Protein 6NE9 (pdb70)

Nearest PDB structures (foldseek):
  7b5v-assembly1_A  TM=9.422E-01  e=2.214E-48  Dysgonomonas mossii DSM 22836
  7b6b-assembly1_A  TM=9.408E-01  e=5.543E-48  Dysgonomonas mossii DSM 22836
  7b6b-assembly1_B  TM=9.389E-01  e=1.155E-47  Dysgonomonas mossii DSM 22836
  7b5v-assembly1_B  TM=9.451E-01  e=6.026E-47  Dysgonomonas mossii DSM 22836
  6mot-assembly1_A  TM=9.069E-01  e=7.912E-43  Bacteroides intestinalis DSM 17393

Radius of gyration: 26.68 Å; Cα contacts (8 Å, |Δi|>4): 1597; chains: 2; bounding box: 68×60×79 Å

Secondary structure (DSSP, 8-state):
--S--EE-TTBPTT---SEE-TT--EEEEEE-TT-S-EEEEETTEEEE-EE-TTSEEEEEPPP--SEEEEEEEEETTEEE--TTB-EEEETTEEEEEEEE--TTGGGGS--SS----EE--EEETTTTEEE---EE--GGGGT-TT--B-EEEEE--TT--TTTTTTTT-HHHHHHHHHHTTSS---B---S--B-TT---TTSPB-HHHH---S---TTTS-B--SGGGEEEEEE--TTT------TTT-SEEEEES----TTTGGGGTTS-HHHHHHH-SEEEEEEETTPPTTHHHHHHHHH---S----EEEEETT--SSHHHHHHHHHHHGGGS--/-----EE-TTBPTT---SEE-TT--EEEEEE-TT-S-EEEEETTEEEE-EE-TTSEEEEE-PPPPSEEEEEEEEETTEEE--TTB--EEETTEEE-EEEE--TTGGGGS--SS---EEE--EEETTTTEEE---EEE-TTTTT-TT--B-EEEEE--TT--TTTTTTTT-HHHHHHHHHHTTSS---B---S--B-TT--PPB-HHHH---S---TTTS-B--SGGGEEEEEE--TTT------TTT-SEEEEES--TTTT--SPP-TTTTTTTTTS-HHHHHHH-SEEEEEEETTPPTTHHHHHHHHH---S----EEEEETT--SSHHHHHHHHHHHGGGS--

Structure (mmCIF, N/CA/C/O backbone):
data_6NE9
#
_entry.id   6NE9
#
_cell.length_a   116.703
_cell.length_b   126.553
_cell.length_c   110.260
_cell.angle_alpha   90.000
_cell.angle_beta   90.000
_cell.angle_gamma   90.000
#
_symmetry.space_group_name_H-M   'C 2 2 21'
#
loop_
_entity.id
_entity.type
_entity.pdbx_description
1 polymer 'Isoamylase protein'
2 non-polymer DI(HYDROXYETHYL)ETHER
3 non-polymer 1,2-ETHANEDIOL
4 non-polymer 'SULFATE ION'
5 non-polymer 'CHLORIDE ION'
6 water water
#
loop_
_atom_site.group_PDB
_atom_site.id
_atom_site.type_symbol
_atom_site.label_atom_id
_atom_site.label_alt_id
_atom_site.label_comp_id
_atom_site.label_asym_id
_atom_site.label_entity_id
_atom_site.label_seq_id
_atom_site.pdbx_PDB_ins_code
_atom_site.Cartn_x
_atom_site.Cartn_y
_atom_site.Cartn_z
_atom_site.occupancy
_atom_site.B_iso_or_equiv
_atom_site.auth_seq_id
_atom_site.auth_comp_id
_atom_site.auth_asym_id
_atom_site.auth_atom_id
_atom_site.pdbx_PDB_model_num
ATOM 1 N N . THR A 1 25 ? 74.346 115.840 31.235 1.00 35.99 25 THR A N 1
ATOM 2 C CA . THR A 1 25 ? 75.256 114.826 31.752 1.00 24.86 25 THR A CA 1
ATOM 3 C C . THR A 1 25 ? 76.708 115.284 31.652 1.00 23.38 25 THR A C 1
ATOM 4 O O . THR A 1 25 ? 77.133 115.825 30.630 1.00 23.59 25 THR A O 1
ATOM 14 N N . VAL A 1 26 ? 77.466 115.055 32.718 1.00 21.70 26 VAL A N 1
ATOM 15 C CA . VAL A 1 26 ? 78.877 115.408 32.750 1.00 20.67 26 VAL A CA 1
ATOM 16 C C . VAL A 1 26 ? 79.641 114.591 31.716 1.00 24.15 26 VAL A C 1
ATOM 17 O O . VAL A 1 26 ? 79.499 113.372 31.654 1.00 19.54 26 VAL A O 1
ATOM 30 N N . GLU A 1 27 ? 80.450 115.266 30.903 1.00 23.06 27 GLU A N 1
ATOM 31 C CA . GLU A 1 27 ? 81.154 114.598 29.812 1.00 18.19 27 GLU A CA 1
ATOM 32 C C . GLU A 1 27 ? 82.581 114.209 30.183 1.00 22.69 27 GLU A C 1
ATOM 33 O O . GLU A 1 27 ? 83.546 114.774 29.668 1.00 21.06 27 GLU A O 1
ATOM 45 N N . ASP A 1 28 ? 82.703 113.242 31.088 1.00 15.47 28 ASP A N 1
ATOM 46 C CA . ASP A 1 28 ? 83.976 112.578 31.334 1.00 21.39 28 ASP A CA 1
ATOM 47 C C . ASP A 1 28 ? 83.765 111.069 31.221 1.00 18.79 28 ASP A C 1
ATOM 48 O O . ASP A 1 28 ? 84.375 110.287 31.948 1.00 20.88 28 ASP A O 1
ATOM 57 N N . PHE A 1 29 ? 82.892 110.674 30.295 1.00 18.03 29 PHE A N 1
ATOM 58 C CA . PHE A 1 29 ? 82.645 109.262 30.022 1.00 16.88 29 PHE A CA 1
ATOM 59 C C . PHE A 1 29 ? 83.902 108.549 29.560 1.00 20.97 29 PHE A C 1
ATOM 60 O O . PHE A 1 29 ? 84.671 109.085 28.764 1.00 17.31 29 PHE A O 1
ATOM 77 N N . LYS A 1 30 ? 84.086 107.327 30.051 1.00 19.63 30 LYS A N 1
ATOM 78 C CA . LYS A 1 30 ? 85.199 106.479 29.645 1.00 15.66 30 LYS A CA 1
ATOM 79 C C . LYS A 1 30 ? 84.721 105.046 29.440 1.00 17.96 30 LYS A C 1
ATOM 80 O O . LYS A 1 30 ? 83.787 104.611 30.109 1.00 15.17 30 LYS A O 1
ATOM 99 N N . PRO A 1 31 ? 85.361 104.305 28.514 1.00 17.32 31 PRO A N 1
ATOM 100 C CA . PRO A 1 31 ? 84.993 102.897 28.322 1.00 17.18 31 PRO A CA 1
ATOM 101 C C . PRO A 1 31 ? 85.064 102.087 29.612 1.00 18.42 31 PRO A C 1
ATOM 102 O O . PRO A 1 31 ? 86.020 102.221 30.377 1.00 18.91 31 PRO A O 1
ATOM 113 N N . SER A 1 32 ? 84.047 101.266 29.850 1.00 13.56 32 SER A N 1
ATOM 114 C CA . SER A 1 32 ? 84.002 100.414 31.026 1.00 14.80 32 SER A CA 1
ATOM 115 C C . SER A 1 32 ? 85.028 99.296 30.913 1.00 13.48 32 SER A C 1
ATOM 116 O O . SER A 1 32 ? 85.486 98.973 29.816 1.00 14.28 32 SER A O 1
ATOM 124 N N . GLU A 1 33 ? 85.377 98.683 32.037 1.00 18.23 33 GLU A N 1
ATOM 125 C CA . GLU A 1 33 ? 86.330 97.584 32.003 1.00 17.20 33 GLU A CA 1
ATOM 126 C C . GLU A 1 33 ? 85.689 96.315 31.439 1.00 18.25 33 GLU A C 1
ATOM 127 O O . GLU A 1 33 ? 86.385 95.339 31.170 1.00 19.84 33 GLU A O 1
ATOM 139 N N . VAL A 1 34 ? 84.372 96.338 31.237 1.00 16.00 34 VAL A N 1
ATOM 140 C CA . VAL A 1 34 ? 83.660 95.187 30.681 1.00 15.13 34 VAL A CA 1
ATOM 141 C C . VAL A 1 34 ? 83.619 95.198 29.154 1.00 12.94 34 VAL A C 1
ATOM 142 O O . VAL A 1 34 ? 83.106 94.265 28.536 1.00 13.33 34 VAL A O 1
ATOM 155 N N . ASN A 1 35 ? 84.145 96.245 28.533 1.00 9.85 35 ASN A N 1
ATOM 156 C CA . ASN A 1 35 ? 84.031 96.362 27.087 1.00 12.01 35 ASN A CA 1
ATOM 157 C C . ASN A 1 35 ? 84.814 95.277 26.356 1.00 12.59 35 ASN A C 1
ATOM 158 O O . ASN A 1 35 ? 85.897 94.877 26.789 1.00 13.52 35 ASN A O 1
ATOM 169 N N . GLN A 1 36 ? 84.253 94.786 25.256 1.00 12.14 36 GLN A N 1
ATOM 170 C CA . GLN A 1 36 ? 84.996 93.883 24.386 1.00 13.10 36 GLN A CA 1
ATOM 171 C C . GLN A 1 36 ? 86.209 94.633 23.855 1.00 18.61 36 GLN A C 1
ATOM 172 O O . GLN A 1 36 ? 86.149 95.852 23.690 1.00 14.76 36 GLN A O 1
ATOM 186 N N . PRO A 1 37 ? 87.314 93.914 23.591 1.00 15.22 37 PRO A N 1
ATOM 187 C CA . PRO A 1 37 ? 88.518 94.560 23.057 1.00 18.13 37 PRO A CA 1
ATOM 188 C C . PRO A 1 37 ? 88.222 95.456 21.865 1.00 16.66 37 PRO A C 1
ATOM 189 O O . PRO A 1 37 ? 87.675 94.993 20.867 1.00 21.21 37 PRO A O 1
ATOM 200 N N . GLY A 1 38 ? 88.563 96.735 21.985 1.00 19.58 38 GLY A N 1
ATOM 201 C CA . GLY A 1 38 ? 88.407 97.668 20.888 1.00 21.18 38 GLY A CA 1
ATOM 202 C C . GLY A 1 38 ? 87.056 98.349 20.800 1.00 22.01 38 GLY A C 1
ATOM 203 O O . GLY A 1 38 ? 86.865 99.222 19.959 1.00 25.03 38 GLY A O 1
ATOM 207 N N . LYS A 1 39 ? 86.113 97.962 21.655 1.00 19.29 39 LYS A N 1
ATOM 208 C CA . LYS A 1 39 ? 84.794 98.590 21.659 1.00 13.42 39 LYS A CA 1
ATOM 209 C C . LYS A 1 39 ? 84.781 99.818 22.572 1.00 16.39 39 LYS A C 1
ATOM 210 O O . LYS A 1 39 ? 85.158 99.743 23.742 1.00 19.44 39 LYS A O 1
ATOM 229 N N . LEU A 1 40 ? 84.341 100.949 22.029 1.00 16.36 40 LEU A N 1
ATOM 230 C CA . LEU A 1 40 ? 84.383 102.216 22.755 1.00 18.34 40 LEU A CA 1
ATOM 231 C C . LEU A 1 40 ? 83.230 102.367 23.742 1.00 17.09 40 LEU A C 1
ATOM 232 O O . LEU A 1 40 ? 83.373 103.044 24.761 1.00 17.32 40 LEU A O 1
ATOM 248 N N . TYR A 1 41 ? 82.094 101.743 23.430 1.00 14.30 41 TYR A N 1
ATOM 249 C CA . TYR A 1 41 ? 80.905 101.799 24.278 1.00 10.51 41 TYR A CA 1
ATOM 250 C C . TYR A 1 41 ? 80.557 100.388 24.752 1.00 14.11 41 TYR A C 1
ATOM 251 O O . TYR A 1 41 ? 80.775 99.423 24.017 1.00 15.72 41 TYR A O 1
ATOM 269 N N . PRO A 1 42 ? 79.987 100.259 25.961 1.00 12.63 42 PRO A N 1
ATOM 270 C CA . PRO A 1 42 ? 79.484 101.323 26.839 1.00 10.63 42 PRO A CA 1
ATOM 271 C C . PRO A 1 42 ? 80.553 102.118 27.573 1.00 13.59 42 PRO A C 1
ATOM 272 O O . PRO A 1 42 ? 81.721 101.728 27.636 1.00 12.96 42 PRO A O 1
ATOM 283 N N . GLN A 1 43 ? 80.121 103.240 28.130 1.00 11.92 43 GLN A N 1
ATOM 284 C CA . GLN A 1 43 ? 80.993 104.109 28.889 1.00 12.35 43 GLN A CA 1
ATOM 285 C C . GLN A 1 43 ? 80.297 104.521 30.173 1.00 12.68 43 GLN A C 1
ATOM 286 O O . GLN A 1 43 ? 79.067 104.475 30.267 1.00 13.92 43 GLN A O 1
ATOM 300 N N . VAL A 1 44 ? 81.096 104.909 31.160 1.00 13.55 44 VAL A N 1
ATOM 301 C CA . VAL A 1 44 ? 80.588 105.371 32.444 1.00 13.79 44 VAL A CA 1
ATOM 302 C C . VAL A 1 44 ? 81.245 106.706 32.756 1.00 14.13 44 VAL A C 1
ATOM 303 O O . VAL A 1 44 ? 82.419 106.890 32.449 1.00 15.23 44 VAL A O 1
ATOM 316 N N . ASN A 1 45 ? 80.488 107.627 33.351 1.00 15.49 45 ASN A N 1
ATOM 317 C CA . ASN A 1 45 ? 81.021 108.935 33.729 1.00 17.59 45 ASN A CA 1
ATOM 318 C C . ASN A 1 45 ? 81.086 109.090 35.247 1.00 20.65 45 ASN A C 1
ATOM 319 O O . ASN A 1 45 ? 80.738 108.167 35.986 1.00 17.67 45 ASN A O 1
ATOM 330 N N . SER A 1 46 ? 81.526 110.256 35.710 1.00 21.03 46 SER A N 1
ATOM 331 C CA . SER A 1 46 ? 81.730 110.469 37.139 1.00 19.19 46 SER A CA 1
ATOM 332 C C . SER A 1 46 ? 80.410 110.608 37.898 1.00 20.48 46 SER A C 1
ATOM 333 O O . SER A 1 46 ? 80.400 110.598 39.126 1.00 31.12 46 SER A O 1
ATOM 341 N N . GLU A 1 47 ? 79.300 110.734 37.175 1.00 17.90 47 GLU A N 1
ATOM 342 C CA . GLU A 1 47 ? 77.978 110.702 37.797 1.00 21.47 47 GLU A CA 1
ATOM 343 C C . GLU A 1 47 ? 77.479 109.266 37.968 1.00 17.25 47 GLU A C 1
ATOM 344 O O . GLU A 1 47 ? 76.358 109.058 38.420 1.00 18.70 47 GLU A O 1
ATOM 356 N N . ARG A 1 48 ? 78.315 108.297 37.595 1.00 20.05 48 ARG A N 1
ATOM 357 C CA . ARG A 1 48 ? 77.942 106.878 37.555 1.00 18.33 48 ARG A CA 1
ATOM 358 C C . ARG A 1 48 ? 76.761 106.622 36.609 1.00 16.06 48 ARG A C 1
ATOM 359 O O . ARG A 1 48 ? 75.978 105.690 36.805 1.00 14.15 48 ARG A O 1
ATOM 380 N N . LYS A 1 49 ? 76.638 107.448 35.576 1.00 14.07 49 LYS A N 1
ATOM 381 C CA . LYS A 1 49 ? 75.686 107.178 34.507 1.00 14.49 49 LYS A CA 1
ATOM 382 C C . LYS A 1 49 ? 76.348 106.284 33.474 1.00 13.61 49 LYS A C 1
ATOM 383 O O . LYS A 1 49 ? 77.559 106.347 33.278 1.00 15.77 49 LYS A O 1
ATOM 402 N N . VAL A 1 50 ? 75.546 105.455 32.820 1.00 12.82 50 VAL A N 1
ATOM 403 C CA . VAL A 1 50 ? 76.043 104.550 31.794 1.00 15.23 50 VAL A CA 1
ATOM 404 C C . VAL A 1 50 ? 75.547 104.996 30.419 1.00 13.34 50 VAL A C 1
ATOM 405 O O . VAL A 1 50 ? 74.341 105.125 30.206 1.00 12.62 50 VAL A O 1
ATOM 418 N N . ARG A 1 51 ? 76.486 105.223 29.501 1.00 14.93 51 ARG A N 1
ATOM 419 C CA . ARG A 1 51 ? 76.169 105.587 28.123 1.00 14.03 51 ARG A CA 1
ATOM 420 C C . ARG A 1 51 ? 76.396 104.396 27.198 1.00 13.40 51 ARG A C 1
ATOM 421 O O . ARG A 1 51 ? 77.479 103.810 27.190 1.00 13.42 51 ARG A O 1
ATOM 442 N N . VAL A 1 52 ? 75.367 104.035 26.439 1.00 10.32 52 VAL A N 1
ATOM 443 C CA . VAL A 1 52 ? 75.472 102.965 25.452 1.00 13.23 52 VAL A CA 1
ATOM 444 C C . VAL A 1 52 ? 75.307 103.523 24.049 1.00 14.71 52 VAL A C 1
ATOM 445 O O . VAL A 1 52 ? 74.694 104.570 23.855 1.00 14.03 52 VAL A O 1
ATOM 458 N N . GLN A 1 53 ? 75.855 102.811 23.073 1.00 11.75 53 GLN A N 1
ATOM 459 C CA . GLN A 1 53 ? 75.738 103.224 21.682 1.00 13.32 53 GLN A CA 1
ATOM 460 C C . GLN A 1 53 ? 75.657 102.004 20.781 1.00 13.96 53 GLN A C 1
ATOM 461 O O . GLN A 1 53 ? 76.398 101.032 20.967 1.00 12.41 53 GLN A O 1
ATOM 475 N N . ILE A 1 54 ? 74.754 102.055 19.807 1.00 11.16 54 ILE A N 1
ATOM 476 C CA . ILE A 1 54 ? 74.623 100.962 18.851 1.00 14.64 54 ILE A CA 1
ATOM 477 C C . ILE A 1 54 ? 74.117 101.474 17.506 1.00 17.42 54 ILE A C 1
ATOM 478 O O . ILE A 1 54 ? 73.281 102.379 17.449 1.00 14.09 54 ILE A O 1
ATOM 494 N N . SER A 1 55 ? 74.653 100.905 16.429 1.00 16.70 55 SER A N 1
ATOM 495 C CA . SER A 1 55 ? 74.177 101.201 15.080 1.00 17.13 55 SER A CA 1
ATOM 496 C C . SER A 1 55 ? 72.967 100.332 14.744 1.00 23.39 55 SER A C 1
ATOM 497 O O . SER A 1 55 ? 73.044 99.105 14.801 1.00 18.68 55 SER A O 1
ATOM 505 N N . ALA A 1 56 ? 71.850 100.978 14.417 1.00 20.26 56 ALA A N 1
ATOM 506 C CA . ALA A 1 56 ? 70.634 100.282 13.993 1.00 16.18 56 ALA A CA 1
ATOM 507 C C . ALA A 1 56 ? 69.798 101.210 13.109 1.00 17.92 56 ALA A C 1
ATOM 508 O O . ALA A 1 56 ? 68.767 101.721 13.542 1.00 17.11 56 ALA A O 1
ATOM 515 N N . PRO A 1 57 ? 70.254 101.440 11.870 1.00 18.69 57 PRO A N 1
ATOM 516 C CA . PRO A 1 57 ? 69.681 102.499 11.029 1.00 24.79 57 PRO A CA 1
ATOM 517 C C . PRO A 1 57 ? 68.221 102.301 10.615 1.00 22.51 57 PRO A C 1
ATOM 518 O O . PRO A 1 57 ? 67.607 103.272 10.177 1.00 23.02 57 PRO A O 1
ATOM 529 N N . GLU A 1 58 ? 67.680 101.091 10.730 1.00 20.66 58 GLU A N 1
ATOM 530 C CA . GLU A 1 58 ? 66.293 100.850 10.344 1.00 15.59 58 GLU A CA 1
ATOM 531 C C . GLU A 1 58 ? 65.363 100.735 11.555 1.00 20.12 58 GLU A C 1
ATOM 532 O O . GLU A 1 58 ? 64.166 100.512 11.396 1.00 20.26 58 GLU A O 1
ATOM 544 N N . ALA A 1 59 ? 65.905 100.916 12.759 1.00 17.72 59 ALA A N 1
ATOM 545 C CA . ALA A 1 59 ? 65.132 100.718 13.983 1.00 17.05 59 ALA A CA 1
ATOM 546 C C . ALA A 1 59 ? 64.169 101.871 14.278 1.00 18.54 59 ALA A C 1
ATOM 547 O O . ALA A 1 59 ? 64.437 103.022 13.935 1.00 19.57 59 ALA A O 1
ATOM 554 N N . LYS A 1 60 ? 63.057 101.544 14.932 1.00 20.19 60 LYS A N 1
ATOM 555 C CA . LYS A 1 60 ? 62.085 102.537 15.368 1.00 26.66 60 LYS A CA 1
ATOM 556 C C . LYS A 1 60 ? 62.363 102.972 16.802 1.00 26.37 60 LYS A C 1
ATOM 557 O O . LYS A 1 60 ? 62.278 104.157 17.129 1.00 21.48 60 LYS A O 1
ATOM 576 N N . VAL A 1 61 ? 62.688 102.003 17.652 1.00 19.88 61 VAL A N 1
ATOM 577 C CA . VAL A 1 61 ? 62.941 102.270 19.060 1.00 20.94 61 VAL A CA 1
ATOM 578 C C . VAL A 1 61 ? 64.091 101.410 19.567 1.00 20.68 61 VAL A C 1
ATOM 579 O O . VAL A 1 61 ? 64.098 100.199 19.354 1.00 18.04 61 VAL A O 1
ATOM 592 N N . VAL A 1 62 ? 65.052 102.043 20.237 1.00 16.65 62 VAL A N 1
ATOM 593 C CA . VAL A 1 62 ? 66.146 101.323 20.882 1.00 15.73 62 VAL A CA 1
ATOM 594 C C . VAL A 1 62 ? 66.274 101.806 22.322 1.00 20.18 62 VAL A C 1
ATOM 595 O O . VAL A 1 62 ? 66.287 103.013 22.583 1.00 19.14 62 VAL A O 1
ATOM 608 N N . GLN A 1 63 ? 66.352 100.859 23.253 1.00 15.78 63 GLN A N 1
ATOM 609 C CA . GLN A 1 63 ? 66.359 101.178 24.679 1.00 15.37 63 GLN A CA 1
ATOM 610 C C . GLN A 1 63 ? 67.492 100.512 25.451 1.00 16.69 63 GLN A C 1
ATOM 611 O O . GLN A 1 63 ? 67.915 99.400 25.129 1.00 14.46 63 GLN A O 1
ATOM 625 N N . LEU A 1 64 ? 67.971 101.216 26.472 1.00 15.40 64 LEU A N 1
ATOM 626 C CA . LEU A 1 64 ? 68.842 100.641 27.485 1.00 15.59 64 LEU A CA 1
ATOM 627 C C . LEU A 1 64 ? 67.963 100.160 28.634 1.00 15.30 64 LEU A C 1
ATOM 628 O O . LEU A 1 64 ? 67.167 100.929 29.178 1.00 17.14 64 LEU A O 1
ATOM 644 N N . ASP A 1 65 ? 68.088 98.883 28.978 1.00 11.77 65 ASP A N 1
ATOM 645 C CA . ASP A 1 65 ? 67.303 98.288 30.058 1.00 14.69 65 ASP A CA 1
ATOM 646 C C . ASP A 1 65 ? 68.228 97.977 31.224 1.00 14.94 65 ASP A C 1
ATOM 647 O O . ASP A 1 65 ? 68.908 96.946 31.229 1.00 14.95 65 ASP A O 1
ATOM 656 N N . LEU A 1 66 ? 68.245 98.880 32.201 1.00 13.33 66 LEU A N 1
ATOM 657 C CA . LEU A 1 66 ? 69.211 98.851 33.296 1.00 13.63 66 LEU A CA 1
ATOM 658 C C . LEU A 1 66 ? 68.547 99.266 34.606 1.00 26.53 66 LEU A C 1
ATOM 659 O O . LEU A 1 66 ? 67.881 100.299 34.666 1.00 21.00 66 LEU A O 1
ATOM 675 N N . GLY A 1 67 ? 68.722 98.455 35.647 1.00 22.94 67 GLY A N 1
ATOM 676 C CA . GLY A 1 67 ? 68.170 98.764 36.955 1.00 28.38 67 GLY A CA 1
ATOM 677 C C . GLY A 1 67 ? 66.654 98.823 36.955 1.00 28.44 67 GLY A C 1
ATOM 678 O O . GLY A 1 67 ? 66.053 99.632 37.662 1.00 35.74 67 GLY A O 1
ATOM 682 N N . GLY A 1 68 ? 66.031 97.964 36.157 1.00 26.53 68 GLY A N 1
ATOM 683 C CA . GLY A 1 68 ? 64.583 97.912 36.076 1.00 33.29 68 GLY A CA 1
ATOM 684 C C . GLY A 1 68 ? 63.967 99.137 35.425 1.00 37.24 68 GLY A C 1
ATOM 685 O O . GLY A 1 68 ? 62.755 99.341 35.508 1.00 38.65 68 GLY A O 1
ATOM 689 N N . VAL A 1 69 ? 64.801 99.946 34.777 1.00 30.92 69 VAL A N 1
ATOM 690 C CA . VAL A 1 69 ? 64.351 101.147 34.078 1.00 24.15 69 VAL A CA 1
ATOM 691 C C . VAL A 1 69 ? 64.725 101.072 32.600 1.00 25.97 69 VAL A C 1
ATOM 692 O O . VAL A 1 69 ? 65.843 100.682 32.256 1.00 23.60 69 VAL A O 1
ATOM 705 N N . LYS A 1 70 ? 63.785 101.444 31.736 1.00 24.89 70 LYS A N 1
ATOM 706 C CA . LYS A 1 70 ? 64.037 101.524 30.301 1.00 21.48 70 LYS A CA 1
ATOM 707 C C . LYS A 1 70 ? 64.329 102.962 29.891 1.00 24.80 70 LYS A C 1
ATOM 708 O O . LYS A 1 70 ? 63.527 103.863 30.149 1.00 23.37 70 LYS A O 1
ATOM 727 N N . TYR A 1 71 ? 65.479 103.165 29.252 1.00 17.34 71 TYR A N 1
ATOM 728 C CA . TYR A 1 71 ? 65.871 104.472 28.738 1.00 16.10 71 TYR A CA 1
ATOM 729 C C . TYR A 1 71 ? 65.852 104.472 27.218 1.00 16.60 71 TYR A C 1
ATOM 730 O O . TYR A 1 71 ? 66.553 103.682 26.592 1.00 19.80 71 TYR A O 1
ATOM 748 N N . ASP A 1 72 ? 65.067 105.364 26.624 1.00 20.28 72 ASP A N 1
ATOM 749 C CA . ASP A 1 72 ? 65.052 105.496 25.173 1.00 17.17 72 ASP A CA 1
ATOM 750 C C . ASP A 1 72 ? 66.346 106.141 24.692 1.00 20.24 72 ASP A C 1
ATOM 751 O O . ASP A 1 72 ? 66.744 107.195 25.189 1.00 23.03 72 ASP A O 1
ATOM 760 N N . LEU A 1 73 ? 67.006 105.497 23.736 1.00 16.98 73 LEU A N 1
ATOM 761 C CA . LEU A 1 73 ? 68.163 106.085 23.077 1.00 14.80 73 LEU A CA 1
ATOM 762 C C . LEU A 1 73 ? 67.682 107.019 21.978 1.00 16.43 73 LEU A C 1
ATOM 763 O O . LEU A 1 73 ? 66.535 106.924 21.541 1.00 16.84 73 LEU A O 1
ATOM 779 N N . THR A 1 74 ? 68.559 107.914 21.536 1.00 17.11 74 THR A N 1
ATOM 780 C CA . THR A 1 74 ? 68.241 108.832 20.449 1.00 15.00 74 THR A CA 1
ATOM 781 C C . THR A 1 74 ? 69.075 108.512 19.216 1.00 18.48 74 THR A C 1
ATOM 782 O O . THR A 1 74 ? 70.276 108.268 19.316 1.00 17.37 74 THR A O 1
ATOM 793 N N . LYS A 1 75 ? 68.427 108.528 18.055 1.00 16.67 75 LYS A N 1
ATOM 794 C CA . LYS A 1 75 ? 69.067 108.161 16.794 1.00 20.10 75 LYS A CA 1
ATOM 795 C C . LYS A 1 75 ? 69.611 109.386 16.081 1.00 25.16 75 LYS A C 1
ATOM 796 O O . LYS A 1 75 ? 68.906 110.388 15.949 1.00 26.31 75 LYS A O 1
ATOM 815 N N . ASP A 1 76 ? 70.857 109.315 15.620 1.00 21.18 76 ASP A N 1
ATOM 816 C CA . ASP A 1 76 ? 71.431 110.417 14.859 1.00 21.45 76 ASP A CA 1
ATOM 817 C C . ASP A 1 76 ? 71.157 110.226 13.369 1.00 25.42 76 ASP A C 1
ATOM 818 O O . ASP A 1 76 ? 70.518 109.254 12.960 1.00 23.51 76 ASP A O 1
ATOM 827 N N . GLU A 1 77 ? 71.641 111.168 12.569 1.00 25.41 77 GLU A N 1
ATOM 828 C CA . GLU A 1 77 ? 71.445 111.143 11.126 1.00 29.28 77 GLU A CA 1
ATOM 829 C C . GLU A 1 77 ? 71.953 109.853 10.478 1.00 32.86 77 GLU A C 1
ATOM 830 O O . GLU A 1 77 ? 71.395 109.398 9.478 1.00 36.01 77 GLU A O 1
ATOM 842 N N . LYS A 1 78 ? 73.003 109.271 11.049 1.00 22.44 78 LYS A N 1
ATOM 843 C CA . LYS A 1 78 ? 73.646 108.090 10.474 1.00 21.82 78 LYS A CA 1
ATOM 844 C C . LYS A 1 78 ? 72.979 106.775 10.881 1.00 26.57 78 LYS A C 1
ATOM 845 O O . LYS A 1 78 ? 73.385 105.706 10.429 1.00 31.07 78 LYS A O 1
ATOM 864 N N . GLY A 1 79 ? 71.972 106.849 11.742 1.00 21.00 79 GLY A N 1
ATOM 865 C CA . GLY A 1 79 ? 71.293 105.657 12.216 1.00 20.80 79 GLY A CA 1
ATOM 866 C C . GLY A 1 79 ? 71.986 105.032 13.413 1.00 25.17 79 GLY A C 1
ATOM 867 O O . GLY A 1 79 ? 71.789 103.849 13.702 1.00 18.01 79 GLY A O 1
ATOM 871 N N . VAL A 1 80 ? 72.802 105.828 14.100 1.00 18.84 80 VAL A N 1
ATOM 872 C CA . VAL A 1 80 ? 73.466 105.393 15.325 1.00 19.83 80 VAL A CA 1
ATOM 873 C C . VAL A 1 80 ? 72.679 105.899 16.527 1.00 20.58 80 VAL A C 1
ATOM 874 O O . VAL A 1 80 ? 72.274 107.063 16.575 1.00 16.66 80 VAL A O 1
ATOM 887 N N . TRP A 1 81 ? 72.455 105.005 17.483 1.00 14.47 81 TRP A N 1
ATOM 888 C CA . TRP A 1 81 ? 71.666 105.302 18.670 1.00 16.42 81 TRP A CA 1
ATOM 889 C C . TRP A 1 81 ? 72.578 105.486 19.871 1.00 16.04 81 TRP A C 1
ATOM 890 O O . TRP A 1 81 ? 73.448 104.653 20.114 1.00 15.77 81 TRP A O 1
ATOM 911 N N . THR A 1 82 ? 72.373 106.567 20.619 1.00 14.07 82 THR A N 1
ATOM 912 C CA . THR A 1 82 ? 73.144 106.831 21.830 1.00 12.57 82 THR A CA 1
ATOM 913 C C . THR A 1 82 ? 72.212 107.296 22.939 1.00 18.05 82 THR A C 1
ATOM 914 O O . THR A 1 82 ? 71.252 108.020 22.684 1.00 17.84 82 THR A O 1
ATOM 925 N N . GLY A 1 83 ? 72.486 106.876 24.170 1.00 16.85 83 GLY A N 1
ATOM 926 C CA . GLY A 1 83 ? 71.711 107.340 25.310 1.00 16.94 83 GLY A CA 1
ATOM 927 C C . GLY A 1 83 ? 72.391 107.026 26.626 1.00 17.83 83 GLY A C 1
ATOM 928 O O . GLY A 1 83 ? 73.330 106.225 26.664 1.00 16.41 83 GLY A O 1
ATOM 932 N N . GLU A 1 84 ? 71.914 107.657 27.700 1.00 15.99 84 GLU A N 1
ATOM 933 C CA . GLU A 1 84 ? 72.498 107.487 29.029 1.00 14.93 84 GLU A CA 1
ATOM 934 C C . GLU A 1 84 ? 71.446 107.135 30.071 1.00 14.81 84 GLU A C 1
ATOM 935 O O . GLU A 1 84 ? 70.298 107.574 29.988 1.00 14.54 84 GLU A O 1
ATOM 947 N N . SER A 1 85 ? 71.860 106.358 31.067 1.00 13.96 85 SER A N 1
ATOM 948 C CA . SER A 1 85 ? 71.013 106.031 32.204 1.00 16.18 85 SER A CA 1
ATOM 949 C C . SER A 1 85 ? 71.071 107.125 33.261 1.00 15.81 85 SER A C 1
ATOM 950 O O . SER A 1 85 ? 71.889 108.043 33.178 1.00 15.20 85 SER A O 1
ATOM 958 N N . ALA A 1 86 ? 70.205 107.010 34.262 1.00 15.28 86 ALA A N 1
ATOM 959 C CA . ALA A 1 86 ? 70.345 107.788 35.486 1.00 16.88 86 ALA A CA 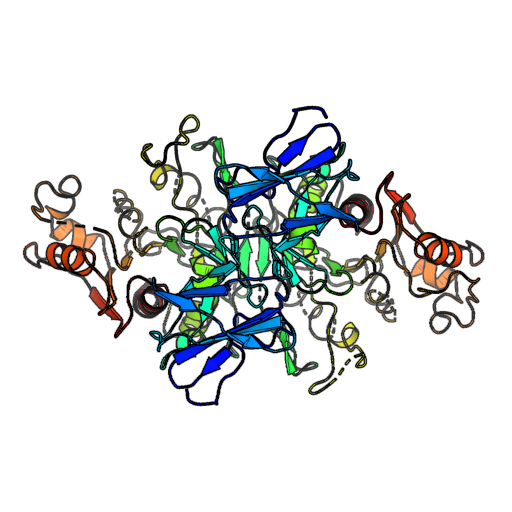1
ATOM 960 C C . ALA A 1 86 ? 71.537 107.245 36.271 1.00 19.86 86 ALA A C 1
ATOM 961 O O . ALA A 1 86 ? 72.057 106.170 35.946 1.00 17.79 86 ALA A O 1
ATOM 968 N N . PRO A 1 87 ? 71.991 107.984 37.300 1.00 18.78 87 PRO A N 1
ATOM 969 C CA . PRO A 1 87 ? 73.112 107.480 38.102 1.00 16.22 87 PRO A CA 1
ATOM 970 C C . PRO A 1 87 ? 72.841 106.101 38.693 1.00 15.11 87 PRO A C 1
ATOM 971 O O . PRO A 1 87 ? 71.736 105.833 39.170 1.00 18.08 87 PRO A O 1
ATOM 982 N N . GLN A 1 88 ? 73.846 105.237 38.622 1.00 14.89 88 GLN A N 1
ATOM 983 C CA . GLN A 1 88 ? 73.762 103.883 39.163 1.00 15.32 88 GLN A CA 1
ATOM 984 C C . GLN A 1 88 ? 74.536 103.786 40.469 1.00 13.94 88 GLN A C 1
ATOM 985 O O . GLN A 1 88 ? 75.440 104.576 40.723 1.00 17.49 88 GLN A O 1
ATOM 999 N N . GLN A 1 89 ? 74.198 102.804 41.292 1.00 16.11 89 GLN A N 1
ATOM 1000 C CA . GLN A 1 89 ? 75.027 102.514 42.451 1.00 17.76 89 GLN A CA 1
ATOM 1001 C C . GLN A 1 89 ? 76.367 101.956 41.987 1.00 14.65 89 GLN A C 1
ATOM 1002 O O . GLN A 1 89 ? 76.499 101.474 40.862 1.00 14.73 89 GLN A O 1
ATOM 1016 N N . GLU A 1 90 ? 77.367 102.039 42.853 1.00 15.43 90 GLU A N 1
ATOM 1017 C CA . GLU A 1 90 ? 78.695 101.543 42.529 1.00 14.72 90 GLU A CA 1
ATOM 1018 C C . GLU A 1 90 ? 78.652 100.042 42.272 1.00 13.93 90 GLU A C 1
ATOM 1019 O O . GLU A 1 90 ? 77.801 99.345 42.820 1.00 18.79 90 GLU A O 1
ATOM 1031 N N . GLY A 1 91 ? 79.553 99.557 41.423 1.00 14.22 91 GLY A N 1
ATOM 1032 C CA . GLY A 1 91 ? 79.719 98.127 41.223 1.00 16.10 91 GLY A CA 1
ATOM 1033 C C . GLY A 1 91 ? 79.167 97.573 39.922 1.00 17.21 91 GLY A C 1
ATOM 1034 O O . GLY A 1 91 ? 79.188 98.232 38.881 1.00 15.69 91 GLY A O 1
ATOM 1038 N N . PHE A 1 92 ? 78.654 96.348 40.007 1.00 12.12 92 PHE A N 1
ATOM 1039 C CA . PHE A 1 92 ? 78.272 95.555 38.845 1.00 12.81 92 PHE A CA 1
ATOM 1040 C C . PHE A 1 92 ? 76.757 95.454 38.696 1.00 11.83 92 PHE A C 1
ATOM 1041 O O . PHE A 1 92 ? 76.052 95.198 39.670 1.00 12.64 92 PHE A O 1
ATOM 1058 N N . HIS A 1 93 ? 76.262 95.640 37.473 1.00 11.47 93 HIS A N 1
ATOM 1059 C CA . HIS A 1 93 ? 74.832 95.527 37.194 1.00 9.48 93 HIS A CA 1
ATOM 1060 C C . HIS A 1 93 ? 74.586 94.817 35.877 1.00 13.09 93 HIS A C 1
ATOM 1061 O O . HIS A 1 93 ? 75.215 95.141 34.870 1.00 10.73 93 HIS A O 1
ATOM 1076 N N . TYR A 1 94 ? 73.684 93.841 35.887 1.00 12.30 94 TYR A N 1
ATOM 1077 C CA . TYR A 1 94 ? 73.250 93.216 34.645 1.00 10.47 94 TYR A CA 1
ATOM 1078 C C . TYR A 1 94 ? 72.464 94.231 33.838 1.00 10.82 94 TYR A C 1
ATOM 1079 O O . TYR A 1 94 ? 71.785 95.082 34.411 1.00 13.46 94 TYR A O 1
ATOM 1097 N N . TYR A 1 95 ? 72.541 94.142 32.515 1.00 13.82 95 TYR A N 1
ATOM 1098 C CA . TYR A 1 95 ? 71.640 94.909 31.672 1.00 12.51 95 TYR A CA 1
ATOM 1099 C C . TYR A 1 95 ? 71.493 94.271 30.303 1.00 14.06 95 TYR A C 1
ATOM 1100 O O . TYR A 1 95 ? 72.167 93.294 29.984 1.00 13.92 95 TYR A O 1
ATOM 1118 N N . GLN A 1 96 ? 70.581 94.822 29.510 1.00 11.99 96 GLN A N 1
ATOM 1119 C CA . GLN A 1 96 ? 70.363 94.367 28.146 1.00 11.21 96 GLN A CA 1
ATOM 1120 C C . GLN A 1 96 ? 69.921 95.549 27.303 1.00 15.01 96 GLN A C 1
ATOM 1121 O O . GLN A 1 96 ? 69.604 96.616 27.838 1.00 12.60 96 GLN A O 1
ATOM 1135 N N . LEU A 1 97 ? 69.925 95.362 25.988 1.00 13.94 97 LEU A N 1
ATOM 1136 C CA . LEU A 1 97 ? 69.359 96.338 25.070 1.00 12.49 97 LEU A CA 1
ATOM 1137 C C . LEU A 1 97 ? 68.030 95.829 24.540 1.00 16.29 97 LEU A C 1
ATOM 1138 O O . LEU A 1 97 ? 67.793 94.618 24.484 1.00 15.71 97 LEU A O 1
ATOM 1154 N N . ASN A 1 98 ? 67.173 96.770 24.157 1.00 12.59 98 ASN A N 1
ATOM 1155 C CA . ASN A 1 98 ? 65.917 96.469 23.487 1.00 15.07 98 ASN A CA 1
ATOM 1156 C C . ASN A 1 98 ? 65.936 97.139 22.120 1.00 17.79 98 ASN A C 1
ATOM 1157 O O . ASN A 1 98 ? 66.066 98.357 22.032 1.00 17.15 98 ASN A O 1
ATOM 1168 N N . VAL A 1 99 ? 65.837 96.338 21.063 1.00 15.28 99 VAL A N 1
ATOM 1169 C CA . VAL A 1 99 ? 65.797 96.847 19.694 1.00 15.73 99 VAL A CA 1
ATOM 1170 C C . VAL A 1 99 ? 64.485 96.415 19.050 1.00 17.62 99 VAL A C 1
ATOM 1171 O O . VAL A 1 99 ? 64.348 95.271 18.615 1.00 19.53 99 VAL A O 1
ATOM 1184 N N . ASP A 1 100 ? 63.519 97.333 19.019 1.00 22.97 100 ASP A N 1
ATOM 1185 C CA . ASP A 1 100 ? 62.199 97.079 18.449 1.00 20.86 100 ASP A CA 1
ATOM 1186 C C . ASP A 1 100 ? 61.566 95.794 18.978 1.00 20.38 100 ASP A C 1
ATOM 1187 O O . ASP A 1 100 ? 60.963 95.027 18.226 1.00 24.94 100 ASP A O 1
ATOM 1196 N N . GLY A 1 101 ? 61.711 95.574 20.281 1.00 18.01 101 GLY A N 1
ATOM 1197 C CA . GLY A 1 101 ? 61.096 94.445 20.954 1.00 19.21 101 GLY A CA 1
ATOM 1198 C C . GLY A 1 101 ? 62.038 93.280 21.209 1.00 17.25 101 GLY A C 1
ATOM 1199 O O . GLY A 1 101 ? 61.706 92.367 21.965 1.00 21.60 101 GLY A O 1
ATOM 1203 N N . ALA A 1 102 ? 63.207 93.305 20.578 1.00 17.99 102 ALA A N 1
ATOM 1204 C CA . ALA A 1 102 ? 64.208 92.259 20.774 1.00 19.43 102 ALA A CA 1
ATOM 1205 C C . ALA A 1 102 ? 65.081 92.545 21.984 1.00 20.18 102 ALA A C 1
ATOM 1206 O O . ALA A 1 102 ? 65.822 93.529 21.999 1.00 21.66 102 ALA A O 1
ATOM 1213 N N . ALA A 1 103 ? 64.999 91.676 22.986 1.00 16.13 103 ALA A N 1
ATOM 1214 C CA . ALA A 1 103 ? 65.866 91.768 24.152 1.00 17.53 103 ALA A CA 1
ATOM 1215 C C . ALA A 1 103 ? 67.178 91.064 23.831 1.00 15.87 103 ALA A C 1
ATOM 1216 O O . ALA A 1 103 ? 67.211 89.844 23.699 1.00 14.73 103 ALA A O 1
ATOM 1223 N N . VAL A 1 104 ? 68.252 91.836 23.699 1.00 15.22 104 VAL A N 1
ATOM 1224 C CA . VAL A 1 104 ? 69.534 91.293 23.263 1.00 12.43 104 VAL A CA 1
ATOM 1225 C C . VAL A 1 104 ? 70.692 91.845 24.089 1.00 10.96 104 VAL A C 1
ATOM 1226 O O . VAL A 1 104 ? 70.590 92.941 24.645 1.00 12.61 104 VAL A O 1
ATOM 1239 N N . PRO A 1 105 ? 71.800 91.087 24.166 1.00 14.31 105 PRO A N 1
ATOM 1240 C CA . PRO A 1 105 ? 73.011 91.600 24.814 1.00 13.62 105 PRO A CA 1
ATOM 1241 C C . PRO A 1 105 ? 73.577 92.800 24.070 1.00 12.79 105 PRO A C 1
ATOM 1242 O O . PRO A 1 105 ? 73.365 92.928 22.866 1.00 12.93 105 PRO A O 1
ATOM 1253 N N . ASP A 1 106 ? 74.285 93.667 24.783 1.00 11.76 106 ASP A N 1
ATOM 1254 C CA . ASP A 1 106 ? 75.009 94.762 24.150 1.00 11.87 106 ASP A CA 1
ATOM 1255 C C . ASP A 1 106 ? 76.251 94.187 23.454 1.00 11.76 106 ASP A C 1
ATOM 1256 O O . ASP A 1 106 ? 77.091 93.557 24.106 1.00 13.17 106 ASP A O 1
ATOM 1265 N N . PRO A 1 107 ? 76.377 94.388 22.129 1.00 12.06 107 PRO A N 1
ATOM 1266 C CA . PRO A 1 107 ? 77.591 93.931 21.431 1.00 14.71 107 PRO A CA 1
ATOM 1267 C C . PRO A 1 107 ? 78.877 94.563 21.964 1.00 12.16 107 PRO A C 1
ATOM 1268 O O . PRO A 1 107 ? 79.977 94.131 21.612 1.00 15.41 107 PRO A O 1
ATOM 1279 N N . GLY A 1 108 ? 78.737 95.580 22.805 1.00 10.98 108 GLY A N 1
ATOM 1280 C CA . GLY A 1 108 ? 79.877 96.287 23.348 1.00 12.31 108 GLY A CA 1
ATOM 1281 C C . GLY A 1 108 ? 80.573 95.648 24.538 1.00 13.40 108 GLY A C 1
ATOM 1282 O O . GLY A 1 108 ? 81.717 96.003 24.807 1.00 14.64 108 GLY A O 1
ATOM 1286 N N . THR A 1 109 ? 79.908 94.735 25.255 1.00 10.42 109 THR A N 1
ATOM 1287 C CA . THR A 1 109 ? 80.484 94.159 26.481 1.00 10.75 109 THR A CA 1
ATOM 1288 C C . THR A 1 109 ? 80.795 92.669 26.371 1.00 10.72 109 THR A C 1
ATOM 1289 O O . THR A 1 109 ? 80.264 91.974 25.504 1.00 10.69 109 THR A O 1
ATOM 1300 N N . ILE A 1 110 ? 81.648 92.188 27.275 1.00 11.14 110 ILE A N 1
ATOM 1301 C CA . ILE A 1 110 ? 81.793 90.757 27.499 1.00 13.42 110 ILE A CA 1
ATOM 1302 C C . ILE A 1 110 ? 80.528 90.310 28.225 1.00 11.78 110 ILE A C 1
ATOM 1303 O O . ILE A 1 110 ? 79.721 91.150 28.630 1.00 12.41 110 ILE A O 1
ATOM 1319 N N . TYR A 1 111 ? 80.340 89.005 28.390 1.00 11.85 111 TYR A N 1
ATOM 1320 C CA . TYR A 1 111 ? 79.072 88.503 28.913 1.00 10.59 111 TYR A CA 1
ATOM 1321 C C . TYR A 1 111 ? 79.227 87.693 30.201 1.00 12.42 111 TYR A C 1
ATOM 1322 O O . TYR A 1 111 ? 80.292 87.142 30.497 1.00 13.80 111 TYR A O 1
ATOM 1340 N N . PHE A 1 112 ? 78.145 87.664 30.967 1.00 8.93 112 PHE A N 1
ATOM 1341 C CA . PHE A 1 112 ? 78.122 87.102 32.312 1.00 10.25 112 PHE A CA 1
ATOM 1342 C C . PHE A 1 112 ? 76.878 86.256 32.467 1.00 15.10 112 PHE A C 1
ATOM 1343 O O . PHE A 1 112 ? 75.848 86.565 31.870 1.00 12.59 112 PHE A O 1
ATOM 1360 N N . TYR A 1 113 ? 76.956 85.196 33.266 1.00 11.67 113 TYR A N 1
ATOM 1361 C CA . TYR A 1 113 ? 75.771 84.385 33.511 1.00 11.59 113 TYR A CA 1
ATOM 1362 C C . TYR A 1 113 ? 75.031 84.823 34.772 1.00 14.27 113 TYR A C 1
ATOM 1363 O O . TYR A 1 113 ? 75.554 84.739 35.880 1.00 13.67 113 TYR A O 1
ATOM 1381 N N . GLY A 1 114 ? 73.798 85.277 34.585 1.00 12.66 114 GLY A N 1
ATOM 1382 C CA . GLY A 1 114 ? 72.957 85.720 35.682 1.00 12.61 114 GLY A CA 1
ATOM 1383 C C . GLY A 1 114 ? 71.580 86.051 35.148 1.00 17.54 114 GLY A C 1
ATOM 1384 O O . GLY A 1 114 ? 71.416 86.257 33.944 1.00 15.79 114 GLY A O 1
ATOM 1388 N N . ALA A 1 115 ? 70.593 86.098 36.037 1.00 17.80 115 ALA A N 1
ATOM 1389 C CA . ALA A 1 115 ? 69.199 86.270 35.631 1.00 21.71 115 ALA A CA 1
ATOM 1390 C C . ALA A 1 115 ? 68.801 85.207 34.602 1.00 19.90 115 ALA A C 1
ATOM 1391 O O . ALA A 1 115 ? 67.963 85.445 33.730 1.00 19.95 115 ALA A O 1
ATOM 1398 N N . GLY A 1 116 ? 69.415 84.031 34.707 1.00 16.07 116 GLY A N 1
ATOM 1399 C CA . GLY A 1 116 ? 69.067 82.900 33.863 1.00 18.28 116 GLY A CA 1
ATOM 1400 C C . GLY A 1 116 ? 69.512 83.029 32.413 1.00 15.14 116 GLY A C 1
ATOM 1401 O O . GLY A 1 116 ? 68.961 82.369 31.533 1.00 16.81 116 GLY A O 1
ATOM 1405 N N . ARG A 1 117 ? 70.515 83.864 32.162 1.00 14.68 117 ARG A N 1
ATOM 1406 C CA . ARG A 1 117 ? 70.997 84.093 30.799 1.00 13.33 117 ARG A CA 1
ATOM 1407 C C . ARG A 1 117 ? 72.478 84.447 30.775 1.00 13.79 117 ARG A C 1
ATOM 1408 O O . ARG A 1 117 ? 73.010 84.944 31.761 1.00 13.50 117 ARG A O 1
ATOM 1429 N N . TRP A 1 118 ? 73.135 84.198 29.643 1.00 14.09 118 TRP A N 1
ATOM 1430 C CA . TRP A 1 118 ? 74.396 84.862 29.342 1.00 10.24 118 TRP A CA 1
ATOM 1431 C C . TRP A 1 118 ? 74.042 86.205 28.723 1.00 13.28 118 TRP A C 1
ATOM 1432 O O . TRP A 1 118 ? 73.333 86.256 27.723 1.00 13.89 118 TRP A O 1
ATOM 1453 N N . GLY A 1 119 ? 74.524 87.286 29.322 1.00 13.87 119 GLY A N 1
ATOM 1454 C CA . GLY A 1 119 ? 74.167 88.616 28.867 1.00 13.95 119 GLY A CA 1
ATOM 1455 C C . GLY A 1 119 ? 75.121 89.680 29.359 1.00 12.46 119 GLY A C 1
ATOM 1456 O O . GLY A 1 119 ? 76.117 89.396 30.028 1.00 11.98 119 GLY A O 1
ATOM 1460 N N . SER A 1 120 ? 74.814 90.921 29.014 1.00 11.09 120 SER A N 1
ATOM 1461 C CA . SER A 1 120 ? 75.680 92.043 29.338 1.00 12.02 120 SER A CA 1
ATOM 1462 C C . SER A 1 120 ? 75.667 92.396 30.819 1.00 11.69 120 SER A C 1
ATOM 1463 O O . SER A 1 120 ? 74.709 92.109 31.549 1.00 11.32 120 SER A O 1
ATOM 1471 N N . GLY A 1 121 ? 76.751 93.037 31.240 1.00 14.01 121 GLY A N 1
ATOM 1472 C CA . GLY A 1 121 ? 76.863 93.612 32.564 1.00 8.72 121 GLY A CA 1
ATOM 1473 C C . GLY A 1 121 ? 77.676 94.879 32.432 1.00 10.79 121 GLY A C 1
ATOM 1474 O O . GLY A 1 121 ? 78.441 95.026 31.483 1.00 11.54 121 GLY A O 1
ATOM 1478 N N . ILE A 1 122 ? 77.514 95.796 33.374 1.00 12.14 122 ILE A N 1
ATOM 1479 C CA . ILE A 1 122 ? 78.297 97.024 33.368 1.00 9.79 122 ILE A CA 1
ATOM 1480 C C . ILE A 1 122 ? 78.985 97.151 34.717 1.00 9.83 122 ILE A C 1
ATOM 1481 O O . ILE A 1 122 ? 78.425 96.768 35.746 1.00 12.46 122 ILE A O 1
ATOM 1497 N N . GLU A 1 123 ? 80.218 97.645 34.695 1.00 11.60 123 GLU A N 1
ATOM 1498 C CA . GLU A 1 123 ? 80.969 97.914 35.913 1.00 10.79 123 GLU A CA 1
ATOM 1499 C C . GLU A 1 123 ? 81.061 99.422 36.117 1.00 11.43 123 GLU A C 1
ATOM 1500 O O . GLU A 1 123 ? 81.652 100.138 35.305 1.00 16.34 123 GLU A O 1
ATOM 1512 N N . VAL A 1 124 ? 80.427 99.891 37.184 1.00 14.24 124 VAL A N 1
ATOM 1513 C CA . VAL A 1 124 ? 80.494 101.285 37.608 1.00 14.58 124 VAL A CA 1
ATOM 1514 C C . VAL A 1 124 ? 81.516 101.372 38.734 1.00 19.30 124 VAL A C 1
ATOM 1515 O O . VAL A 1 124 ? 81.302 100.788 39.794 1.00 19.63 124 VAL A O 1
ATOM 1528 N N . PRO A 1 125 ? 82.634 102.083 38.511 1.00 20.47 125 PRO A N 1
ATOM 1529 C CA . PRO A 1 125 ? 83.721 102.038 39.500 1.00 26.87 125 PRO A CA 1
ATOM 1530 C C . PRO A 1 125 ? 83.281 102.404 40.918 1.00 19.63 125 PRO A C 1
ATOM 1531 O O . PRO A 1 125 ? 82.491 103.322 41.111 1.00 30.46 125 PRO A O 1
ATOM 1542 N N . ALA A 1 126 ? 83.779 101.653 41.893 1.00 26.22 126 ALA A N 1
ATOM 1543 C CA . ALA A 1 126 ? 83.414 101.846 43.289 1.00 21.30 126 ALA A CA 1
ATOM 1544 C C . ALA A 1 126 ? 84.546 102.555 44.015 1.00 17.94 126 ALA A C 1
ATOM 1545 O O . ALA A 1 126 ? 85.697 102.473 43.598 1.00 19.49 126 ALA A O 1
ATOM 1552 N N . HIS A 1 127 ? 84.228 103.243 45.104 1.00 24.38 127 HIS A N 1
ATOM 1553 C CA . HIS A 1 127 ? 85.249 104.010 45.804 1.00 27.91 127 HIS A CA 1
ATOM 1554 C C . HIS A 1 127 ? 86.286 103.069 46.418 1.00 24.97 127 HIS A C 1
ATOM 1555 O O . HIS A 1 127 ? 87.451 103.438 46.560 1.00 24.38 127 HIS A O 1
ATOM 1569 N N . ASP A 1 128 ? 85.869 101.848 46.752 1.00 15.42 128 ASP A N 1
ATOM 1570 C CA . ASP A 1 128 ? 86.768 100.872 47.373 1.00 20.18 128 ASP A CA 1
ATOM 1571 C C . ASP A 1 128 ? 87.203 99.780 46.397 1.00 21.15 128 ASP A C 1
ATOM 1572 O O . ASP A 1 128 ? 87.683 98.726 46.808 1.00 19.55 128 ASP A O 1
ATOM 1581 N N . ALA A 1 129 ? 87.074 100.059 45.104 1.00 19.19 129 ALA A N 1
ATOM 1582 C CA . ALA A 1 129 ? 87.309 99.060 44.061 1.00 20.12 129 ALA A CA 1
ATOM 1583 C C . ALA A 1 129 ? 88.716 98.466 44.087 1.00 19.64 129 ALA A C 1
ATOM 1584 O O . ALA A 1 129 ? 88.968 97.429 43.474 1.00 19.46 129 ALA A O 1
ATOM 1591 N N . ASP A 1 130 ? 89.632 99.103 44.807 1.00 22.74 130 ASP A N 1
ATOM 1592 C CA . ASP A 1 130 ? 90.998 98.607 44.872 1.00 20.47 130 ASP A CA 1
ATOM 1593 C C . ASP A 1 130 ? 91.110 97.197 45.462 1.00 20.63 130 ASP A C 1
ATOM 1594 O O . ASP A 1 130 ? 92.062 96.477 45.152 1.00 19.72 130 ASP A O 1
ATOM 1603 N N . PHE A 1 131 ? 90.156 96.781 46.294 1.00 18.06 131 PHE A N 1
ATOM 1604 C CA . PHE A 1 131 ? 90.320 95.495 46.974 1.00 20.74 131 PHE A CA 1
ATOM 1605 C C . PHE A 1 131 ? 90.107 94.320 46.014 1.00 15.70 131 PHE A C 1
ATOM 1606 O O . PHE A 1 131 ? 90.538 93.205 46.306 1.00 15.98 131 PHE A O 1
ATOM 1623 N N . TYR A 1 132 ? 89.497 94.571 44.857 1.00 14.80 132 TYR A N 1
ATOM 1624 C CA . TYR A 1 132 ? 89.379 93.530 43.832 1.00 21.14 132 TYR A CA 1
ATOM 1625 C C . TYR A 1 132 ? 90.068 93.931 42.530 1.00 20.78 132 TYR A C 1
ATOM 1626 O O . TYR A 1 132 ? 89.779 93.382 41.469 1.00 16.26 132 TYR A O 1
ATOM 1644 N N . ALA A 1 133 ? 90.999 94.873 42.621 1.00 19.61 133 ALA A N 1
ATOM 1645 C CA . ALA A 1 133 ? 91.760 95.301 41.455 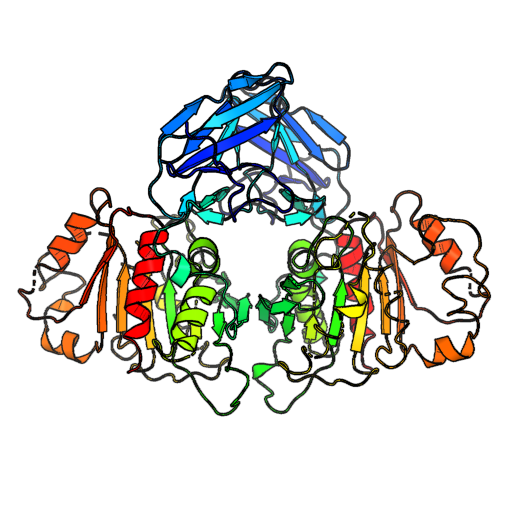1.00 19.00 133 ALA A CA 1
ATOM 1646 C C . ALA A 1 133 ? 92.742 94.224 41.007 1.00 19.00 133 ALA A C 1
ATOM 1647 O O . ALA A 1 133 ? 93.154 93.374 41.799 1.00 19.85 133 ALA A O 1
ATOM 1654 N N . LEU A 1 134 ? 93.105 94.258 39.728 1.00 18.42 134 LEU A N 1
ATOM 1655 C CA . LEU A 1 134 ? 94.185 93.428 39.221 1.00 15.55 134 LEU A CA 1
ATOM 1656 C C . LEU A 1 134 ? 95.510 94.112 39.552 1.00 23.84 134 LEU A C 1
ATOM 1657 O O . LEU A 1 134 ? 95.929 95.044 38.864 1.00 22.94 134 LEU A O 1
ATOM 1673 N N . LYS A 1 135 ? 96.151 93.648 40.621 1.00 26.14 135 LYS A N 1
ATOM 1674 C CA . LYS A 1 135 ? 97.347 94.286 41.164 1.00 25.07 135 LYS A CA 1
ATOM 1675 C C . LYS A 1 135 ? 98.621 93.526 40.850 1.00 21.35 135 LYS A C 1
ATOM 1676 O O . LYS A 1 135 ? 98.585 92.344 40.513 1.00 21.57 135 LYS A O 1
ATOM 1695 N N . ASP A 1 136 ? 99.754 94.202 41.019 1.00 21.78 136 ASP A N 1
ATOM 1696 C CA . ASP A 1 136 ? 101.046 93.544 40.906 1.00 22.80 136 ASP A CA 1
ATOM 1697 C C . ASP A 1 136 ? 101.339 92.742 42.173 1.00 31.71 136 ASP A C 1
ATOM 1698 O O . ASP A 1 136 ? 102.110 93.168 43.038 1.00 29.09 136 ASP A O 1
ATOM 1707 N N . VAL A 1 137 ? 100.697 91.584 42.270 1.00 21.87 137 VAL A N 1
ATOM 1708 C CA . VAL A 1 137 ? 100.921 90.638 43.351 1.00 22.20 137 VAL A CA 1
ATOM 1709 C C . VAL A 1 137 ? 100.928 89.246 42.738 1.00 19.69 137 VAL A C 1
ATOM 1710 O O . VAL A 1 137 ? 100.499 89.075 41.599 1.00 25.45 137 VAL A O 1
ATOM 1723 N N . PRO A 1 138 ? 101.422 88.246 43.479 1.00 21.44 138 PRO A N 1
ATOM 1724 C CA . PRO A 1 138 ? 101.322 86.872 42.976 1.00 24.55 138 PRO A CA 1
ATOM 1725 C C . PRO A 1 138 ? 99.863 86.472 42.744 1.00 20.78 138 PRO A C 1
ATOM 1726 O O . PRO A 1 138 ? 99.015 86.743 43.598 1.00 23.20 138 PRO A O 1
ATOM 1737 N N . HIS A 1 139 ? 99.583 85.853 41.602 1.00 20.81 139 HIS A N 1
ATOM 1738 C CA . HIS A 1 139 ? 98.220 85.478 41.233 1.00 23.62 139 HIS A CA 1
ATOM 1739 C C . HIS A 1 139 ? 98.027 83.973 41.191 1.00 21.41 139 HIS A C 1
ATOM 1740 O O . HIS A 1 139 ? 98.771 83.258 40.527 1.00 25.07 139 HIS A O 1
ATOM 1755 N N . GLY A 1 140 ? 97.009 83.502 41.901 1.00 17.98 140 GLY A N 1
ATOM 1756 C CA . GLY A 1 140 ? 96.680 82.090 41.919 1.00 19.62 140 GLY A CA 1
ATOM 1757 C C . GLY A 1 140 ? 95.937 81.668 40.665 1.00 21.50 140 GLY A C 1
ATOM 1758 O O . GLY A 1 140 ? 95.331 82.496 39.987 1.00 29.82 140 GLY A O 1
ATOM 1762 N N . LEU A 1 141 ? 95.976 80.375 40.361 1.00 16.23 141 LEU A N 1
ATOM 1763 C CA . LEU A 1 141 ? 95.299 79.847 39.188 1.00 13.10 141 LEU A CA 1
ATOM 1764 C C . LEU A 1 141 ? 93.817 79.671 39.461 1.00 15.66 141 LEU A C 1
ATOM 1765 O O . LEU A 1 141 ? 93.409 79.414 40.595 1.00 14.43 141 LEU A O 1
ATOM 1781 N N . LEU A 1 142 ? 93.020 79.794 38.406 1.00 16.75 142 LEU A N 1
ATOM 1782 C CA . LEU A 1 142 ? 91.599 79.507 38.467 1.00 11.88 142 LEU A CA 1
ATOM 1783 C C . LEU A 1 142 ? 91.336 78.393 37.470 1.00 12.90 142 LEU A C 1
ATOM 1784 O O . LEU A 1 142 ? 91.508 78.587 36.269 1.00 14.78 142 LEU A O 1
ATOM 1800 N N . SER A 1 143 ? 90.947 77.222 37.977 1.00 12.13 143 SER A N 1
ATOM 1801 C CA . SER A 1 143 ? 90.933 76.005 37.171 1.00 8.44 143 SER A CA 1
ATOM 1802 C C . SER A 1 143 ? 89.553 75.401 36.984 1.00 12.84 143 SER A C 1
ATOM 1803 O O . SER A 1 143 ? 88.795 75.242 37.939 1.00 11.96 143 SER A O 1
ATOM 1811 N N . GLU A 1 144 ? 89.261 75.045 35.738 1.00 13.45 144 GLU A N 1
ATOM 1812 C CA . GLU A 1 144 ? 88.029 74.364 35.370 1.00 10.68 144 GLU A CA 1
ATOM 1813 C C . GLU A 1 144 ? 88.161 72.860 35.571 1.00 13.45 144 GLU A C 1
ATOM 1814 O O . GLU A 1 144 ? 89.137 72.243 35.139 1.00 13.45 144 GLU A O 1
ATOM 1843 N N . ASN A 1 146 ? 85.892 69.304 35.201 1.00 14.01 146 ASN A N 1
ATOM 1844 C CA . ASN A 1 146 ? 84.712 68.593 34.739 1.00 14.21 146 ASN A CA 1
ATOM 1845 C C . ASN A 1 146 ? 84.642 67.227 35.387 1.00 15.53 146 ASN A C 1
ATOM 1846 O O . ASN A 1 146 ? 85.641 66.511 35.442 1.00 16.47 146 ASN A O 1
ATOM 1857 N N . TYR A 1 147 ? 83.461 66.869 35.875 1.00 13.00 147 TYR A N 1
ATOM 1858 C CA . TYR A 1 147 ? 83.277 65.603 36.564 1.00 14.99 147 TYR A CA 1
ATOM 1859 C C . TYR A 1 147 ? 81.867 65.090 36.328 1.00 15.49 147 TYR A C 1
ATOM 1860 O O . TYR A 1 147 ? 80.938 65.872 36.131 1.00 14.90 147 TYR A O 1
ATOM 1878 N N . TYR A 1 148 ? 81.723 63.770 36.306 1.00 15.80 148 TYR A N 1
ATOM 1879 C CA . TYR A 1 148 ? 80.416 63.154 36.134 1.00 16.86 148 TYR A CA 1
ATOM 1880 C C . TYR A 1 148 ? 79.799 62.856 37.494 1.00 17.84 148 TYR A C 1
ATOM 1881 O O . TYR A 1 148 ? 80.472 62.349 38.384 1.00 18.90 148 TYR A O 1
ATOM 1899 N N . SER A 1 149 ? 78.516 63.170 37.638 1.00 16.67 149 SER A N 1
ATOM 1900 C CA . SER A 1 149 ? 77.802 62.944 38.886 1.00 18.16 149 SER A CA 1
ATOM 1901 C C . SER A 1 149 ? 76.870 61.743 38.775 1.00 17.11 149 SER A C 1
ATOM 1902 O O . SER A 1 149 ? 75.900 61.770 38.022 1.00 18.16 149 SER A O 1
ATOM 1910 N N . ASN A 1 150 ? 77.170 60.692 39.528 1.00 17.54 150 ASN A N 1
ATOM 1911 C CA . ASN A 1 150 ? 76.305 59.522 39.572 1.00 19.20 150 ASN A CA 1
ATOM 1912 C C . ASN A 1 150 ? 74.972 59.848 40.249 1.00 26.32 150 ASN A C 1
ATOM 1913 O O . ASN A 1 150 ? 73.945 59.238 39.953 1.00 27.73 150 ASN A O 1
ATOM 1924 N N . LEU A 1 151 ? 74.987 60.829 41.146 1.00 22.79 151 LEU A N 1
ATOM 1925 C CA . LEU A 1 151 ? 73.782 61.211 41.872 1.00 18.86 151 LEU A CA 1
ATOM 1926 C C . LEU A 1 151 ? 72.779 61.962 40.987 1.00 23.58 151 LEU A C 1
ATOM 1927 O O . LEU A 1 151 ? 71.572 61.758 41.109 1.00 20.86 151 LEU A O 1
ATOM 1943 N N . THR A 1 152 ? 73.273 62.819 40.094 1.00 17.34 152 THR A N 1
ATOM 1944 C CA . THR A 1 152 ? 72.403 63.558 39.182 1.00 18.41 152 THR A CA 1
ATOM 1945 C C . THR A 1 152 ? 72.367 62.915 37.796 1.00 18.09 152 THR A C 1
ATOM 1946 O O . THR A 1 152 ? 71.573 63.313 36.945 1.00 20.27 152 THR A O 1
ATOM 1957 N N . LYS A 1 153 ? 73.228 61.922 37.583 1.00 19.15 153 LYS A N 1
ATOM 1958 C CA . LYS A 1 153 ? 73.404 61.290 36.274 1.00 22.20 153 LYS A CA 1
ATOM 1959 C C . LYS A 1 153 ? 73.582 62.337 35.186 1.00 19.64 153 LYS A C 1
ATOM 1960 O O . LYS A 1 153 ? 72.890 62.317 34.171 1.00 21.75 153 LYS A O 1
ATOM 1979 N N . ALA A 1 154 ? 74.512 63.257 35.414 1.00 15.57 154 ALA A N 1
ATOM 1980 C CA . ALA A 1 154 ? 74.785 64.318 34.461 1.00 18.59 154 ALA A CA 1
ATOM 1981 C C . ALA A 1 154 ? 76.199 64.836 34.650 1.00 17.88 154 ALA A C 1
ATOM 1982 O O . ALA A 1 154 ? 76.803 64.656 35.709 1.00 14.69 154 ALA A O 1
ATOM 1989 N N . TRP A 1 155 ? 76.727 65.467 33.609 1.00 16.64 155 TRP A N 1
ATOM 1990 C CA . TRP A 1 155 ? 78.040 66.084 33.687 1.00 14.98 155 TRP A CA 1
ATOM 1991 C C . TRP A 1 155 ? 77.946 67.410 34.428 1.00 14.34 155 TRP A C 1
ATOM 1992 O O . TRP A 1 155 ? 77.011 68.189 34.223 1.00 16.00 155 TRP A O 1
ATOM 2013 N N . ARG A 1 156 ? 78.925 67.648 35.294 1.00 12.98 156 ARG A N 1
ATOM 2014 C CA . ARG A 1 156 ? 78.994 68.862 36.087 1.00 12.00 156 ARG A CA 1
ATOM 2015 C C . ARG A 1 156 ? 80.380 69.478 35.956 1.00 14.64 156 ARG A C 1
ATOM 2016 O O . ARG A 1 156 ? 81.270 68.914 35.324 1.00 13.96 156 ARG A O 1
ATOM 2037 N N . ARG A 1 157 ? 80.557 70.629 36.583 1.00 14.49 157 ARG A N 1
ATOM 2038 C CA . ARG A 1 157 ? 81.736 71.449 36.389 1.00 13.14 157 ARG A CA 1
ATOM 2039 C C . ARG A 1 157 ? 81.855 72.371 37.582 1.00 13.87 157 ARG A C 1
ATOM 2040 O O . ARG A 1 157 ? 80.871 72.973 38.002 1.00 14.55 157 ARG A O 1
ATOM 2061 N N . CYS A 1 158 ? 83.053 72.455 38.142 1.00 14.13 158 CYS A N 1
ATOM 2062 C CA . CYS A 1 158 ? 83.331 73.419 39.192 1.00 12.23 158 CYS A CA 1
ATOM 2063 C C . CYS A 1 158 ? 84.594 74.166 38.819 1.00 14.58 158 CYS A C 1
ATOM 2064 O O . CYS A 1 158 ? 85.349 73.728 37.949 1.00 13.87 158 CYS A O 1
ATOM 2072 N N . PHE A 1 159 ? 84.791 75.312 39.455 1.00 11.42 159 PHE A N 1
ATOM 2073 C CA . PHE A 1 159 ? 86.008 76.080 39.291 1.00 14.63 159 PHE A CA 1
ATOM 2074 C C . PHE A 1 159 ? 86.728 76.111 40.617 1.00 12.22 159 PHE A C 1
ATOM 2075 O O . PHE A 1 159 ? 86.095 76.198 41.671 1.00 13.35 159 PHE A O 1
ATOM 2092 N N . VAL A 1 160 ? 88.050 76.004 40.557 1.00 11.01 160 VAL A N 1
ATOM 2093 C CA . VAL A 1 160 ? 88.869 75.941 41.755 1.00 9.36 160 VAL A CA 1
ATOM 2094 C C . VAL A 1 160 ? 89.998 76.953 41.703 1.00 11.20 160 VAL A C 1
ATOM 2095 O O . VAL A 1 160 ? 90.835 76.935 40.797 1.00 13.08 160 VAL A O 1
ATOM 2108 N N . TYR A 1 161 ? 90.002 77.836 42.691 1.00 10.09 161 TYR A N 1
ATOM 2109 C CA . TYR A 1 161 ? 91.097 78.765 42.903 1.00 12.25 161 TYR A CA 1
ATOM 2110 C C . TYR A 1 161 ? 92.156 78.101 43.761 1.00 14.20 161 TYR A C 1
ATOM 2111 O O . TYR A 1 161 ? 91.844 77.599 44.836 1.00 13.65 161 TYR A O 1
ATOM 2129 N N . THR A 1 162 ? 93.393 78.082 43.280 1.00 12.13 162 THR A N 1
ATOM 2130 C CA . THR A 1 162 ? 94.530 77.697 44.115 1.00 15.86 162 THR A CA 1
ATOM 2131 C C . THR A 1 162 ? 95.369 78.951 44.349 1.00 19.33 162 THR A C 1
ATOM 2132 O O . THR A 1 162 ? 95.524 79.760 43.439 1.00 19.50 162 THR A O 1
ATOM 2143 N N . PRO A 1 163 ? 95.895 79.134 45.572 1.00 19.10 163 PRO A N 1
ATOM 2144 C CA . PRO A 1 163 ? 96.661 80.356 45.839 1.00 15.22 163 PRO A CA 1
ATOM 2145 C C . PRO A 1 163 ? 97.984 80.370 45.079 1.00 14.86 163 PRO A C 1
ATOM 2146 O O . PRO A 1 163 ? 98.440 79.321 44.624 1.00 16.98 163 PRO A O 1
ATOM 2157 N N . ALA A 1 164 ? 98.578 81.550 44.937 1.00 19.22 164 ALA A N 1
ATOM 2158 C CA . ALA A 1 164 ? 99.743 81.731 44.076 1.00 24.56 164 ALA A CA 1
ATOM 2159 C C . ALA A 1 164 ? 100.887 80.776 44.423 1.00 24.91 164 ALA A C 1
ATOM 2160 O O . ALA A 1 164 ? 101.539 80.229 43.533 1.00 26.73 164 ALA A O 1
ATOM 2167 N N . GLY A 1 165 ? 101.120 80.570 45.713 1.00 22.18 165 GLY A N 1
ATOM 2168 C CA . GLY A 1 165 ? 102.230 79.743 46.156 1.00 32.93 165 GLY A CA 1
ATOM 2169 C C . GLY A 1 165 ? 101.920 78.260 46.238 1.00 33.38 165 GLY A C 1
ATOM 2170 O O . GLY A 1 165 ? 102.698 77.499 46.812 1.00 29.04 165 GLY A O 1
ATOM 2174 N N . TYR A 1 166 ? 100.797 77.839 45.663 1.00 24.20 166 TYR A N 1
ATOM 2175 C CA . TYR A 1 166 ? 100.375 76.442 45.754 1.00 23.67 166 TYR A CA 1
ATOM 2176 C C . TYR A 1 166 ? 101.413 75.478 45.174 1.00 37.32 166 TYR A C 1
ATOM 2177 O O . TYR A 1 166 ? 101.513 74.335 45.615 1.00 32.04 166 TYR A O 1
ATOM 2195 N N . GLY A 1 167 ? 102.185 75.943 44.195 1.00 34.94 167 GLY A N 1
ATOM 2196 C CA . GLY A 1 167 ? 103.187 75.110 43.550 1.00 43.76 167 GLY A CA 1
ATOM 2197 C C . GLY A 1 167 ? 104.591 75.274 44.112 1.00 41.62 167 GLY A C 1
ATOM 2198 O O . GLY A 1 167 ? 105.552 74.770 43.535 1.00 65.28 167 GLY A O 1
ATOM 2202 N N . ASP A 1 168 ? 104.710 75.974 45.237 1.00 40.93 168 ASP A N 1
ATOM 2203 C CA . ASP A 1 168 ? 106.013 76.228 45.846 1.00 43.47 168 ASP A CA 1
ATOM 2204 C C . ASP A 1 168 ? 106.409 75.079 46.767 1.00 52.87 168 ASP A C 1
ATOM 2205 O O . ASP A 1 168 ? 107.258 74.259 46.416 1.00 59.16 168 ASP A O 1
ATOM 2214 N N . ASN A 1 169 ? 105.795 75.026 47.945 1.00 49.77 169 ASN A N 1
ATOM 2215 C CA . ASN A 1 169 ? 106.031 73.932 48.876 1.00 41.26 169 ASN A CA 1
ATOM 2216 C C . ASN A 1 169 ? 105.083 72.783 48.557 1.00 44.83 169 ASN A C 1
ATOM 2217 O O . ASN A 1 169 ? 103.913 72.802 48.940 1.00 38.43 169 ASN A O 1
ATOM 2228 N N . LYS A 1 170 ? 105.596 71.786 47.846 1.00 38.34 170 LYS A N 1
ATOM 2229 C CA . LYS A 1 170 ? 104.765 70.698 47.348 1.00 44.91 170 LYS A CA 1
ATOM 2230 C C . LYS A 1 170 ? 104.411 69.681 48.436 1.00 45.48 170 LYS A C 1
ATOM 2231 O O . LYS A 1 170 ? 103.747 68.680 48.164 1.00 44.61 170 LYS A O 1
ATOM 2250 N N . ASP A 1 171 ? 104.852 69.950 49.663 1.00 43.96 171 ASP A N 1
ATOM 2251 C CA . ASP A 1 171 ? 104.407 69.195 50.833 1.00 49.20 171 ASP A CA 1
ATOM 2252 C C . ASP A 1 171 ? 103.325 69.959 51.596 1.00 38.62 171 ASP A C 1
ATOM 2253 O O . ASP A 1 171 ? 102.632 69.390 52.437 1.00 35.49 171 ASP A O 1
ATOM 2262 N N . LYS A 1 172 ? 103.191 71.251 51.306 1.00 33.95 172 LYS A N 1
ATOM 2263 C CA . LYS A 1 172 ? 102.246 72.101 52.023 1.00 34.93 172 LYS A CA 1
ATOM 2264 C C . LYS A 1 172 ? 100.809 71.771 51.642 1.00 26.82 172 LYS A C 1
ATOM 2265 O O . LYS A 1 172 ? 100.532 71.414 50.497 1.00 28.39 172 LYS A O 1
ATOM 2284 N N . ARG A 1 173 ? 99.906 71.892 52.613 1.00 33.54 173 ARG A N 1
ATOM 2285 C CA . ARG A 1 173 ? 98.481 71.663 52.392 1.00 27.15 173 ARG A CA 1
ATOM 2286 C C . ARG A 1 173 ? 97.682 72.885 52.825 1.00 25.97 173 ARG A C 1
ATOM 2287 O O . ARG A 1 173 ? 98.133 73.661 53.675 1.00 22.72 173 ARG A O 1
ATOM 2308 N N . TYR A 1 174 ? 96.495 73.046 52.242 1.00 20.55 174 TYR A N 1
ATOM 2309 C CA . TYR A 1 174 ? 95.724 74.276 52.397 1.00 15.98 174 TYR A CA 1
ATOM 2310 C C . TYR A 1 174 ? 94.283 74.025 52.829 1.00 14.23 174 TYR A C 1
ATOM 2311 O O . TYR A 1 174 ? 93.680 73.014 52.449 1.00 14.84 174 TYR A O 1
ATOM 2329 N N . PRO A 1 175 ? 93.718 74.954 53.618 1.00 13.41 175 PRO A N 1
ATOM 2330 C CA . PRO A 1 175 ? 92.286 74.874 53.909 1.00 14.36 175 PRO A CA 1
ATOM 2331 C C . PRO A 1 175 ? 91.476 75.225 52.671 1.00 18.59 175 PRO A C 1
ATOM 2332 O O . PRO A 1 175 ? 92.049 75.670 51.667 1.00 14.99 175 PRO A O 1
ATOM 2343 N N . VAL A 1 176 ? 90.166 75.025 52.742 1.00 16.15 176 VAL A N 1
ATOM 2344 C CA . VAL A 1 176 ? 89.303 75.191 51.580 1.00 14.07 176 VAL A CA 1
ATOM 2345 C C . VAL A 1 176 ? 87.997 75.883 51.948 1.00 12.34 176 VAL A C 1
ATOM 2346 O O . VAL A 1 176 ? 87.357 75.552 52.947 1.00 13.88 176 VAL A O 1
ATOM 2359 N N . LEU A 1 177 ? 87.630 76.864 51.132 1.00 12.76 177 LEU A N 1
ATOM 2360 C CA . LEU A 1 177 ? 86.336 77.527 51.225 1.00 13.68 177 LEU A CA 1
ATOM 2361 C C . LEU A 1 177 ? 85.459 77.092 50.053 1.00 9.73 177 LEU A C 1
ATOM 2362 O O . LEU A 1 177 ? 85.860 77.202 48.894 1.00 11.24 177 LEU A O 1
ATOM 2378 N N . TYR A 1 178 ? 84.271 76.589 50.361 1.00 10.25 178 TYR A N 1
ATOM 2379 C CA . TYR A 1 178 ? 83.275 76.268 49.342 1.00 12.45 178 TYR A CA 1
ATOM 2380 C C . TYR A 1 178 ? 82.293 77.420 49.237 1.00 11.29 178 TYR A C 1
ATOM 2381 O O . TYR A 1 178 ? 81.671 77.810 50.220 1.00 10.97 178 TYR A O 1
ATOM 2399 N N . LEU A 1 179 ? 82.176 77.970 48.033 1.00 11.61 179 LEU A N 1
ATOM 2400 C CA . LEU A 1 179 ? 81.543 79.265 47.840 1.00 11.76 179 LEU A CA 1
ATOM 2401 C C . LEU A 1 179 ? 80.472 79.208 46.756 1.00 10.73 179 LEU A C 1
ATOM 2402 O O . LEU A 1 179 ? 80.770 78.907 45.595 1.00 11.98 179 LEU A O 1
ATOM 2418 N N . GLN A 1 180 ? 79.231 79.502 47.141 1.00 11.40 180 GLN A N 1
ATOM 2419 C CA . GLN A 1 180 ? 78.081 79.245 46.275 1.00 10.42 180 GLN A CA 1
ATOM 2420 C C . GLN A 1 180 ? 77.326 80.487 45.815 1.00 8.69 180 GLN A C 1
ATOM 2421 O O . GLN A 1 180 ? 77.153 81.461 46.549 1.00 8.79 180 GLN A O 1
ATOM 2435 N N . HIS A 1 181 ? 76.874 80.410 44.570 1.00 11.62 181 HIS A N 1
ATOM 2436 C CA . HIS A 1 181 ? 76.155 81.482 43.898 1.00 14.60 181 HIS A CA 1
ATOM 2437 C C . HIS A 1 181 ? 74.683 81.479 44.274 1.00 12.32 181 HIS A C 1
ATOM 2438 O O . HIS A 1 181 ? 74.236 80.635 45.044 1.00 13.66 181 HIS A O 1
ATOM 2452 N N . GLY A 1 182 ? 73.931 82.407 43.689 1.00 17.48 182 GLY A N 1
ATOM 2453 C CA . GLY A 1 182 ? 72.508 82.532 43.955 1.00 16.91 182 GLY A CA 1
ATOM 2454 C C . GLY A 1 182 ? 71.646 81.944 42.854 1.00 17.87 182 GLY A C 1
ATOM 2455 O O . GLY A 1 182 ? 72.145 81.317 41.929 1.00 13.82 182 GLY A O 1
ATOM 2459 N N A SER A 1 183 ? 70.336 82.130 42.959 0.45 17.72 183 SER A N 1
ATOM 2460 N N B SER A 1 183 ? 70.339 82.166 42.960 0.55 17.72 183 SER A N 1
ATOM 2461 C CA A SER A 1 183 ? 69.430 81.550 41.981 0.45 17.56 183 SER A CA 1
ATOM 2462 C CA B SER A 1 183 ? 69.389 81.656 41.981 0.55 17.55 183 SER A CA 1
ATOM 2463 C C A SER A 1 183 ? 69.631 82.198 40.612 0.45 15.20 183 SER A C 1
ATOM 2464 C C B SER A 1 183 ? 69.666 82.218 40.592 0.55 15.17 183 SER A C 1
ATOM 2465 O O A SER A 1 183 ? 69.936 83.386 40.510 0.45 15.11 183 SER A O 1
ATOM 2466 O O B SER A 1 183 ? 70.060 83.376 40.453 0.55 15.04 183 SER A O 1
ATOM 2481 N N . PHE A 1 184 ? 69.472 81.383 39.575 1.00 17.28 184 PHE A N 1
ATOM 2482 C CA . PHE A 1 184 ? 69.617 81.792 38.177 1.00 15.48 184 PHE A CA 1
ATOM 2483 C C . PHE A 1 184 ? 71.028 82.277 37.824 1.00 16.71 184 PHE A C 1
ATOM 2484 O O . PHE A 1 184 ? 71.226 82.987 36.841 1.00 13.96 184 PHE A O 1
ATOM 2501 N N . GLU A 1 185 ? 72.000 81.843 38.618 1.00 12.16 185 GLU A N 1
ATOM 2502 C CA . GLU A 1 185 ? 73.413 82.031 38.305 1.00 13.00 185 GLU A CA 1
ATOM 2503 C C . GLU A 1 185 ? 74.059 80.655 38.219 1.00 13.21 185 GLU A C 1
ATOM 2504 O O . GLU A 1 185 ? 73.356 79.645 38.261 1.00 12.30 185 GLU A O 1
ATOM 2516 N N . ASP A 1 186 ? 75.379 80.601 38.080 1.00 11.24 186 ASP A N 1
ATOM 2517 C CA . ASP A 1 186 ? 76.048 79.309 37.952 1.00 12.48 186 ASP A CA 1
ATOM 2518 C C . ASP A 1 186 ? 77.453 79.351 38.538 1.00 13.92 186 ASP A C 1
ATOM 2519 O O . ASP A 1 186 ? 77.838 80.326 39.191 1.00 8.64 186 ASP A O 1
ATOM 2528 N N . GLU A 1 187 ? 78.211 78.287 38.293 1.00 10.96 187 GLU A N 1
ATOM 2529 C CA . GLU A 1 187 ? 79.521 78.113 38.911 1.00 9.93 187 GLU A CA 1
ATOM 2530 C C . GLU A 1 187 ? 80.572 79.120 38.427 1.00 13.13 187 GLU A C 1
ATOM 2531 O O . GLU A 1 187 ? 81.672 79.172 38.971 1.00 12.23 187 GLU A O 1
ATOM 2543 N N . THR A 1 188 ? 80.250 79.912 37.410 1.00 10.26 188 THR A N 1
ATOM 2544 C CA . THR A 1 188 ? 81.206 80.905 36.913 1.00 10.08 188 THR A CA 1
ATOM 2545 C C . THR A 1 188 ? 81.035 82.255 37.604 1.00 11.93 188 THR A C 1
ATOM 2546 O O . THR A 1 188 ? 81.898 83.128 37.487 1.00 12.67 188 THR A O 1
ATOM 2557 N N . GLY A 1 189 ? 79.919 82.428 38.309 1.00 10.22 189 GLY A N 1
ATOM 2558 C CA . GLY A 1 189 ? 79.566 83.723 38.873 1.00 10.40 189 GLY A CA 1
ATOM 2559 C C . GLY A 1 189 ? 80.598 84.298 39.829 1.00 11.14 189 GLY A C 1
ATOM 2560 O O . GLY A 1 189 ? 81.058 85.431 39.661 1.00 11.22 189 GLY A O 1
ATOM 2564 N N . TRP A 1 190 ? 80.972 83.522 40.839 1.00 10.68 190 TRP A N 1
ATOM 2565 C CA . TRP A 1 190 ? 81.898 84.019 41.850 1.00 10.43 190 TRP A CA 1
ATOM 2566 C C . TRP A 1 190 ? 83.265 84.358 41.266 1.00 11.46 190 TRP A C 1
ATOM 2567 O O . TRP A 1 190 ? 83.934 85.276 41.737 1.00 8.72 190 TRP A O 1
ATOM 2588 N N . GLY A 1 191 ? 83.660 83.628 40.228 1.00 10.16 191 GLY A N 1
ATOM 2589 C CA . GLY A 1 191 ? 84.967 83.794 39.624 1.00 12.63 191 GLY A CA 1
ATOM 2590 C C . GLY A 1 191 ? 85.026 84.964 38.660 1.00 14.90 191 GLY A C 1
ATOM 2591 O O . GLY A 1 191 ? 86.082 85.544 38.478 1.00 15.94 191 GLY A O 1
ATOM 2595 N N . ARG A 1 192 ? 83.897 85.311 38.048 1.00 11.90 192 ARG A N 1
ATOM 2596 C CA . ARG A 1 192 ? 83.865 86.374 37.041 1.00 9.99 192 ARG A CA 1
ATOM 2597 C C . ARG A 1 192 ? 83.289 87.671 37.623 1.00 12.65 192 ARG A C 1
ATOM 2598 O O . ARG A 1 192 ? 84.056 88.565 37.993 1.00 18.55 192 ARG A O 1
ATOM 2619 N N . GLN A 1 193 ? 81.963 87.763 37.734 1.00 13.35 193 GLN A N 1
ATOM 2620 C CA . GLN A 1 193 ? 81.303 88.891 38.413 1.00 16.82 193 GLN A CA 1
ATOM 2621 C C . GLN A 1 193 ? 81.884 89.140 39.792 1.00 16.24 193 GLN A C 1
ATOM 2622 O O . GLN A 1 19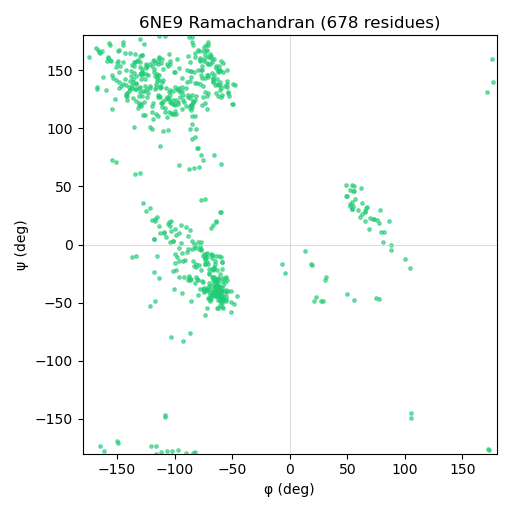3 ? 82.044 90.283 40.216 1.00 12.07 193 GLN A O 1
ATOM 2636 N N . GLY A 1 194 ? 82.174 88.050 40.496 1.00 11.42 194 GLY A N 1
ATOM 2637 C CA . GLY A 1 194 ? 82.558 88.113 41.893 1.00 11.72 194 GLY A CA 1
ATOM 2638 C C . GLY A 1 194 ? 84.034 88.393 42.120 1.00 11.24 194 GLY A C 1
ATOM 2639 O O . GLY A 1 194 ? 84.424 88.712 43.238 1.00 14.21 194 GLY A O 1
ATOM 2643 N N . LYS A 1 195 ? 84.841 88.266 41.067 1.00 10.39 195 LYS A N 1
ATOM 2644 C CA . LYS A 1 195 ? 86.273 88.558 41.124 1.00 13.97 195 LYS A CA 1
ATOM 2645 C C . LYS A 1 195 ? 86.982 87.829 42.277 1.00 15.02 195 LYS A C 1
ATOM 2646 O O . LYS A 1 195 ? 87.926 88.355 42.872 1.00 12.36 195 LYS A O 1
ATOM 2665 N N . THR A 1 196 ? 86.530 86.613 42.573 1.00 11.54 196 THR A N 1
ATOM 2666 C CA . THR A 1 196 ? 87.049 85.851 43.711 1.00 10.76 196 THR A CA 1
ATOM 2667 C C . THR A 1 196 ? 88.570 85.677 43.674 1.00 11.51 196 THR A C 1
ATOM 2668 O O . THR A 1 196 ? 89.228 85.837 44.698 1.00 12.89 196 THR A O 1
ATOM 2679 N N . ASN A 1 197 ? 89.131 85.348 42.512 1.00 12.27 197 ASN A N 1
ATOM 2680 C CA . ASN A 1 197 ? 90.567 85.093 42.435 1.00 13.09 197 ASN A CA 1
ATOM 2681 C C . ASN A 1 197 ? 91.367 86.357 42.750 1.00 14.87 197 ASN A C 1
ATOM 2682 O O . ASN A 1 197 ? 92.422 86.282 43.378 1.00 14.07 197 ASN A O 1
ATOM 2693 N N . LEU A 1 198 ? 90.856 87.517 42.342 1.00 16.03 198 LEU A N 1
ATOM 2694 C CA . LEU A 1 198 ? 91.555 88.775 42.583 1.00 12.68 198 LEU A CA 1
ATOM 2695 C C . LEU A 1 198 ? 91.420 89.204 44.039 1.00 17.52 198 LEU A C 1
ATOM 2696 O O . LEU A 1 198 ? 92.370 89.720 44.632 1.00 16.18 198 LEU A O 1
ATOM 2712 N N . ILE A 1 199 ? 90.244 88.981 44.615 1.00 13.04 199 ILE A N 1
ATOM 2713 C CA . ILE A 1 199 ? 90.018 89.326 46.011 1.00 11.52 199 ILE A CA 1
ATOM 2714 C C . ILE A 1 199 ? 90.958 88.499 46.887 1.00 17.64 199 ILE A C 1
ATOM 2715 O O . ILE A 1 199 ? 91.641 89.041 47.756 1.00 15.28 199 ILE A O 1
ATOM 2731 N N . LEU A 1 200 ? 91.026 87.195 46.642 1.00 15.82 200 LEU A N 1
ATOM 2732 C CA . LEU A 1 200 ? 91.899 86.336 47.438 1.00 16.33 200 LEU A CA 1
ATOM 2733 C C . LEU A 1 200 ? 93.374 86.601 47.149 1.00 15.90 200 LEU A C 1
ATOM 2734 O O . LEU A 1 200 ? 94.183 86.609 48.075 1.00 17.88 200 LEU A O 1
ATOM 2750 N N . ASP A 1 201 ? 93.725 86.804 45.879 1.00 14.96 201 ASP A N 1
ATOM 2751 C CA . ASP A 1 201 ? 95.098 87.182 45.525 1.00 20.38 201 ASP A CA 1
ATOM 2752 C C . ASP A 1 201 ? 95.543 88.374 46.381 1.00 20.49 201 ASP A C 1
ATOM 2753 O O . ASP A 1 201 ? 96.617 88.356 46.995 1.00 17.33 201 ASP A O 1
ATOM 2762 N N . ASN A 1 202 ? 94.700 89.399 46.429 1.00 17.01 202 ASN A N 1
ATOM 2763 C CA . ASN A 1 202 ? 95.011 90.624 47.157 1.00 20.55 202 ASN A CA 1
ATOM 2764 C C . ASN A 1 202 ? 95.034 90.421 48.673 1.00 17.53 202 ASN A C 1
ATOM 2765 O O . ASN A 1 202 ? 95.971 90.861 49.348 1.00 17.48 202 ASN A O 1
ATOM 2776 N N . LEU A 1 203 ? 94.024 89.738 49.205 1.00 16.68 203 LEU A N 1
ATOM 2777 C CA . LEU A 1 203 ? 93.962 89.476 50.642 1.00 16.01 203 LEU A CA 1
ATOM 2778 C C . LEU A 1 203 ? 95.145 88.645 51.119 1.00 18.79 203 LEU A C 1
ATOM 2779 O O . LEU A 1 203 ? 95.693 88.886 52.197 1.00 20.75 203 LEU A O 1
ATOM 2795 N N . ILE A 1 204 ? 95.536 87.662 50.319 1.00 16.90 204 ILE A N 1
ATOM 2796 C CA . ILE A 1 204 ? 96.632 86.778 50.691 1.00 19.44 204 ILE A CA 1
ATOM 2797 C C . ILE A 1 204 ? 97.964 87.524 50.634 1.00 24.60 204 ILE A C 1
ATOM 2798 O O . ILE A 1 204 ? 98.777 87.424 51.556 1.00 23.51 204 ILE A O 1
ATOM 2814 N N . ALA A 1 205 ? 98.183 88.270 49.554 1.00 22.65 205 ALA A N 1
ATOM 2815 C CA . ALA A 1 205 ? 99.414 89.040 49.386 1.00 22.99 205 ALA A CA 1
ATOM 2816 C C . ALA A 1 205 ? 99.582 90.083 50.492 1.00 25.18 205 ALA A C 1
ATOM 2817 O O . ALA A 1 205 ? 100.698 90.344 50.941 1.00 25.49 205 ALA A O 1
ATOM 2824 N N . ALA A 1 206 ? 98.473 90.677 50.922 1.00 19.57 206 ALA A N 1
ATOM 2825 C CA . ALA A 1 206 ? 98.489 91.673 51.992 1.00 21.57 206 ALA A CA 1
ATOM 2826 C C . ALA A 1 206 ? 98.604 91.038 53.379 1.00 26.22 206 ALA A C 1
ATOM 2827 O O . ALA A 1 206 ? 98.650 91.744 54.389 1.00 24.16 206 ALA A O 1
ATOM 2834 N N . GLY A 1 207 ? 98.640 89.711 53.426 1.00 24.69 207 GLY A N 1
ATOM 2835 C CA . GLY A 1 207 ? 98.745 88.992 54.683 1.00 23.62 207 GLY A CA 1
ATOM 2836 C C . GLY A 1 207 ? 97.496 89.075 55.544 1.00 28.44 207 GLY A C 1
ATOM 2837 O O . GLY A 1 207 ? 97.569 88.889 56.759 1.00 26.64 207 GLY A O 1
ATOM 2841 N N . LYS A 1 208 ? 96.349 89.342 54.921 1.00 19.82 208 LYS A N 1
ATOM 2842 C CA . LYS A 1 208 ? 95.094 89.497 55.655 1.00 20.35 208 LYS A CA 1
ATOM 2843 C C . LYS A 1 208 ? 94.333 88.182 55.768 1.00 22.11 208 LYS A C 1
ATOM 2844 O O . LYS A 1 208 ? 93.576 87.976 56.716 1.00 23.69 208 LYS A O 1
ATOM 2863 N N . ALA A 1 209 ? 94.542 87.298 54.798 1.00 20.20 209 ALA A N 1
ATOM 2864 C CA . ALA A 1 209 ? 93.865 86.010 54.764 1.00 19.05 209 ALA A CA 1
ATOM 2865 C C . ALA A 1 209 ? 94.856 84.869 54.597 1.00 19.71 209 ALA A C 1
ATOM 2866 O O . ALA A 1 209 ? 95.887 85.003 53.926 1.00 20.78 209 ALA A O 1
ATOM 2873 N N . VAL A 1 210 ? 94.529 83.746 55.221 1.00 17.79 210 VAL A N 1
ATOM 2874 C CA . VAL A 1 210 ? 95.308 82.527 55.094 1.00 17.02 210 VAL A CA 1
ATOM 2875 C C . VAL A 1 210 ? 95.234 82.033 53.654 1.00 19.61 210 VAL A C 1
ATOM 2876 O O . VAL A 1 210 ? 94.160 82.065 53.053 1.00 21.96 210 VAL A O 1
ATOM 2889 N N . PRO A 1 211 ? 96.372 81.591 53.087 1.00 19.33 211 PRO A N 1
ATOM 2890 C CA . PRO A 1 211 ? 96.318 80.944 51.773 1.00 20.30 211 PRO A CA 1
ATOM 2891 C C . PRO A 1 211 ? 95.335 79.780 51.776 1.00 19.51 211 PRO A C 1
ATOM 2892 O O . PRO A 1 211 ? 95.423 78.923 52.654 1.00 18.79 211 PRO A O 1
ATOM 2920 N N . LEU A 1 213 ? 92.340 77.256 49.178 1.00 14.69 213 LEU A N 1
ATOM 2921 C CA . LEU A 1 213 ? 91.593 76.978 47.955 1.00 13.43 213 LEU A CA 1
ATOM 2922 C C . LEU A 1 213 ? 90.193 77.544 48.077 1.00 12.30 213 LEU A C 1
ATOM 2923 O O . LEU A 1 213 ? 89.665 77.665 49.182 1.00 15.35 213 LEU A O 1
ATOM 2939 N N . VAL A 1 214 ? 89.598 77.893 46.940 1.00 11.48 214 VAL A N 1
ATOM 2940 C CA . VAL A 1 214 ? 88.185 78.238 46.889 1.00 12.49 214 VAL A CA 1
ATOM 2941 C C . VAL A 1 214 ? 87.558 77.391 45.790 1.00 13.13 214 VAL A C 1
ATOM 2942 O O . VAL A 1 214 ? 88.063 77.356 44.667 1.00 13.16 214 VAL A O 1
ATOM 2955 N N . VAL A 1 215 ? 86.473 76.697 46.126 1.00 9.98 215 VAL A N 1
ATOM 2956 C CA . VAL A 1 215 ? 85.789 75.817 45.191 1.00 8.92 215 VAL A CA 1
ATOM 2957 C C . VAL A 1 215 ? 84.386 76.339 44.925 1.00 10.82 215 VAL A C 1
ATOM 2958 O O . VAL A 1 215 ? 83.599 76.567 45.847 1.00 11.49 215 VAL A O 1
ATOM 2988 N N . ASP A 1 217 ? 81.023 75.538 42.833 1.00 13.36 217 ASP A N 1
ATOM 2989 C CA . ASP A 1 217 ? 80.221 74.571 42.092 1.00 13.68 217 ASP A CA 1
ATOM 2990 C C . ASP A 1 217 ? 78.859 75.181 41.761 1.00 13.11 217 ASP A C 1
ATOM 2991 O O . ASP A 1 217 ? 78.607 76.352 42.038 1.00 13.72 217 ASP A O 1
ATOM 3000 N N . ASN A 1 218 ? 77.992 74.381 41.157 1.00 11.25 218 ASN A N 1
ATOM 3001 C CA . ASN A 1 218 ? 76.670 74.836 40.759 1.00 14.60 218 ASN A CA 1
ATOM 3002 C C . ASN A 1 218 ? 75.635 74.314 41.752 1.00 12.86 218 ASN A C 1
ATOM 3003 O O . ASN A 1 218 ? 75.521 73.107 41.971 1.00 13.89 218 ASN A O 1
ATOM 3014 N N . GLY A 1 219 ? 74.901 75.230 42.371 1.00 14.45 219 GLY A N 1
ATOM 3015 C CA . GLY A 1 219 ? 73.960 74.874 43.416 1.00 16.13 219 GLY A CA 1
ATOM 3016 C C . GLY A 1 219 ? 72.715 74.158 42.926 1.00 15.65 219 GLY A C 1
ATOM 3017 O O . GLY A 1 219 ? 71.910 73.702 43.741 1.00 12.56 219 GLY A O 1
ATOM 3021 N N . TYR A 1 220 ? 72.543 74.065 41.609 1.00 15.35 220 TYR A N 1
ATOM 3022 C CA . TYR A 1 220 ? 71.435 73.294 41.047 1.00 13.78 220 TYR A CA 1
ATOM 3023 C C . TYR A 1 220 ? 71.838 71.827 40.886 1.00 16.32 220 TYR A C 1
ATOM 3024 O O . TYR A 1 220 ? 72.780 71.500 40.165 1.00 14.50 220 TYR A O 1
ATOM 3042 N N . ALA A 1 221 ? 71.110 70.955 41.577 1.00 17.37 221 ALA A N 1
ATOM 3043 C CA . ALA A 1 221 ? 71.349 69.520 41.539 1.00 13.62 221 ALA A CA 1
ATOM 3044 C C . ALA A 1 221 ? 70.046 68.810 41.863 1.00 16.98 221 ALA A C 1
ATOM 3045 O O . ALA A 1 221 ? 69.515 68.964 42.961 1.00 16.74 221 ALA A O 1
ATOM 3052 N N . THR A 1 222 ? 69.531 68.046 40.905 1.00 17.53 222 THR A N 1
ATOM 3053 C CA . THR A 1 222 ? 68.285 67.314 41.098 1.00 21.13 222 THR A CA 1
ATOM 3054 C C . THR A 1 222 ? 68.458 65.852 40.732 1.00 23.60 222 THR A C 1
ATOM 3055 O O . THR A 1 222 ? 69.419 65.480 40.054 1.00 22.46 222 THR A O 1
ATOM 3066 N N . LYS A 1 223 ? 67.522 65.026 41.185 1.00 22.45 223 LYS A N 1
ATOM 3067 C CA . LYS A 1 223 ? 67.524 63.613 40.841 1.00 23.32 223 LYS A CA 1
ATOM 3068 C C . LYS A 1 223 ? 67.392 63.457 39.329 1.00 25.94 223 LYS A C 1
ATOM 3069 O O . LYS A 1 223 ? 66.850 64.338 38.658 1.00 26.53 223 LYS A O 1
ATOM 3088 N N . PRO A 1 224 ? 67.899 62.338 38.787 1.00 24.89 224 PRO A N 1
ATOM 3089 C CA . PRO A 1 224 ? 67.942 62.091 37.341 1.00 31.90 224 PRO A CA 1
ATOM 3090 C C . PRO A 1 224 ? 66.644 62.404 36.597 1.00 38.07 224 PRO A C 1
ATOM 3091 O O . PRO A 1 224 ? 66.681 63.023 35.534 1.00 44.37 224 PRO A O 1
ATOM 3102 N N . GLY A 1 225 ? 65.511 61.996 37.155 1.00 35.27 225 GLY A N 1
ATOM 3103 C CA . GLY A 1 225 ? 64.239 62.143 36.472 1.00 49.89 225 GLY A CA 1
ATOM 3104 C C . GLY A 1 225 ? 63.715 63.564 36.340 1.00 67.57 225 GLY A C 1
ATOM 3105 O O . GLY A 1 225 ? 62.966 63.861 35.409 1.00 74.02 225 GLY A O 1
ATOM 3109 N N . GLU A 1 226 ? 64.119 64.447 37.249 1.00 62.04 226 GLU A N 1
ATOM 3110 C CA . GLU A 1 226 ? 63.417 65.717 37.438 1.00 50.31 226 GLU A CA 1
ATOM 3111 C C . GLU A 1 226 ? 64.085 66.932 36.798 1.00 53.53 226 GLU A C 1
ATOM 3112 O O . GLU A 1 226 ? 65.283 67.167 36.961 1.00 53.71 226 GLU A O 1
ATOM 3124 N N . LYS A 1 227 ? 63.271 67.703 36.078 1.00 56.97 227 LYS A N 1
ATOM 3125 C CA . LYS A 1 227 ? 63.705 68.918 35.395 1.00 58.29 227 LYS A CA 1
ATOM 3126 C C . LYS A 1 227 ? 63.020 70.146 36.000 1.00 61.72 227 LYS A C 1
ATOM 3127 O O . LYS A 1 227 ? 63.379 71.282 35.689 1.00 62.42 227 LYS A O 1
ATOM 3146 N N . SER A 1 228 ? 62.031 69.912 36.860 1.00 54.03 228 SER A N 1
ATOM 3147 C CA . SER A 1 228 ? 61.235 70.995 37.436 1.00 48.50 228 SER A CA 1
ATOM 3148 C C . SER A 1 228 ? 62.057 71.889 38.361 1.00 48.88 228 SER A C 1
ATOM 3149 O O . SER A 1 228 ? 62.926 71.403 39.084 1.00 44.80 228 SER A O 1
ATOM 3157 N N . PRO A 1 229 ? 61.775 73.204 38.350 1.00 49.96 229 PRO A N 1
ATOM 3158 C CA . PRO A 1 229 ? 62.506 74.131 39.221 1.00 39.23 229 PRO A CA 1
ATOM 3159 C C . PRO A 1 229 ? 62.094 74.007 40.682 1.00 42.39 229 PRO A C 1
ATOM 3160 O O . PRO A 1 229 ? 62.757 74.570 41.555 1.00 48.36 229 PRO A O 1
ATOM 3171 N N . PHE A 1 230 ? 61.009 73.280 40.934 1.00 37.36 230 PHE A N 1
ATOM 3172 C CA . PHE A 1 230 ? 60.530 73.045 42.293 1.00 41.23 230 PHE A CA 1
ATOM 3173 C C . PHE A 1 230 ? 60.806 71.607 42.718 1.00 34.54 230 PHE A C 1
ATOM 3174 O O . PHE A 1 230 ? 60.383 71.172 43.787 1.00 42.76 230 PHE A O 1
ATOM 3191 N N . ALA A 1 231 ? 61.528 70.875 41.875 1.00 32.63 231 ALA A N 1
ATOM 3192 C CA . ALA A 1 231 ? 61.974 69.535 42.220 1.00 31.08 231 ALA A CA 1
ATOM 3193 C C . ALA A 1 231 ? 62.934 69.600 43.406 1.00 27.32 231 ALA A C 1
ATOM 3194 O O . ALA A 1 231 ? 63.611 70.606 43.609 1.00 26.45 231 ALA A O 1
ATOM 3201 N N . ALA A 1 232 ? 62.982 68.529 44.189 1.00 27.39 232 ALA A N 1
ATOM 3202 C CA . ALA A 1 232 ? 63.819 68.491 45.380 1.00 25.03 232 ALA A CA 1
ATOM 3203 C C . ALA A 1 232 ? 65.290 68.638 45.012 1.00 21.68 232 ALA A C 1
ATOM 3204 O O . ALA A 1 232 ? 65.760 68.041 44.046 1.00 22.13 232 ALA A O 1
ATOM 3211 N N . SER A 1 233 ? 66.010 69.438 45.787 1.00 18.79 233 SER A N 1
ATOM 3212 C CA . SER A 1 233 ? 67.440 69.604 45.580 1.00 21.22 233 SER A CA 1
ATOM 3213 C C . SER A 1 233 ? 68.218 68.479 46.237 1.00 22.35 233 SER A C 1
ATOM 3214 O O . SER A 1 233 ? 67.884 68.051 47.343 1.00 17.36 233 SER A O 1
ATOM 3222 N N . ILE A 1 234 ? 69.245 67.991 45.550 1.00 17.65 234 ILE A N 1
ATOM 3223 C CA . ILE A 1 234 ? 70.175 67.050 46.158 1.00 17.90 234 ILE A CA 1
ATOM 3224 C C . ILE A 1 234 ? 71.588 67.629 46.104 1.00 15.27 234 ILE A C 1
ATOM 3225 O O . ILE A 1 234 ? 72.574 66.897 46.023 1.00 15.25 234 ILE A O 1
ATOM 3241 N N . PHE A 1 235 ? 71.678 68.955 46.166 1.00 18.13 235 PHE A N 1
ATOM 3242 C CA . PHE A 1 235 ? 72.975 69.618 46.126 1.00 14.00 235 PHE A CA 1
ATOM 3243 C C . PHE A 1 235 ? 73.829 69.249 47.339 1.00 12.99 235 PHE A C 1
ATOM 3244 O O . PHE A 1 235 ? 75.038 69.068 47.206 1.00 13.22 235 PHE A O 1
ATOM 3261 N N . GLU A 1 236 ? 73.212 69.138 48.516 1.00 12.37 236 GLU A N 1
ATOM 3262 C CA . GLU A 1 236 ? 73.956 68.729 49.702 1.00 11.50 236 GLU A CA 1
ATOM 3263 C C . GLU A 1 236 ? 74.615 67.381 49.454 1.00 15.62 236 GLU A C 1
ATOM 3264 O O . GLU A 1 236 ? 75.793 67.201 49.731 1.00 14.56 236 GLU A O 1
ATOM 3276 N N . GLU A 1 237 ? 73.848 66.437 48.926 1.00 13.23 237 GLU A N 1
ATOM 3277 C CA . GLU A 1 237 ? 74.375 65.104 48.660 1.00 17.65 237 GLU A CA 1
ATOM 3278 C C . GLU A 1 237 ? 75.532 65.159 47.663 1.00 16.02 237 GLU A C 1
ATOM 3279 O O . GLU A 1 237 ? 76.542 64.485 47.840 1.00 14.43 237 GLU A O 1
ATOM 3291 N N . VAL A 1 238 ? 75.393 65.988 46.634 1.00 13.45 238 VAL A N 1
ATOM 3292 C CA . VAL A 1 238 ? 76.422 66.104 45.608 1.00 18.02 238 VAL A CA 1
ATOM 3293 C C . VAL A 1 238 ? 77.690 66.722 46.188 1.00 11.80 238 VAL A C 1
ATOM 3294 O O . VAL A 1 238 ? 78.798 66.262 45.908 1.00 16.66 238 VAL A O 1
ATOM 3307 N N . LEU A 1 239 ? 77.534 67.753 47.010 1.00 11.14 239 LEU A N 1
ATOM 3308 C CA . LEU A 1 239 ? 78.695 68.428 47.583 1.00 13.07 239 LEU A CA 1
ATOM 3309 C C . LEU A 1 239 ? 79.456 67.512 48.538 1.00 14.05 239 LEU A C 1
ATOM 3310 O O . LEU A 1 239 ? 80.682 67.463 48.524 1.00 15.14 239 LEU A O 1
ATOM 3343 N N . ASN A 1 241 ? 79.290 64.107 48.863 1.00 15.97 241 ASN A N 1
ATOM 3344 C CA . ASN A 1 241 ? 79.698 62.796 48.350 1.00 16.12 241 ASN A CA 1
ATOM 3345 C C . ASN A 1 241 ? 80.528 62.829 47.075 1.00 22.00 241 ASN A C 1
ATOM 3346 O O . ASN A 1 241 ? 81.266 61.884 46.804 1.00 17.56 241 ASN A O 1
ATOM 3357 N N . GLU A 1 242 ? 80.404 63.892 46.287 1.00 19.68 242 GLU A N 1
ATOM 3358 C CA . GLU A 1 242 ? 81.108 63.950 45.011 1.00 13.10 242 GLU A CA 1
ATOM 3359 C C . GLU A 1 242 ? 82.118 65.088 44.950 1.00 20.12 242 GLU A C 1
ATOM 3360 O O . GLU A 1 242 ? 83.262 64.864 44.566 1.00 22.46 242 GLU A O 1
ATOM 3372 N N . VAL A 1 243 ? 81.722 66.299 45.333 1.00 16.28 243 VAL A N 1
ATOM 3373 C CA . VAL A 1 243 ? 82.618 67.443 45.184 1.00 16.69 243 VAL A CA 1
ATOM 3374 C C . VAL A 1 243 ? 83.746 67.420 46.214 1.00 13.54 243 VAL A C 1
ATOM 3375 O O . VAL A 1 243 ? 84.916 67.363 45.848 1.00 15.01 243 VAL A O 1
ATOM 3388 N N . ILE A 1 244 ? 83.406 67.460 47.497 1.00 13.88 244 ILE A N 1
ATOM 3389 C CA . ILE A 1 244 ? 84.431 67.572 48.529 1.00 15.82 244 ILE A CA 1
ATOM 3390 C C . ILE A 1 244 ? 85.408 66.381 48.519 1.00 16.16 244 ILE A C 1
ATOM 3391 O O . ILE A 1 244 ? 86.618 66.584 48.629 1.00 14.86 244 ILE A O 1
ATOM 3407 N N . PRO A 1 245 ? 84.901 65.142 48.390 1.00 18.80 245 PRO A N 1
ATOM 3408 C CA . PRO A 1 245 ? 85.852 64.025 48.344 1.00 16.83 245 PRO A CA 1
ATOM 3409 C C . PRO A 1 245 ? 86.804 64.135 47.164 1.00 19.45 245 PRO A C 1
ATOM 3410 O O . PRO A 1 245 ? 87.976 63.766 47.275 1.00 16.26 245 PRO A O 1
ATOM 3438 N N . ILE A 1 247 ? 87.791 66.974 45.659 1.00 15.76 247 ILE A N 1
ATOM 3439 C CA . ILE A 1 247 ? 88.742 68.046 45.939 1.00 15.02 247 ILE A CA 1
ATOM 3440 C C . ILE A 1 247 ? 89.830 67.576 46.900 1.00 17.66 247 ILE A C 1
ATOM 3441 O O . ILE A 1 247 ? 91.012 67.834 46.683 1.00 17.07 247 ILE A O 1
ATOM 3457 N N . ASP A 1 248 ? 89.429 66.884 47.961 1.00 15.93 248 ASP A N 1
ATOM 3458 C CA . ASP A 1 248 ? 90.387 66.435 48.963 1.00 15.15 248 ASP A CA 1
ATOM 3459 C C . ASP A 1 248 ? 91.287 65.329 48.420 1.00 19.37 248 ASP A C 1
ATOM 3460 O O . ASP A 1 248 ? 92.404 65.139 48.909 1.00 23.11 248 ASP A O 1
ATOM 3469 N N . ALA A 1 249 ? 90.804 64.607 47.412 1.00 16.77 249 ALA A N 1
ATOM 3470 C CA . ALA A 1 249 ? 91.588 63.546 46.784 1.00 19.49 249 ALA A CA 1
ATOM 3471 C C . ALA A 1 249 ? 92.565 64.097 45.741 1.00 27.52 249 ALA A C 1
ATOM 3472 O O . ALA A 1 249 ? 93.664 63.561 45.571 1.00 24.26 249 ALA A O 1
ATOM 3479 N N . LYS A 1 250 ? 92.175 65.172 45.059 1.00 19.91 250 LYS A N 1
ATOM 3480 C CA . LYS A 1 250 ? 92.935 65.664 43.913 1.00 17.33 250 LYS A CA 1
ATOM 3481 C C . LYS A 1 250 ? 93.858 66.831 44.238 1.00 21.39 250 LYS A C 1
ATOM 3482 O O . LYS A 1 250 ? 94.814 67.083 43.506 1.00 23.16 250 LYS A O 1
ATOM 3501 N N . PHE A 1 251 ? 93.574 67.547 45.322 1.00 18.86 251 PHE A N 1
ATOM 3502 C CA . PHE A 1 251 ? 94.386 68.690 45.717 1.00 16.64 251 PHE A CA 1
ATOM 3503 C C . PHE A 1 251 ? 94.999 68.475 47.085 1.00 22.55 251 PHE A C 1
ATOM 3504 O O . PHE A 1 251 ? 94.507 67.681 47.886 1.00 20.83 251 PHE A O 1
ATOM 3521 N N . ARG A 1 252 ? 96.074 69.205 47.345 1.00 17.38 252 ARG A N 1
ATOM 3522 C CA . ARG A 1 252 ? 96.755 69.142 48.628 1.00 21.34 252 ARG A CA 1
ATOM 3523 C C . ARG A 1 252 ? 96.007 69.979 49.654 1.00 17.91 252 ARG A C 1
ATOM 3524 O O . ARG A 1 252 ? 96.359 71.128 49.903 1.00 18.54 252 ARG A O 1
ATOM 3545 N N . THR A 1 253 ? 94.969 69.392 50.241 1.00 18.44 253 THR A N 1
ATOM 3546 C CA . THR A 1 253 ? 94.125 70.099 51.196 1.00 18.32 253 THR A CA 1
ATOM 3547 C C . THR A 1 253 ? 94.285 69.592 52.626 1.00 17.85 253 THR A C 1
ATOM 3548 O O . THR A 1 253 ? 94.610 68.427 52.856 1.00 20.36 253 THR A O 1
ATOM 3559 N N . LEU A 1 254 ? 94.066 70.495 53.574 1.00 19.90 254 LEU A N 1
ATOM 3560 C CA . LEU A 1 254 ? 93.756 70.130 54.948 1.00 19.95 254 LEU A CA 1
ATOM 3561 C C . LEU A 1 254 ? 92.260 69.825 54.996 1.00 25.96 254 LEU A C 1
ATOM 3562 O O . LEU A 1 254 ? 91.451 70.665 54.597 1.00 22.16 254 LEU A O 1
ATOM 3578 N N . SER A 1 255 ? 91.893 68.631 55.460 1.00 23.34 255 SER A N 1
ATOM 3579 C CA . SER A 1 255 ? 90.521 68.145 55.313 1.00 22.67 255 SER A CA 1
ATOM 3580 C C . SER A 1 255 ? 89.784 67.998 56.645 1.00 19.42 255 SER A C 1
ATOM 3581 O O . SER A 1 255 ? 88.743 67.340 56.716 1.00 23.78 255 SER A O 1
ATOM 3589 N N . GLY A 1 256 ? 90.318 68.622 57.689 1.00 21.72 256 GLY A N 1
ATOM 3590 C CA . GLY A 1 256 ? 89.637 68.685 58.972 1.00 24.68 256 GLY A CA 1
ATOM 3591 C C . GLY A 1 256 ? 88.545 69.737 58.927 1.00 25.78 256 GLY A C 1
ATOM 3592 O O . GLY A 1 256 ? 88.570 70.621 58.071 1.00 22.66 256 GLY A O 1
ATOM 3596 N N . ARG A 1 257 ? 87.587 69.648 59.842 1.00 21.55 257 ARG A N 1
ATOM 3597 C CA . ARG A 1 257 ? 86.467 70.584 59.862 1.00 21.49 257 ARG A CA 1
ATOM 3598 C C . ARG A 1 257 ? 86.910 72.016 60.144 1.00 21.89 257 ARG A C 1
ATOM 3599 O O . ARG A 1 257 ? 86.287 72.966 59.668 1.00 17.58 257 ARG A O 1
ATOM 3620 N N . GLU A 1 258 ? 87.986 72.182 60.908 1.00 18.36 258 GLU A N 1
ATOM 3621 C CA . GLU A 1 258 ? 88.508 73.519 61.177 1.00 21.92 258 GLU A CA 1
ATOM 3622 C C . GLU A 1 258 ? 89.276 74.043 59.960 1.00 14.45 258 GLU A C 1
ATOM 3623 O O . GLU A 1 258 ? 89.732 75.186 59.950 1.00 19.32 258 GLU A O 1
ATOM 3635 N N . ASP A 1 259 ? 89.399 73.201 58.937 1.00 14.27 259 ASP A N 1
ATOM 3636 C CA . ASP A 1 259 ? 90.068 73.576 57.694 1.00 15.55 259 ASP A CA 1
ATOM 3637 C C . ASP A 1 259 ? 89.080 73.735 56.539 1.00 16.99 259 ASP A C 1
ATOM 3638 O O . ASP A 1 259 ? 89.502 73.853 55.390 1.00 15.48 259 ASP A O 1
ATOM 3647 N N . ARG A 1 260 ? 87.781 73.719 56.840 1.00 15.62 260 ARG A N 1
ATOM 3648 C CA . ARG A 1 260 ? 86.760 73.778 55.799 1.00 12.61 260 ARG A CA 1
ATOM 3649 C C . ARG A 1 260 ? 85.662 74.788 56.127 1.00 14.28 260 ARG A C 1
ATOM 3650 O O . ARG A 1 260 ? 85.022 74.719 57.176 1.00 13.19 260 ARG A O 1
ATOM 3671 N N . ALA A 1 261 ? 85.467 75.732 55.209 1.00 13.38 261 ALA A N 1
ATOM 3672 C CA . ALA A 1 261 ? 84.468 76.783 55.348 1.00 13.87 261 ALA A CA 1
ATOM 3673 C C . ALA A 1 261 ? 83.466 76.689 54.210 1.00 12.36 261 ALA A C 1
ATOM 3674 O O . ALA A 1 261 ? 83.783 76.182 53.135 1.00 12.50 261 ALA A O 1
ATOM 3681 N N . ILE A 1 262 ? 82.251 77.166 54.454 1.00 14.04 262 ILE A N 1
ATOM 3682 C CA . ILE A 1 262 ? 81.224 77.168 53.424 1.00 10.70 262 ILE A CA 1
ATOM 3683 C C . ILE A 1 262 ? 80.446 78.481 53.473 1.00 14.09 262 ILE A C 1
ATOM 3684 O O . ILE A 1 262 ? 80.181 79.020 54.545 1.00 11.30 262 ILE A O 1
ATOM 3700 N N . ALA A 1 263 ? 80.107 79.009 52.303 1.00 10.05 263 ALA A N 1
ATOM 3701 C CA . ALA A 1 263 ? 79.392 80.275 52.234 1.00 10.42 263 ALA A CA 1
ATOM 3702 C C . ALA A 1 263 ? 78.655 80.401 50.914 1.00 10.54 263 ALA A C 1
ATOM 3703 O O . ALA A 1 263 ? 78.957 79.700 49.947 1.00 10.09 263 ALA A O 1
ATOM 3710 N N . GLY A 1 264 ? 77.682 81.300 50.881 1.00 13.07 264 GLY A N 1
ATOM 3711 C CA . GLY A 1 264 ? 76.900 81.510 49.682 1.00 10.62 264 GLY A CA 1
ATOM 3712 C C . GLY A 1 264 ? 76.101 82.796 49.727 1.00 11.00 264 GLY A C 1
ATOM 3713 O O . GLY A 1 264 ? 75.932 83.402 50.793 1.00 11.88 264 GLY A O 1
ATOM 3717 N N . LEU A 1 265 ? 75.614 83.213 48.559 1.00 12.59 265 LEU A N 1
ATOM 3718 C CA . LEU A 1 265 ? 74.799 84.419 48.446 1.00 10.70 265 LEU A CA 1
ATOM 3719 C C . LEU A 1 265 ? 73.367 84.066 48.038 1.00 13.09 265 LEU A C 1
ATOM 3720 O O . LEU A 1 265 ? 73.144 83.120 47.275 1.00 13.58 265 LEU A O 1
ATOM 3736 N N . SER A 1 266 ? 72.401 84.831 48.541 1.00 13.75 266 SER A N 1
ATOM 3737 C CA . SER A 1 266 ? 70.998 84.657 48.161 1.00 13.85 266 SER A CA 1
ATOM 3738 C C . SER A 1 266 ? 70.549 83.213 48.420 1.00 17.02 266 SER A C 1
ATOM 3739 O O . SER A 1 266 ? 70.720 82.723 49.536 1.00 15.60 266 SER A O 1
ATOM 3757 N N . GLY A 1 268 ? 72.012 80.602 47.631 1.00 18.95 268 GLY A N 1
ATOM 3758 C CA . GLY A 1 268 ? 73.187 79.861 48.052 1.00 15.44 268 GLY A CA 1
ATOM 3759 C C . GLY A 1 268 ? 73.473 80.011 49.535 1.00 13.77 268 GLY A C 1
ATOM 3760 O O . GLY A 1 268 ? 74.064 79.124 50.151 1.00 14.29 268 GLY A O 1
ATOM 3764 N N . ALA A 1 269 ? 73.073 81.141 50.110 1.00 11.38 269 ALA A N 1
ATOM 3765 C CA . ALA A 1 269 ? 73.236 81.352 51.539 1.00 11.50 269 ALA A CA 1
ATOM 3766 C C . ALA A 1 269 ? 72.352 80.369 52.302 1.00 13.08 269 ALA A C 1
ATOM 3767 O O . ALA A 1 269 ? 72.754 79.817 53.326 1.00 14.44 269 ALA A O 1
ATOM 3774 N N . ASN A 1 270 ? 71.143 80.161 51.797 1.00 15.06 270 ASN A N 1
ATOM 3775 C CA . ASN A 1 270 ? 70.206 79.231 52.423 1.00 14.02 270 ASN A CA 1
ATOM 3776 C C . ASN A 1 270 ? 70.677 77.798 52.264 1.00 15.61 270 ASN A C 1
ATOM 3777 O O . ASN A 1 270 ? 70.622 77.002 53.207 1.00 15.52 270 ASN A O 1
ATOM 3788 N N . GLN A 1 271 ? 71.148 77.476 51.065 1.00 11.66 271 GLN A N 1
ATOM 3789 C CA . GLN A 1 271 ? 71.643 76.139 50.777 1.00 13.06 271 GLN A CA 1
ATOM 3790 C C . GLN A 1 271 ? 72.814 75.791 51.676 1.00 15.11 271 GLN A C 1
ATOM 3791 O O . GLN A 1 271 ? 72.873 74.697 52.238 1.00 14.24 271 GLN A O 1
ATOM 3805 N N . THR A 1 272 ? 73.753 76.722 51.807 1.00 15.13 272 THR A N 1
ATOM 3806 C CA . THR A 1 272 ? 74.981 76.422 52.524 1.00 15.89 272 THR A CA 1
ATOM 3807 C C . THR A 1 272 ? 74.739 76.448 54.034 1.00 14.65 272 THR A C 1
ATOM 3808 O O . THR A 1 272 ? 75.445 75.776 54.787 1.00 15.87 272 THR A O 1
ATOM 3836 N N . HIS A 1 274 ? 71.955 75.271 55.398 1.00 15.89 274 HIS A N 1
ATOM 3837 C CA . HIS A 1 274 ? 71.373 73.941 55.527 1.00 14.14 274 HIS A CA 1
ATOM 3838 C C . HIS A 1 274 ? 72.486 72.890 55.573 1.00 19.28 274 HIS A C 1
ATOM 3839 O O . HIS A 1 274 ? 72.519 72.038 56.461 1.00 17.59 274 HIS A O 1
ATOM 3853 N N . ILE A 1 275 ? 73.417 72.984 54.630 1.00 16.81 275 ILE A N 1
ATOM 3854 C CA . ILE A 1 275 ? 74.526 72.039 54.537 1.00 15.13 275 ILE A CA 1
ATOM 3855 C C . ILE A 1 275 ? 75.437 72.112 55.756 1.00 16.91 275 ILE A C 1
ATOM 3856 O O . ILE A 1 275 ? 75.863 71.082 56.283 1.00 16.29 275 ILE A O 1
ATOM 3872 N N . ALA A 1 276 ? 75.746 73.324 56.200 1.00 15.49 276 ALA A N 1
ATOM 3873 C CA . ALA A 1 276 ? 76.626 73.503 57.347 1.00 17.92 276 ALA A CA 1
ATOM 3874 C C . ALA A 1 276 ? 75.993 72.920 58.609 1.00 19.21 276 ALA A C 1
ATOM 3875 O O . ALA A 1 276 ? 76.643 72.182 59.344 1.00 19.43 276 ALA A O 1
ATOM 3890 N N . ASN A 1 278 ? 73.608 70.685 58.853 1.00 16.92 278 ASN A N 1
ATOM 3891 C CA . ASN A 1 278 ? 73.415 69.239 58.701 1.00 18.50 278 ASN A CA 1
ATOM 3892 C C . ASN A 1 278 ? 74.705 68.438 58.779 1.00 18.59 278 ASN A C 1
ATOM 3893 O O . ASN A 1 278 ? 74.672 67.221 58.965 1.00 16.17 278 ASN A O 1
ATOM 3904 N N . ASN A 1 279 ? 75.837 69.116 58.613 1.00 19.17 279 ASN A N 1
ATOM 3905 C CA . ASN A 1 279 ? 77.134 68.449 58.611 1.00 13.00 279 ASN A CA 1
ATOM 3906 C C . ASN A 1 279 ? 78.136 69.121 59.540 1.00 13.83 279 ASN A C 1
ATOM 3907 O O . ASN A 1 279 ? 79.186 69.593 59.096 1.00 17.34 279 ASN A O 1
ATOM 3918 N N . PRO A 1 280 ? 77.822 69.148 60.842 1.00 20.23 280 PRO A N 1
ATOM 3919 C CA . PRO A 1 280 ? 78.644 69.853 61.833 1.00 18.22 280 PRO A CA 1
ATOM 3920 C C . PRO A 1 280 ? 80.051 69.279 61.967 1.00 16.53 280 PRO A C 1
ATOM 3921 O O . PRO A 1 280 ? 80.961 69.977 62.411 1.00 23.22 280 PRO A O 1
ATOM 3932 N N . GLY A 1 281 ? 80.231 68.027 61.571 1.00 15.47 281 GLY A N 1
ATOM 3933 C CA . GLY A 1 281 ? 81.529 67.394 61.657 1.00 19.62 281 GLY A CA 1
ATOM 3934 C C . GLY A 1 281 ? 82.465 67.775 60.524 1.00 20.59 281 GLY A C 1
ATOM 3935 O O . GLY A 1 281 ? 83.591 67.281 60.467 1.00 19.89 281 GLY A O 1
ATOM 3939 N N . HIS A 1 282 ? 82.019 68.661 59.633 1.00 20.25 282 HIS A N 1
ATOM 3940 C CA . HIS A 1 282 ? 82.760 68.927 58.399 1.00 16.94 282 HIS A CA 1
ATOM 3941 C C . HIS A 1 282 ? 82.940 70.404 58.065 1.00 15.33 282 HIS A C 1
ATOM 3942 O O . HIS A 1 282 ? 83.710 70.736 57.164 1.00 17.01 282 HIS A O 1
ATOM 3956 N N . PHE A 1 283 ? 82.252 71.282 58.787 1.00 13.35 283 PHE A N 1
ATOM 3957 C CA . PHE A 1 283 ? 82.428 72.729 58.616 1.00 14.57 283 PHE A CA 1
ATOM 3958 C C . PHE A 1 283 ? 82.486 73.452 59.963 1.00 18.03 283 PHE A C 1
ATOM 3959 O O . PHE A 1 283 ? 81.670 73.189 60.855 1.00 18.96 283 PHE A O 1
ATOM 3976 N N . ALA A 1 284 ? 83.446 74.368 60.095 1.00 14.40 284 ALA A N 1
ATOM 3977 C CA . ALA A 1 284 ? 83.576 75.203 61.289 1.00 14.82 284 ALA A CA 1
ATOM 3978 C C . ALA A 1 284 ? 83.398 76.686 60.970 1.00 15.75 284 ALA A C 1
ATOM 3979 O O . ALA A 1 284 ? 83.563 77.535 61.846 1.00 15.62 284 ALA A O 1
ATOM 3986 N N . TYR A 1 285 ? 83.066 76.995 59.717 1.00 16.46 285 TYR A N 1
ATOM 3987 C CA . TYR A 1 285 ? 82.823 78.376 59.302 1.00 12.78 285 TYR A CA 1
ATOM 3988 C C . TYR A 1 285 ? 81.632 78.447 58.356 1.00 13.89 285 TYR A C 1
ATOM 3989 O O . TYR A 1 285 ? 81.514 77.623 57.447 1.00 12.89 285 TYR A O 1
ATOM 4007 N N . TYR A 1 286 ? 80.759 79.430 58.580 1.00 16.30 286 TYR A N 1
ATOM 4008 C CA . TYR A 1 286 ? 79.628 79.692 57.688 1.00 12.91 286 TYR A CA 1
ATOM 4009 C C . TYR A 1 286 ? 79.494 81.179 57.364 1.00 16.11 286 TYR A C 1
ATOM 4010 O O . TYR A 1 286 ? 79.621 82.035 58.244 1.00 15.00 286 TYR A O 1
ATOM 4028 N N . GLY A 1 287 ? 79.219 81.472 56.095 1.00 12.81 287 GLY A N 1
ATOM 4029 C CA . GLY A 1 287 ? 78.976 82.830 55.644 1.00 12.86 287 GLY A CA 1
ATOM 4030 C C . GLY A 1 287 ? 77.720 82.900 54.793 1.00 13.87 287 GLY A C 1
ATOM 4031 O O . GLY A 1 287 ? 77.639 82.272 53.739 1.00 13.58 287 GLY A O 1
ATOM 4035 N N . GLY A 1 288 ? 76.734 83.659 55.261 1.00 12.87 288 GLY A N 1
ATOM 4036 C CA . GLY A 1 288 ? 75.487 83.838 54.540 1.00 13.24 288 GLY A CA 1
ATOM 4037 C C . GLY A 1 288 ? 75.330 85.275 54.086 1.00 13.55 288 GLY A C 1
ATOM 4038 O O . GLY A 1 288 ? 75.120 86.170 54.906 1.00 15.00 288 GLY A O 1
ATOM 4042 N N . PHE A 1 289 ? 75.425 85.490 52.777 1.00 13.83 289 PHE A N 1
ATOM 4043 C CA . PHE A 1 289 ? 75.348 86.826 52.200 1.00 11.99 289 PHE A CA 1
ATOM 4044 C C . PHE A 1 289 ? 73.971 87.050 51.568 1.00 15.79 289 PHE A C 1
ATOM 4045 O O . PHE A 1 289 ? 73.628 86.408 50.577 1.00 13.65 289 PHE A O 1
ATOM 4062 N N . SER A 1 290 ? 73.186 87.954 52.147 1.00 17.07 290 SER A N 1
ATOM 4063 C CA . SER A 1 290 ? 71.875 88.313 51.599 1.00 10.65 290 SER A CA 1
ATOM 4064 C C . SER A 1 290 ? 70.961 87.104 51.422 1.00 17.47 290 SER A C 1
ATOM 4065 O O . SER A 1 290 ? 70.332 86.950 50.378 1.00 16.65 290 SER A O 1
ATOM 4073 N N . GLY A 1 291 ? 70.885 86.251 52.438 1.00 18.04 291 GLY A N 1
ATOM 4074 C CA . GLY A 1 291 ? 70.101 85.035 52.342 1.00 16.15 291 GLY A CA 1
ATOM 4075 C C . GLY A 1 291 ? 68.614 85.315 52.289 1.00 30.99 291 GLY A C 1
ATOM 4076 O O . GLY A 1 291 ? 68.174 86.417 52.611 1.00 28.61 291 GLY A O 1
ATOM 4080 N N . THR A 1 292 ? 67.839 84.316 51.880 1.00 26.15 292 THR A N 1
ATOM 4081 C CA . THR A 1 292 ? 66.388 84.451 51.813 1.00 37.28 292 THR A CA 1
ATOM 4082 C C . THR A 1 292 ? 65.693 83.226 52.399 1.00 33.98 292 THR A C 1
ATOM 4083 O O . THR A 1 292 ? 64.911 83.335 53.343 1.00 46.00 292 THR A O 1
ATOM 4093 N N . LEU A 1 301 ? 60.946 84.008 64.291 1.00 41.84 301 LEU A N 1
ATOM 4094 C CA . LEU A 1 301 ? 61.508 82.671 64.141 1.00 42.78 301 LEU A CA 1
ATOM 4095 C C . LEU A 1 301 ? 61.529 81.920 65.462 1.00 48.61 301 LEU A C 1
ATOM 4096 O O . LEU A 1 301 ? 61.991 82.441 66.476 1.00 49.37 301 LEU A O 1
ATOM 4101 N N . ASP A 1 302 ? 61.036 80.688 65.442 1.00 55.78 302 ASP A N 1
ATOM 4102 C CA . ASP A 1 302 ? 61.061 79.844 66.627 1.00 60.34 302 ASP A CA 1
ATOM 4103 C C . ASP A 1 302 ? 62.215 78.852 66.526 1.00 56.36 302 ASP A C 1
ATOM 4104 O O . ASP A 1 302 ? 62.203 77.951 65.686 1.00 50.26 302 ASP A O 1
ATOM 4109 N N . ALA A 1 303 ? 63.213 79.028 67.387 1.00 49.44 303 ALA A N 1
ATOM 4110 C CA . ALA A 1 303 ? 64.420 78.211 67.346 1.00 42.83 303 ALA A CA 1
ATOM 4111 C C . ALA A 1 303 ? 64.130 76.746 67.653 1.00 45.72 303 ALA A C 1
ATOM 4112 O O . ALA A 1 303 ? 64.969 75.879 67.409 1.00 43.43 303 ALA A O 1
ATOM 4118 N N . THR A 1 304 ? 62.945 76.469 68.188 1.00 58.25 304 THR A N 1
ATOM 4119 C CA . THR A 1 304 ? 62.559 75.098 68.500 1.00 55.65 304 THR A CA 1
ATOM 4120 C C . THR A 1 304 ? 62.176 74.309 67.250 1.00 52.43 304 THR A C 1
ATOM 4121 O O . THR A 1 304 ? 62.378 73.097 67.194 1.00 55.33 304 THR A O 1
ATOM 4132 N N . THR A 1 305 ? 61.623 74.995 66.253 1.00 51.89 305 THR A N 1
ATOM 4133 C CA . THR A 1 305 ? 61.144 74.330 65.042 1.00 52.85 305 THR A CA 1
ATOM 4134 C C . THR A 1 305 ? 61.958 74.704 63.807 1.00 53.07 305 THR A C 1
ATOM 4135 O O . THR A 1 305 ? 62.072 73.910 62.872 1.00 56.88 305 THR A O 1
ATOM 4146 N N . PHE A 1 306 ? 62.518 75.909 63.800 1.00 50.31 306 PHE A N 1
ATOM 4147 C CA . PHE A 1 306 ? 63.229 76.402 62.626 1.00 59.23 306 PHE A CA 1
ATOM 4148 C C . PHE A 1 306 ? 64.399 75.501 62.248 1.00 54.30 306 PHE A C 1
ATOM 4149 O O . PHE A 1 306 ? 65.255 75.197 63.079 1.00 49.39 306 PHE A O 1
ATOM 4166 N N . LEU A 1 307 ? 64.415 75.083 60.985 1.00 55.73 307 LEU A N 1
ATOM 4167 C CA . LEU A 1 307 ? 65.488 74.259 60.438 1.00 51.51 307 LEU A CA 1
ATOM 4168 C C . LEU A 1 307 ? 65.679 72.983 61.268 1.00 51.58 307 LEU A C 1
ATOM 4169 O O . LEU A 1 307 ? 66.792 72.639 61.668 1.00 43.92 307 LEU A O 1
ATOM 4185 N N . ASN A 1 308 ? 64.572 72.279 61.504 1.00 52.90 308 ASN A N 1
ATOM 4186 C CA . ASN A 1 308 ? 64.565 71.065 62.317 1.00 52.79 308 ASN A CA 1
ATOM 4187 C C . ASN A 1 308 ? 65.218 71.287 63.684 1.00 51.53 308 ASN A C 1
ATOM 4188 O O . ASN A 1 308 ? 65.846 70.388 64.247 1.00 42.96 308 ASN A O 1
ATOM 4199 N N . GLY A 1 309 ? 65.054 72.499 64.209 1.00 42.76 309 GLY A N 1
ATOM 4200 C CA . GLY A 1 309 ? 65.499 72.830 65.550 1.00 46.38 309 GLY A CA 1
ATOM 4201 C C . GLY A 1 309 ? 67.003 72.790 65.746 1.00 39.13 309 GLY A C 1
ATOM 4202 O O . GLY A 1 309 ? 67.481 72.529 66.848 1.00 31.49 309 GLY A O 1
ATOM 4206 N N . LYS A 1 310 ? 67.758 73.056 64.686 1.00 39.24 310 LYS A N 1
ATOM 4207 C CA . LYS A 1 310 ? 69.213 72.996 64.772 1.00 40.52 310 LYS A CA 1
ATOM 4208 C C . LYS A 1 310 ? 69.789 74.159 65.571 1.00 34.02 310 LYS A C 1
ATOM 4209 O O . LYS A 1 310 ? 70.948 74.117 65.974 1.00 33.41 310 LYS A O 1
ATOM 4228 N N . PHE A 1 311 ? 68.978 75.189 65.797 1.00 26.25 311 PHE A N 1
ATOM 4229 C CA . PHE A 1 311 ? 69.399 76.347 66.585 1.00 35.29 311 PHE A CA 1
ATOM 4230 C C . PHE A 1 311 ? 68.965 76.256 68.053 1.00 41.52 311 PHE A C 1
ATOM 4231 O O . PHE A 1 311 ? 69.293 77.140 68.849 1.00 27.03 311 PHE A O 1
ATOM 4248 N N . LYS A 1 312 ? 68.227 75.200 68.399 1.00 37.92 312 LYS A N 1
ATOM 4249 C CA . LYS A 1 312 ? 67.811 74.947 69.783 1.00 34.68 312 LYS A CA 1
ATOM 4250 C C . LYS A 1 312 ? 68.981 75.003 70.753 1.00 33.09 312 LYS A C 1
ATOM 4251 O O . LYS A 1 312 ? 68.976 75.768 71.716 1.00 38.70 312 LYS A O 1
ATOM 4270 N N . ASP A 1 313 ? 69.972 74.158 70.496 1.00 35.21 313 ASP A N 1
ATOM 4271 C CA . ASP A 1 313 ? 71.141 74.045 71.356 1.00 31.50 313 ASP A CA 1
ATOM 4272 C C . ASP A 1 313 ? 72.152 75.130 71.019 1.00 33.46 313 ASP A C 1
ATOM 4273 O O . ASP A 1 313 ? 73.002 74.947 70.148 1.00 32.06 313 ASP A O 1
ATOM 4282 N N . ALA A 1 314 ? 72.061 76.252 71.723 1.00 29.70 314 ALA A N 1
ATOM 4283 C CA . ALA A 1 314 ? 72.928 77.393 71.464 1.00 28.27 314 ALA A CA 1
ATOM 4284 C C . ALA A 1 314 ? 74.399 77.044 71.659 1.00 33.87 314 ALA A C 1
ATOM 4285 O O . ALA A 1 314 ? 75.260 77.529 70.924 1.00 29.05 314 ALA A O 1
ATOM 4292 N N . LYS A 1 315 ? 74.686 76.209 72.652 1.00 31.75 315 LYS A N 1
ATOM 4293 C CA . LYS A 1 315 ? 76.064 75.830 72.942 1.00 40.99 315 LYS A CA 1
ATOM 4294 C C . LYS A 1 315 ? 76.638 74.965 71.826 1.00 26.24 315 LYS A C 1
ATOM 4295 O O . LYS A 1 315 ? 77.799 75.114 71.456 1.00 34.78 315 LYS A O 1
ATOM 4314 N N . ALA A 1 316 ? 75.821 74.067 71.288 1.00 30.06 316 ALA A N 1
ATOM 4315 C CA . ALA A 1 316 ? 76.247 73.210 70.189 1.00 31.74 316 ALA A CA 1
ATOM 4316 C C . ALA A 1 316 ? 76.658 74.032 68.967 1.00 38.18 316 ALA A C 1
ATOM 4317 O O . ALA A 1 316 ? 77.625 73.698 68.281 1.00 36.83 316 ALA A O 1
ATOM 4324 N N . VAL A 1 317 ? 75.918 75.105 68.700 1.00 33.80 317 VAL A N 1
ATOM 4325 C CA . VAL A 1 317 ? 76.195 75.960 67.549 1.00 29.21 317 VAL A CA 1
ATOM 4326 C C . VAL A 1 317 ? 77.494 76.731 67.744 1.00 29.89 317 VAL A C 1
ATOM 4327 O O . VAL A 1 317 ? 78.340 76.764 66.854 1.00 25.99 317 VAL A O 1
ATOM 4340 N N . ASN A 1 318 ? 77.647 77.352 68.909 1.00 27.89 318 ASN A N 1
ATOM 4341 C CA . ASN A 1 318 ? 78.845 78.126 69.202 1.00 30.19 318 ASN A CA 1
ATOM 4342 C C . ASN A 1 318 ? 80.086 77.248 69.200 1.00 26.37 318 ASN A C 1
ATOM 4343 O O . ASN A 1 318 ? 81.182 77.712 68.887 1.00 29.86 318 ASN A O 1
ATOM 4354 N N . VAL A 1 319 ? 79.908 75.975 69.539 1.00 30.24 319 VAL A N 1
ATOM 4355 C CA . VAL A 1 319 ? 81.013 75.024 69.523 1.00 32.84 319 VAL A CA 1
ATOM 4356 C C . VAL A 1 319 ? 81.360 74.638 68.087 1.00 28.97 319 VAL A C 1
ATOM 4357 O O . VAL A 1 319 ? 82.538 74.520 67.740 1.00 29.54 319 VAL A O 1
ATOM 4370 N N . GLN A 1 320 ? 80.344 74.441 67.252 1.00 29.95 320 GLN A N 1
ATOM 4371 C CA . GLN A 1 320 ? 80.593 74.075 65.862 1.00 25.73 320 GLN A CA 1
ATOM 4372 C C . GLN A 1 320 ? 81.373 75.163 65.135 1.00 16.47 320 GLN A C 1
ATOM 4373 O O . GLN A 1 320 ? 82.327 74.866 64.417 1.00 22.66 320 GLN A O 1
ATOM 4387 N N . PHE A 1 321 ? 80.964 76.417 65.320 1.00 18.50 321 PHE A N 1
ATOM 4388 C CA . PHE A 1 321 ? 81.448 77.506 64.469 1.00 17.49 321 PHE A CA 1
ATOM 4389 C C . PHE A 1 321 ? 82.491 78.388 65.140 1.00 20.23 321 PHE A C 1
ATOM 4390 O O . PHE A 1 321 ? 82.252 78.965 66.202 1.00 24.69 321 PHE A O 1
ATOM 4407 N N . LYS A 1 322 ? 83.654 78.479 64.504 1.00 18.04 322 LYS A N 1
ATOM 4408 C CA . LYS A 1 322 ? 84.639 79.497 64.833 1.00 18.51 322 LYS A CA 1
ATOM 4409 C C . LYS A 1 322 ? 84.170 80.833 64.274 1.00 20.83 322 LYS A C 1
ATOM 4410 O O . LYS A 1 322 ? 84.446 81.889 64.839 1.00 16.44 322 LYS A O 1
ATOM 4429 N N . VAL A 1 323 ? 83.461 80.770 63.148 1.00 18.54 323 VAL A N 1
ATOM 4430 C CA . VAL A 1 323 ? 82.924 81.958 62.490 1.00 17.71 323 VAL A CA 1
ATOM 4431 C C . VAL A 1 323 ? 81.537 81.675 61.919 1.00 17.44 323 VAL A C 1
ATOM 4432 O O . VAL A 1 323 ? 81.360 80.747 61.131 1.00 15.77 323 VAL A O 1
ATOM 4445 N N . PHE A 1 324 ? 80.566 82.487 62.327 1.00 15.69 324 PHE A N 1
ATOM 4446 C CA . PHE A 1 324 ? 79.229 82.484 61.741 1.00 16.39 324 PHE A CA 1
ATOM 4447 C C . PHE A 1 324 ? 78.928 83.913 61.303 1.00 15.96 324 PHE A C 1
ATOM 4448 O O . PHE A 1 324 ? 78.770 84.804 62.141 1.00 14.25 324 PHE A O 1
ATOM 4465 N N . PHE A 1 325 ? 78.852 84.114 59.989 1.00 17.76 325 PHE A N 1
ATOM 4466 C CA . PHE A 1 325 ? 78.908 85.441 59.376 1.00 14.98 325 PHE A CA 1
ATOM 4467 C C . PHE A 1 325 ? 77.655 85.735 58.553 1.00 15.12 325 PHE A C 1
ATOM 4468 O O . PHE A 1 325 ? 77.210 84.896 57.771 1.00 16.74 325 PHE A O 1
ATOM 4485 N N . LEU A 1 326 ? 77.110 86.936 58.730 1.00 14.33 326 LEU A N 1
ATOM 4486 C CA . LEU A 1 326 ? 75.949 87.396 57.966 1.00 14.53 326 LEU A CA 1
ATOM 4487 C C . LEU A 1 326 ? 76.265 88.706 57.252 1.00 16.83 326 LEU A C 1
ATOM 4488 O O . LEU A 1 326 ? 76.813 89.630 57.851 1.00 18.16 326 LEU A O 1
ATOM 4504 N N . GLY A 1 327 ? 75.906 88.783 55.974 1.00 13.86 327 GLY A N 1
ATOM 4505 C CA . GLY A 1 327 ? 76.170 89.962 55.167 1.00 13.72 327 GLY A CA 1
ATOM 4506 C C . GLY A 1 327 ? 74.906 90.508 54.531 1.00 14.74 327 GLY A C 1
ATOM 4507 O O . GLY A 1 327 ? 74.005 89.744 54.184 1.00 13.21 327 GLY A O 1
ATOM 4511 N N . LEU A 1 328 ? 74.840 91.826 54.368 1.00 12.18 328 LEU A N 1
ATOM 4512 C CA . LEU A 1 328 ? 73.673 92.465 53.763 1.00 14.07 328 LEU A CA 1
ATOM 4513 C C . LEU A 1 328 ? 74.056 93.801 53.132 1.00 17.07 328 LEU A C 1
ATOM 4514 O O . LEU A 1 328 ? 74.933 94.501 53.635 1.00 19.37 328 LEU A O 1
ATOM 4530 N N . GLY A 1 329 ? 73.407 94.149 52.025 1.00 14.03 329 GLY A N 1
ATOM 4531 C CA . GLY A 1 329 ? 73.546 95.480 51.453 1.00 13.07 329 GLY A CA 1
ATOM 4532 C C . GLY A 1 329 ? 72.547 96.437 52.083 1.00 15.62 329 GLY A C 1
ATOM 4533 O O . GLY A 1 329 ? 71.401 96.058 52.326 1.00 15.77 329 GLY A O 1
ATOM 4537 N N . THR A 1 330 ? 72.955 97.675 52.350 1.00 18.45 330 THR A N 1
ATOM 4538 C CA . THR A 1 330 ? 72.047 98.620 53.012 1.00 23.54 330 THR A CA 1
ATOM 4539 C C . THR A 1 330 ? 70.861 98.979 52.124 1.00 21.48 330 THR A C 1
ATOM 4540 O O . THR A 1 330 ? 69.827 99.424 52.620 1.00 23.08 330 THR A O 1
ATOM 4551 N N . ALA A 1 331 ? 71.011 98.785 50.816 1.00 20.50 331 ALA A N 1
ATOM 4552 C CA . ALA A 1 331 ? 69.973 99.172 49.860 1.00 19.34 331 ALA A CA 1
ATOM 4553 C C . ALA A 1 331 ? 69.200 97.980 49.310 1.00 20.78 331 ALA A C 1
ATOM 4554 O O . ALA A 1 331 ? 68.541 98.090 48.279 1.00 21.26 331 ALA A O 1
ATOM 4561 N N . GLU A 1 332 ? 69.268 96.837 49.982 1.00 18.85 332 GLU A N 1
ATOM 4562 C CA . GLU A 1 332 ? 68.578 95.657 49.469 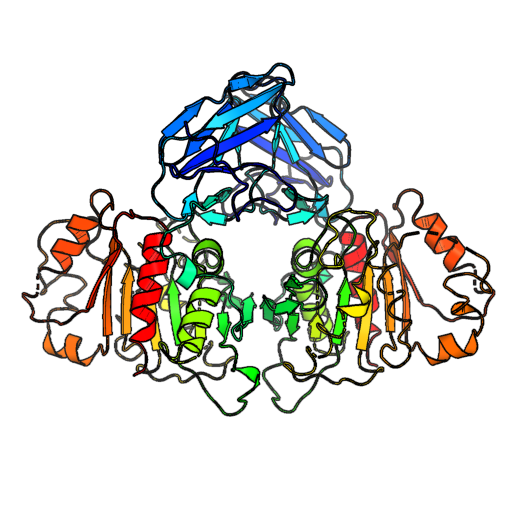1.00 16.44 332 GLU A CA 1
ATOM 4563 C C . GLU A 1 332 ? 67.065 95.815 49.608 1.00 20.73 332 GLU A C 1
ATOM 4564 O O . GLU A 1 332 ? 66.583 96.405 50.575 1.00 20.22 332 GLU A O 1
ATOM 4576 N N . PRO A 1 333 ? 66.306 95.294 48.631 1.00 21.03 333 PRO A N 1
ATOM 4577 C CA . PRO A 1 333 ? 64.847 95.387 48.702 1.00 21.39 333 PRO A CA 1
ATOM 4578 C C . PRO A 1 333 ? 64.247 94.340 49.620 1.00 22.99 333 PRO A C 1
ATOM 4579 O O . PRO A 1 333 ? 64.938 93.403 50.029 1.00 17.48 333 PRO A O 1
ATOM 4590 N N . HIS A 1 334 ? 62.971 94.514 49.944 1.00 22.32 334 HIS A N 1
ATOM 4591 C CA . HIS A 1 334 ? 62.187 93.477 50.592 1.00 22.82 334 HIS A CA 1
ATOM 4592 C C . HIS A 1 334 ? 62.371 92.180 49.809 1.00 24.79 334 HIS A C 1
ATOM 4593 O O . HIS A 1 334 ? 62.369 92.201 48.577 1.00 24.53 334 HIS A O 1
ATOM 4607 N N . PRO A 1 335 ? 62.529 91.043 50.505 1.00 23.42 335 PRO A N 1
ATOM 4608 C CA . PRO A 1 335 ? 62.454 90.788 51.947 1.00 24.63 335 PRO A CA 1
ATOM 4609 C C . PRO A 1 335 ? 63.808 90.614 52.641 1.00 23.18 335 PRO A C 1
ATOM 4610 O O . PRO A 1 335 ? 63.847 90.181 53.791 1.00 24.09 335 PRO A O 1
ATOM 4621 N N . PHE A 1 336 ? 64.905 90.935 51.966 1.00 20.45 336 PHE A N 1
ATOM 4622 C CA . PHE A 1 336 ? 66.215 90.522 52.465 1.00 22.22 336 PHE A CA 1
ATOM 4623 C C . PHE A 1 336 ? 66.591 91.151 53.811 1.00 19.50 336 PHE A C 1
ATOM 4624 O O . PHE A 1 336 ? 67.084 90.447 54.690 1.00 18.42 336 PHE A O 1
ATOM 4641 N N . PRO A 1 337 ? 66.353 92.462 53.990 1.00 22.39 337 PRO A N 1
ATOM 4642 C CA . PRO A 1 337 ? 66.665 93.025 55.310 1.00 20.68 337 PRO A CA 1
ATOM 4643 C C . PRO A 1 337 ? 65.824 92.404 56.423 1.00 21.62 337 PRO A C 1
ATOM 4644 O O . PRO A 1 337 ? 66.335 92.179 57.519 1.00 20.95 337 PRO A O 1
ATOM 4655 N N . GLY A 1 338 ? 64.558 92.117 56.133 1.00 23.78 338 GLY A N 1
ATOM 4656 C CA . GLY A 1 338 ? 63.669 91.519 57.116 1.00 26.04 338 GLY A CA 1
ATOM 4657 C C . GLY A 1 338 ? 64.111 90.123 57.517 1.00 27.66 338 GLY A C 1
ATOM 4658 O O . GLY A 1 338 ? 64.082 89.768 58.697 1.00 24.48 338 GLY A O 1
ATOM 4662 N N . VAL A 1 339 ? 64.524 89.335 56.528 1.00 22.37 339 VAL A N 1
ATOM 4663 C CA . VAL A 1 339 ? 65.021 87.981 56.757 1.00 27.15 339 VAL A CA 1
ATOM 4664 C C . VAL A 1 339 ? 66.228 87.997 57.690 1.00 23.37 339 VAL A C 1
ATOM 4665 O O . VAL A 1 339 ? 66.285 87.249 58.665 1.00 31.08 339 VAL A O 1
ATOM 4678 N N . VAL A 1 340 ? 67.198 88.846 57.377 1.00 19.66 340 VAL A N 1
ATOM 4679 C CA . VAL A 1 340 ? 68.396 88.960 58.193 1.00 23.80 340 VAL A CA 1
ATOM 4680 C C . VAL A 1 340 ? 68.041 89.437 59.596 1.00 24.03 340 VAL A C 1
ATOM 4681 O O . VAL A 1 340 ? 68.603 88.956 60.582 1.00 21.92 340 VAL A O 1
ATOM 4694 N N . LYS A 1 341 ? 67.102 90.375 59.685 1.00 22.50 341 LYS A N 1
ATOM 4695 C CA . LYS A 1 341 ? 66.690 90.912 60.978 1.00 26.27 341 LYS A CA 1
ATOM 4696 C C . LYS A 1 341 ? 66.116 89.816 61.876 1.00 29.61 341 LYS A C 1
ATOM 4697 O O . LYS A 1 341 ? 66.543 89.658 63.018 1.00 28.14 341 LYS A O 1
ATOM 4716 N N . ALA A 1 342 ? 65.150 89.063 61.359 1.00 24.67 342 ALA A N 1
ATOM 4717 C CA . ALA A 1 342 ? 64.514 88.007 62.141 1.00 25.71 342 ALA A CA 1
ATOM 4718 C C . ALA A 1 342 ? 65.526 86.945 62.544 1.00 25.25 342 ALA A C 1
ATOM 4719 O O . ALA A 1 342 ? 65.427 86.352 63.617 1.00 27.13 342 ALA A O 1
ATOM 4726 N N . PHE A 1 343 ? 66.504 86.707 61.682 1.00 24.60 343 PHE A N 1
ATOM 4727 C CA . PHE A 1 343 ? 67.517 85.706 61.960 1.00 20.94 343 PHE A CA 1
ATOM 4728 C C . PHE A 1 343 ? 68.432 86.164 63.093 1.00 22.20 343 PHE A C 1
ATOM 4729 O O . PHE A 1 343 ? 68.715 85.403 64.014 1.00 24.94 343 PHE A O 1
ATOM 4746 N N . ARG A 1 344 ? 68.890 87.409 63.018 1.00 21.63 344 ARG A N 1
ATOM 4747 C CA . ARG A 1 344 ? 69.715 87.983 64.075 1.00 24.59 344 ARG A CA 1
ATOM 4748 C C . ARG A 1 344 ? 68.966 87.991 65.402 1.00 24.08 344 ARG A C 1
ATOM 4749 O O . ARG A 1 344 ? 69.539 87.701 66.452 1.00 25.60 344 ARG A O 1
ATOM 4770 N N . GLN A 1 345 ? 67.681 88.323 65.350 1.00 21.18 345 GLN A N 1
ATOM 4771 C CA . GLN A 1 345 ? 66.860 88.354 66.552 1.00 23.54 345 GLN A CA 1
ATOM 4772 C C . GLN A 1 345 ? 66.817 86.983 67.221 1.00 32.91 345 GLN A C 1
ATOM 4773 O O . GLN A 1 345 ? 66.946 86.882 68.440 1.00 23.05 345 GLN A O 1
ATOM 4807 N N . ASP A 1 348 ? 70.341 86.341 68.668 1.00 25.20 348 ASP A N 1
ATOM 4808 C CA . ASP A 1 348 ? 70.542 87.129 69.880 1.00 23.88 348 ASP A CA 1
ATOM 4809 C C . ASP A 1 348 ? 69.834 86.510 71.081 1.00 21.53 348 ASP A C 1
ATOM 4810 O O . ASP A 1 348 ? 70.416 86.385 72.153 1.00 22.00 348 ASP A O 1
ATOM 4819 N N . LYS A 1 349 ? 68.576 86.128 70.899 1.00 21.16 349 LYS A N 1
ATOM 4820 C CA . LYS A 1 349 ? 67.794 85.567 71.992 1.00 24.17 349 LYS A CA 1
ATOM 4821 C C . LYS A 1 349 ? 68.343 84.209 72.429 1.00 29.33 349 LYS A C 1
ATOM 4822 O O . LYS A 1 349 ? 68.298 83.862 73.610 1.00 27.65 349 LYS A O 1
ATOM 4841 N N . GLN A 1 350 ? 68.867 83.450 71.473 1.00 21.86 350 GLN A N 1
ATOM 4842 C CA . GLN A 1 350 ? 69.395 82.117 71.746 1.00 25.29 350 GLN A CA 1
ATOM 4843 C C . GLN A 1 350 ? 70.785 82.151 72.374 1.00 24.80 350 GLN A C 1
ATOM 4844 O O . GLN A 1 350 ? 71.236 81.160 72.945 1.00 25.24 350 GLN A O 1
ATOM 4858 N N . GLY A 1 351 ? 71.463 83.286 72.266 1.00 22.16 351 GLY A N 1
ATOM 4859 C CA . GLY A 1 351 ? 72.825 83.408 72.749 1.00 25.01 351 GLY A CA 1
ATOM 4860 C C . GLY A 1 351 ? 73.829 82.784 71.798 1.00 24.92 351 GLY A C 1
ATOM 4861 O O . GLY A 1 351 ? 74.879 82.306 72.222 1.00 25.90 351 GLY A O 1
ATOM 4865 N N . ILE A 1 352 ? 73.510 82.790 70.508 1.00 21.25 352 ILE A N 1
ATOM 4866 C CA . ILE A 1 352 ? 74.407 82.240 69.496 1.00 28.04 352 ILE A CA 1
ATOM 4867 C C . ILE A 1 352 ? 75.249 83.372 68.912 1.00 23.15 352 ILE A C 1
ATOM 4868 O O . ILE A 1 352 ? 74.718 84.392 68.474 1.00 22.15 352 ILE A O 1
ATOM 4884 N N . LYS A 1 353 ? 76.565 83.191 68.926 1.00 21.90 353 LYS A N 1
ATOM 4885 C CA . LYS A 1 353 ? 77.482 84.223 68.462 1.00 22.38 353 LYS A CA 1
ATOM 4886 C C . LYS A 1 353 ? 77.451 84.331 66.938 1.00 23.60 353 LYS A C 1
ATOM 4887 O O . LYS A 1 353 ? 77.303 83.327 66.240 1.00 22.30 353 LYS A O 1
ATOM 4906 N N . TYR A 1 354 ? 77.571 85.554 66.430 1.00 23.87 354 TYR A N 1
ATOM 4907 C CA . TYR A 1 354 ? 77.697 85.774 64.993 1.00 20.81 354 TYR A CA 1
ATOM 4908 C C . TYR A 1 354 ? 78.354 87.114 64.695 1.00 19.77 354 TYR A C 1
ATOM 4909 O O . TYR A 1 354 ? 78.386 88.012 65.545 1.00 20.13 354 TYR A O 1
ATOM 4927 N N . VAL A 1 355 ? 78.878 87.223 63.476 1.00 16.98 355 VAL A N 1
ATOM 4928 C CA . VAL A 1 355 ? 79.452 88.453 62.950 1.00 23.00 355 VAL A CA 1
ATOM 4929 C C . VAL A 1 355 ? 78.519 88.980 61.861 1.00 20.62 355 VAL A C 1
ATOM 4930 O O . VAL A 1 355 ? 77.952 88.202 61.094 1.00 17.19 355 VAL A O 1
ATOM 4943 N N . TYR A 1 356 ? 78.360 90.299 61.804 1.00 20.04 356 TYR A N 1
ATOM 4944 C CA . TYR A 1 356 ? 77.441 90.928 60.865 1.00 17.39 356 TYR A CA 1
ATOM 4945 C 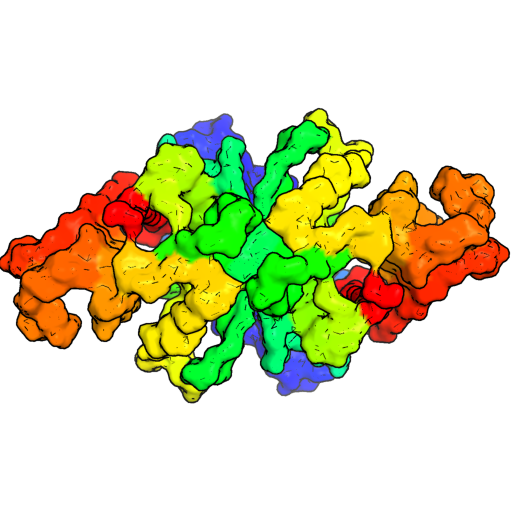C . TYR A 1 356 ? 78.128 92.062 60.110 1.00 20.50 356 TYR A C 1
ATOM 4946 O O . TYR A 1 356 ? 78.847 92.862 60.707 1.00 22.33 356 TYR A O 1
ATOM 4964 N N . TYR A 1 357 ? 77.922 92.110 58.795 1.00 14.48 357 TYR A N 1
ATOM 4965 C CA . TYR A 1 357 ? 78.524 93.144 57.959 1.00 16.85 357 TYR A CA 1
ATOM 4966 C C . TYR A 1 357 ? 77.511 93.739 56.995 1.00 16.31 357 TYR A C 1
ATOM 4967 O O . TYR A 1 357 ? 76.772 93.009 56.335 1.00 17.41 357 TYR A O 1
ATOM 4985 N N . GLU A 1 358 ? 77.499 95.068 56.907 1.00 17.78 358 GLU A N 1
ATOM 4986 C CA . GLU A 1 358 ? 76.626 95.778 55.978 1.00 16.29 358 GLU A CA 1
ATOM 4987 C C . GLU A 1 358 ? 77.439 96.471 54.891 1.00 14.89 358 GLU A C 1
ATOM 4988 O O . GLU A 1 358 ? 78.366 97.217 55.190 1.00 19.16 358 GLU A O 1
ATOM 5000 N N . SER A 1 359 ? 77.086 96.207 53.635 1.00 16.47 359 SER A N 1
ATOM 5001 C CA . SER A 1 359 ? 77.699 96.884 52.492 1.00 18.49 359 SER A CA 1
ATOM 5002 C C . SER A 1 359 ? 76.961 98.193 52.223 1.00 14.20 359 SER A C 1
ATOM 5003 O O . SER A 1 359 ? 75.764 98.177 51.947 1.00 15.60 359 SER A O 1
ATOM 5011 N N . PRO A 1 360 ? 77.666 99.334 52.297 1.00 16.06 360 PRO A N 1
ATOM 5012 C CA . PRO A 1 360 ? 76.949 100.607 52.141 1.00 21.05 360 PRO A CA 1
ATOM 5013 C C . PRO A 1 360 ? 76.504 100.914 50.707 1.00 18.21 360 PRO A C 1
ATOM 5014 O O . PRO A 1 360 ? 77.295 100.817 49.763 1.00 18.33 360 PRO A O 1
ATOM 5025 N N . ASP A 1 361 ? 75.232 101.288 50.573 1.00 19.89 361 ASP A N 1
ATOM 5026 C CA . ASP A 1 361 ? 74.654 101.753 49.310 1.00 17.91 361 ASP A CA 1
ATOM 5027 C C . ASP A 1 361 ? 74.803 100.746 48.172 1.00 20.08 361 ASP A C 1
ATOM 5028 O O . ASP A 1 361 ? 75.042 101.116 47.021 1.00 18.23 361 ASP A O 1
ATOM 5037 N N . THR A 1 362 ? 74.639 99.470 48.503 1.00 17.40 362 THR A N 1
ATOM 5038 C CA . THR A 1 362 ? 74.532 98.433 47.484 1.00 21.82 362 THR A CA 1
ATOM 5039 C C . THR A 1 362 ? 73.306 97.583 47.779 1.00 18.40 362 THR A C 1
ATOM 5040 O O . THR A 1 362 ? 72.880 97.459 48.929 1.00 15.87 362 THR A O 1
ATOM 5051 N N . ALA A 1 363 ? 72.742 97.001 46.730 1.00 16.50 363 ALA A N 1
ATOM 5052 C CA . ALA A 1 363 ? 71.499 96.263 46.849 1.00 18.08 363 ALA A CA 1
ATOM 5053 C C . ALA A 1 363 ? 71.776 94.767 46.703 1.00 17.65 363 ALA A C 1
ATOM 5054 O O . ALA A 1 363 ? 72.838 94.290 47.106 1.00 16.76 363 ALA A O 1
ATOM 5061 N N . HIS A 1 364 ? 70.814 94.030 46.162 1.00 15.09 364 HIS A N 1
ATOM 5062 C CA . HIS A 1 364 ? 70.954 92.590 45.987 1.00 13.19 364 HIS A CA 1
ATOM 5063 C C . HIS A 1 364 ? 71.720 92.336 44.695 1.00 16.35 364 HIS A C 1
ATOM 5064 O O . HIS A 1 364 ? 71.180 91.794 43.727 1.00 14.80 364 HIS A O 1
ATOM 5078 N N . GLU A 1 365 ? 72.984 92.757 44.695 1.00 12.56 365 GLU A N 1
ATOM 5079 C CA . GLU A 1 365 ? 73.842 92.717 43.516 1.00 10.05 365 GLU A CA 1
ATOM 5080 C C . GLU A 1 365 ? 75.280 92.402 43.901 1.00 10.77 365 GLU A C 1
ATOM 5081 O O . GLU A 1 365 ? 75.627 92.395 45.079 1.00 10.45 365 GLU A O 1
ATOM 5093 N N . TRP A 1 366 ? 76.121 92.169 42.898 1.00 12.20 366 TRP A N 1
ATOM 5094 C CA . TRP A 1 366 ? 77.406 91.525 43.128 1.00 11.10 366 TRP A CA 1
ATOM 5095 C C . TRP A 1 366 ? 78.414 92.304 43.974 1.00 13.14 366 TRP A C 1
ATOM 5096 O O . TRP A 1 366 ? 79.239 91.682 44.637 1.00 11.45 366 TRP A O 1
ATOM 5117 N N . LEU A 1 367 ? 78.364 93.635 43.987 1.00 10.58 367 LEU A N 1
ATOM 5118 C CA . LEU A 1 367 ? 79.324 94.366 44.810 1.00 14.24 367 LEU A CA 1
ATOM 5119 C C . LEU A 1 367 ? 79.109 94.040 46.291 1.00 14.22 367 LEU A C 1
ATOM 5120 O O . LEU A 1 367 ? 80.065 93.981 47.066 1.00 12.20 367 LEU A O 1
ATOM 5136 N N . THR A 1 368 ? 77.855 93.822 46.673 1.00 11.75 368 THR A N 1
ATOM 5137 C CA . THR A 1 368 ? 77.519 93.455 48.043 1.00 15.66 368 THR A CA 1
ATOM 5138 C C . THR A 1 368 ? 78.272 92.191 48.446 1.00 15.77 368 THR A C 1
ATOM 5139 O O . THR A 1 368 ? 78.777 92.080 49.565 1.00 13.93 368 THR A O 1
ATOM 5150 N N . TRP A 1 369 ? 78.364 91.252 47.512 1.00 11.83 369 TRP A N 1
ATOM 5151 C CA . TRP A 1 369 ? 78.923 89.936 47.794 1.00 12.73 369 TRP A CA 1
ATOM 5152 C C . TRP A 1 369 ? 80.446 89.907 47.622 1.00 10.20 369 TRP A C 1
ATOM 5153 O O . TRP A 1 369 ? 81.146 89.146 48.298 1.00 11.84 369 TRP A O 1
ATOM 5174 N N . ARG A 1 370 ? 80.969 90.755 46.743 1.00 11.07 370 ARG A N 1
ATOM 5175 C CA . ARG A 1 370 ? 82.407 90.984 46.691 1.00 11.87 370 ARG A CA 1
ATOM 5176 C C . ARG A 1 370 ? 82.889 91.494 48.045 1.00 13.38 370 ARG A C 1
ATOM 5177 O O . ARG A 1 370 ? 83.867 90.995 48.607 1.00 13.23 370 ARG A O 1
ATOM 5198 N N . ARG A 1 371 ? 82.188 92.498 48.563 1.00 11.79 371 ARG A N 1
ATOM 5199 C CA . ARG A 1 371 ? 82.543 93.080 49.853 1.00 13.94 371 ARG A CA 1
ATOM 5200 C C . ARG A 1 371 ? 82.370 92.079 50.994 1.00 11.55 371 ARG A C 1
ATOM 5201 O O . ARG A 1 371 ? 83.205 92.007 51.897 1.00 14.88 371 ARG A O 1
ATOM 5222 N N . ALA A 1 372 ? 81.300 91.296 50.947 1.00 12.86 372 ALA A N 1
ATOM 5223 C CA . ALA A 1 372 ? 81.066 90.280 51.968 1.00 13.42 372 ALA A CA 1
ATOM 5224 C C . ALA A 1 372 ? 82.232 89.291 52.014 1.00 13.30 372 ALA A C 1
ATOM 5225 O O . ALA A 1 372 ? 82.751 88.978 53.091 1.00 15.53 372 ALA A O 1
ATOM 5232 N N . LEU A 1 373 ? 82.655 88.818 50.845 1.00 13.95 373 LEU A N 1
ATOM 5233 C CA . LEU A 1 373 ? 83.769 87.883 50.756 1.00 12.13 373 LEU A CA 1
ATOM 5234 C C . LEU A 1 373 ? 85.040 88.515 51.311 1.00 16.05 373 LEU A C 1
ATOM 5235 O O . LEU A 1 373 ? 85.821 87.864 52.004 1.00 12.62 373 LEU A O 1
ATOM 5251 N N . ASN A 1 374 ? 85.237 89.789 51.005 1.00 11.74 374 ASN A N 1
ATOM 5252 C CA . ASN A 1 374 ? 86.443 90.489 51.424 1.00 12.25 374 ASN A CA 1
ATOM 5253 C C . ASN A 1 374 ? 86.498 90.619 52.948 1.00 11.65 374 ASN A C 1
ATOM 5254 O O . ASN A 1 374 ? 87.582 90.642 53.533 1.00 16.77 374 ASN A O 1
ATOM 5265 N N . GLU A 1 375 ? 85.327 90.678 53.580 1.00 15.62 375 GLU A N 1
ATOM 5266 C CA . GLU A 1 375 ? 85.220 90.775 55.034 1.00 14.69 375 GLU A CA 1
ATOM 5267 C C . GLU A 1 375 ? 85.222 89.403 55.710 1.00 17.93 375 GLU A C 1
ATOM 5268 O O . GLU A 1 375 ? 85.621 89.273 56.865 1.00 16.44 375 GLU A O 1
ATOM 5280 N N . PHE A 1 376 ? 84.769 88.388 54.983 1.00 16.19 376 PHE A N 1
ATOM 5281 C CA . PHE A 1 376 ? 84.588 87.044 55.527 1.00 14.61 376 PHE A CA 1
ATOM 5282 C C . PHE A 1 376 ? 85.876 86.228 55.473 1.00 15.06 376 PHE A C 1
ATOM 5283 O O . PHE A 1 376 ? 86.284 85.627 56.470 1.00 15.74 376 PHE A O 1
ATOM 5300 N N . ALA A 1 377 ? 86.525 86.224 54.312 1.00 15.21 377 ALA A N 1
ATOM 5301 C CA . ALA A 1 377 ? 87.702 85.391 54.091 1.00 14.97 377 ALA A CA 1
ATOM 5302 C C . ALA A 1 377 ? 88.827 85.622 55.117 1.00 14.33 377 ALA A C 1
ATOM 5303 O O . ALA A 1 377 ? 89.458 84.665 55.556 1.00 15.20 377 ALA A O 1
ATOM 5310 N N . PRO A 1 378 ? 89.069 86.882 55.519 1.00 12.08 378 PRO A N 1
ATOM 5311 C CA . PRO A 1 378 ? 90.140 87.108 56.505 1.00 17.28 378 PRO A CA 1
ATOM 5312 C C . PRO A 1 378 ? 89.847 86.544 57.898 1.00 19.85 378 PRO A C 1
ATOM 5313 O O . PRO A 1 378 ? 90.744 86.532 58.741 1.00 18.75 378 PRO A O 1
ATOM 5324 N N . LEU A 1 379 ? 88.624 86.082 58.138 1.00 17.25 379 LEU A N 1
ATOM 5325 C CA . LEU A 1 379 ? 88.260 85.533 59.443 1.00 18.13 379 LEU A CA 1
ATOM 5326 C C . LEU A 1 379 ? 88.532 84.038 59.538 1.00 16.01 379 LEU A C 1
ATOM 5327 O O . LEU A 1 379 ? 88.399 83.454 60.616 1.00 17.62 379 LEU A O 1
ATOM 5343 N N . LEU A 1 380 ? 88.913 83.421 58.421 1.00 14.22 380 LEU A N 1
ATOM 5344 C CA . LEU A 1 380 ? 88.919 81.961 58.319 1.00 13.58 380 LEU A CA 1
ATOM 5345 C C . LEU A 1 380 ? 90.266 81.330 58.651 1.00 16.92 380 LEU A C 1
ATOM 5346 O O . LEU A 1 380 ? 91.318 81.875 58.326 1.00 20.57 380 LEU A O 1
ATOM 5362 N N . PHE A 1 381 ? 90.208 80.167 59.294 1.00 18.90 381 PHE A N 1
ATOM 5363 C CA . PHE A 1 381 ? 91.362 79.286 59.443 1.00 16.32 381 PHE A CA 1
ATOM 5364 C C . PHE A 1 381 ? 92.459 79.879 60.332 1.00 17.16 381 PHE A C 1
ATOM 5365 O O . PHE A 1 381 ? 93.641 79.608 60.120 1.00 23.18 381 PHE A O 1
ATOM 5382 N N . LYS A 1 382 ? 92.059 80.671 61.325 1.00 18.74 382 LYS A N 1
ATOM 5383 C CA . LYS A 1 382 ? 93.000 81.347 62.219 1.00 23.30 382 LYS A CA 1
ATOM 5384 C C . LYS A 1 382 ? 92.815 80.923 63.676 1.00 28.00 382 LYS A C 1
ATOM 5385 O O . LYS A 1 382 ? 92.076 79.984 63.972 1.00 23.55 382 LYS A O 1
ATOM 5404 N N . THR B 1 25 ? 61.373 70.627 4.157 1.00 39.42 25 THR B N 1
ATOM 5405 C CA . THR B 1 25 ? 62.474 70.522 5.108 1.00 46.73 25 THR B CA 1
ATOM 5406 C C . THR B 1 25 ? 62.132 69.512 6.200 1.00 42.93 25 THR B C 1
ATOM 5407 O O . THR B 1 25 ? 61.006 69.476 6.697 1.00 43.87 25 THR B O 1
ATOM 5417 N N . VAL B 1 26 ? 63.113 68.693 6.566 1.00 40.35 26 VAL B N 1
ATOM 5418 C CA . VAL B 1 26 ? 62.917 67.647 7.563 1.00 34.11 26 VAL B CA 1
ATOM 5419 C C . VAL B 1 26 ? 62.770 68.238 8.959 1.00 39.89 26 VAL B C 1
ATOM 5420 O O . VAL B 1 26 ? 63.703 68.848 9.482 1.00 35.88 26 VAL B O 1
ATOM 5433 N N . GLU B 1 27 ? 61.606 68.045 9.569 1.00 34.24 27 GLU B N 1
ATOM 5434 C CA . GLU B 1 27 ? 61.375 68.542 10.919 1.00 29.45 27 GLU B CA 1
ATOM 5435 C C . GLU B 1 27 ? 62.017 67.620 11.950 1.00 32.63 27 GLU B C 1
ATOM 5436 O O . GLU B 1 27 ? 61.337 66.963 12.742 1.00 36.38 27 GLU B O 1
ATOM 5448 N N . ASP B 1 28 ? 63.346 67.597 11.909 1.00 32.32 28 ASP B N 1
ATOM 5449 C CA . ASP B 1 28 ? 64.183 66.808 12.802 1.00 40.74 28 ASP B CA 1
ATOM 5450 C C . ASP B 1 28 ? 64.778 67.673 13.908 1.00 32.40 28 ASP B C 1
ATOM 5451 O O . ASP B 1 28 ? 65.563 67.191 14.723 1.00 25.80 28 ASP B O 1
ATOM 5460 N N . PHE B 1 29 ? 64.404 68.948 13.924 1.00 28.26 29 PHE B N 1
ATOM 5461 C CA . PHE B 1 29 ? 65.129 69.960 14.690 1.00 31.85 29 PHE B CA 1
ATOM 5462 C C . PHE B 1 29 ? 65.174 69.695 16.191 1.00 29.87 29 PHE B C 1
ATOM 5463 O O . PHE B 1 29 ? 64.157 69.380 16.811 1.00 27.29 29 PHE B O 1
ATOM 5480 N N . LYS B 1 30 ? 66.371 69.825 16.760 1.00 26.17 30 LYS B N 1
ATOM 5481 C CA . LYS B 1 30 ? 66.571 69.736 18.200 1.00 24.47 30 LYS B CA 1
ATOM 5482 C C . LYS B 1 30 ? 67.502 70.859 18.654 1.00 22.67 30 LYS B C 1
ATOM 5483 O O . LYS B 1 30 ? 68.314 71.341 17.864 1.00 23.12 30 LYS B O 1
ATOM 5502 N N . PRO B 1 31 ? 67.388 71.278 19.926 1.00 26.93 31 PRO B N 1
ATOM 5503 C CA . PRO B 1 31 ? 68.273 72.308 20.486 1.00 20.78 31 PRO B CA 1
ATOM 5504 C C . PRO B 1 31 ? 69.755 71.991 20.317 1.00 23.63 31 PRO B C 1
ATOM 5505 O O . PRO B 1 31 ? 70.177 70.876 20.622 1.00 22.23 31 PRO B O 1
ATOM 5516 N N . SER B 1 32 ? 70.527 72.963 19.832 1.00 20.13 32 SER B N 1
ATOM 5517 C CA . SER B 1 32 ? 71.968 72.801 19.668 1.00 18.37 32 SER B CA 1
ATOM 5518 C C . SER B 1 32 ? 72.653 72.649 21.019 1.00 16.51 32 SER B C 1
ATOM 5519 O O . SER B 1 32 ? 72.108 73.055 22.045 1.00 17.98 32 SER B O 1
ATOM 5527 N N . GLU B 1 33 ? 73.857 72.086 21.028 1.00 16.20 33 GLU B N 1
ATOM 5528 C CA . GLU B 1 33 ? 74.573 71.909 22.284 1.00 20.59 33 GLU B CA 1
ATOM 5529 C C . GLU B 1 33 ? 75.194 73.217 22.765 1.00 22.44 33 GLU B C 1
ATOM 5530 O O . GLU B 1 33 ? 75.753 73.267 23.858 1.00 21.97 33 GLU B O 1
ATOM 5542 N N . VAL B 1 34 ? 75.091 74.271 21.956 1.00 16.49 34 VAL B N 1
ATOM 5543 C CA . VAL B 1 34 ? 75.570 75.597 22.356 1.00 17.62 34 VAL B CA 1
ATOM 5544 C C . VAL B 1 34 ? 74.467 76.469 22.965 1.00 14.29 34 VAL B C 1
ATOM 5545 O O . VAL B 1 34 ? 74.712 77.625 23.317 1.00 13.77 34 VAL B O 1
ATOM 5558 N N . ASN B 1 35 ? 73.255 75.935 23.086 1.00 15.41 35 ASN B N 1
ATOM 5559 C CA . ASN B 1 35 ? 72.154 76.729 23.633 1.00 16.67 35 ASN B CA 1
ATOM 5560 C C . ASN B 1 35 ? 72.375 77.061 25.095 1.00 15.60 35 ASN B C 1
ATOM 5561 O O . ASN B 1 35 ? 72.869 76.235 25.867 1.00 15.48 35 ASN B O 1
ATOM 5572 N N . GLN B 1 36 ? 72.023 78.284 25.474 1.00 14.40 36 GLN B N 1
ATOM 5573 C CA . GLN B 1 36 ? 72.019 78.645 26.877 1.00 12.73 36 GLN B CA 1
ATOM 5574 C C . GLN B 1 36 ? 71.031 77.731 27.585 1.00 16.31 36 GLN B C 1
ATOM 5575 O O . GLN B 1 36 ? 70.037 77.313 26.986 1.00 19.46 36 GLN B O 1
ATOM 5589 N N . PRO B 1 37 ? 71.295 77.422 28.862 1.00 18.03 37 PRO B N 1
ATOM 5590 C CA . PRO B 1 37 ? 70.402 76.549 29.633 1.00 21.99 37 PRO B CA 1
ATOM 5591 C C . PRO B 1 37 ? 68.939 76.983 29.551 1.00 16.06 37 PRO B C 1
ATOM 5592 O O . PRO B 1 37 ? 68.610 78.116 29.900 1.00 22.88 37 PRO B O 1
ATOM 5603 N N . GLY B 1 38 ? 68.081 76.090 29.063 1.00 21.14 38 GLY B N 1
ATOM 5604 C CA . GLY B 1 38 ? 66.652 76.338 29.024 1.00 19.54 38 GLY B CA 1
ATOM 5605 C C . GLY B 1 38 ? 66.148 77.055 27.787 1.00 27.34 38 GLY B C 1
ATOM 5606 O O . GLY B 1 38 ? 64.948 77.312 27.665 1.00 27.74 38 GLY B O 1
ATOM 5610 N N . LYS B 1 39 ? 67.051 77.390 26.870 1.00 20.63 39 LYS B N 1
ATOM 5611 C CA . LYS B 1 39 ? 66.662 78.035 25.618 1.00 21.22 39 LYS B CA 1
ATOM 5612 C C . LYS B 1 39 ? 66.434 76.982 24.542 1.00 23.72 39 LYS B C 1
ATOM 5613 O O . LYS B 1 39 ? 67.295 76.132 24.312 1.00 20.02 39 LYS B O 1
ATOM 5632 N N . LEU B 1 40 ? 65.285 77.047 23.875 1.00 22.49 40 LEU B N 1
ATOM 5633 C CA . LEU B 1 40 ? 64.917 76.031 22.889 1.00 22.56 40 LEU B CA 1
ATOM 5634 C C . LEU B 1 40 ? 65.598 76.225 21.539 1.00 18.20 40 LEU B C 1
ATOM 5635 O O . LEU B 1 40 ? 65.847 75.251 20.826 1.00 19.64 40 LEU B O 1
ATOM 5651 N N . TYR B 1 41 ? 65.883 77.476 21.189 1.00 17.46 41 TYR B N 1
ATOM 5652 C CA . TYR B 1 41 ? 66.547 77.797 19.930 1.00 17.50 41 TYR B CA 1
ATOM 5653 C C . TYR B 1 41 ? 67.890 78.464 20.209 1.00 13.06 41 TYR B C 1
ATOM 5654 O O . TYR B 1 41 ? 68.036 79.138 21.229 1.00 14.48 41 TYR B O 1
ATOM 5672 N N . PRO B 1 42 ? 68.868 78.301 19.299 1.00 13.40 42 PRO B N 1
ATOM 5673 C CA . PRO B 1 42 ? 68.779 77.696 17.963 1.00 14.80 42 PRO B CA 1
ATOM 5674 C C . PRO B 1 42 ? 68.641 76.174 17.960 1.00 15.89 42 PRO B C 1
ATOM 5675 O O . PRO B 1 42 ? 68.909 75.510 18.964 1.00 16.67 42 PRO B O 1
ATOM 5686 N N . GLN B 1 43 ? 68.214 75.641 16.820 1.00 15.31 43 GLN B N 1
ATOM 5687 C CA . GLN B 1 43 ? 68.059 74.206 16.644 1.00 20.30 43 GLN B CA 1
ATOM 5688 C C . GLN B 1 43 ? 68.711 73.754 15.343 1.00 19.84 43 GLN B C 1
ATOM 5689 O O . GLN B 1 43 ? 68.936 74.554 14.436 1.00 15.31 43 GLN B O 1
ATOM 5703 N N . VAL B 1 44 ? 69.029 72.465 15.267 1.00 16.90 44 VAL B N 1
ATOM 5704 C CA . VAL B 1 44 ? 69.627 71.892 14.072 1.00 16.61 44 VAL B CA 1
ATOM 5705 C C . VAL B 1 44 ? 68.911 70.595 13.712 1.00 18.50 44 VAL B C 1
ATOM 5706 O O . VAL B 1 44 ? 68.577 69.811 14.598 1.00 21.80 44 VAL B O 1
ATOM 5719 N N . ASN B 1 45 ? 68.673 70.379 12.420 1.00 21.35 45 ASN B N 1
ATOM 5720 C CA . ASN B 1 45 ? 68.019 69.155 11.954 1.00 24.01 45 ASN B CA 1
ATOM 5721 C C . ASN B 1 45 ? 69.019 68.248 11.240 1.00 28.79 45 ASN B C 1
ATOM 5722 O O . ASN B 1 45 ? 70.193 68.588 11.120 1.00 25.26 45 ASN B O 1
ATOM 5733 N N . SER B 1 46 ? 68.556 67.095 10.767 1.00 32.66 46 SER B N 1
ATOM 5734 C CA . SER B 1 46 ? 69.457 66.103 10.189 1.00 29.04 46 SER B CA 1
ATOM 5735 C C . SER B 1 46 ? 69.931 66.497 8.791 1.00 23.62 46 SER B C 1
ATOM 5736 O O . SER B 1 46 ? 70.815 65.854 8.232 1.00 32.19 46 SER B O 1
ATOM 5744 N N . GLU B 1 47 ? 69.332 67.542 8.227 1.00 25.79 47 GLU B N 1
ATOM 5745 C CA . GLU B 1 47 ? 69.832 68.147 6.996 1.00 25.12 47 GLU B CA 1
ATOM 5746 C C . GLU B 1 47 ? 70.973 69.120 7.289 1.00 27.90 47 GLU B C 1
ATOM 5747 O O . GLU B 1 47 ? 71.528 69.716 6.371 1.00 28.62 47 GLU B O 1
ATOM 5759 N N . ARG B 1 48 ? 71.302 69.277 8.571 1.00 27.07 48 ARG B N 1
ATOM 5760 C CA . ARG B 1 48 ? 72.300 70.244 9.034 1.00 28.24 48 ARG B CA 1
ATOM 5761 C C . ARG B 1 48 ? 71.844 71.683 8.781 1.00 24.66 48 ARG B C 1
ATOM 5762 O O . ARG B 1 48 ? 72.662 72.593 8.620 1.00 23.62 48 ARG B O 1
ATOM 5783 N N . LYS B 1 49 ? 70.531 71.887 8.764 1.00 25.04 49 LYS B N 1
ATOM 5784 C CA . LYS B 1 49 ? 69.968 73.232 8.710 1.00 23.23 49 LYS B CA 1
ATOM 5785 C C . LYS B 1 49 ? 69.920 73.807 10.117 1.00 15.36 49 LYS B C 1
ATOM 5786 O O . LYS B 1 49 ? 69.753 73.067 11.082 1.00 17.65 49 LYS B O 1
ATOM 5805 N N . VAL B 1 50 ? 70.067 75.124 10.223 1.00 21.18 50 VAL B N 1
ATOM 5806 C CA . VAL B 1 50 ? 70.013 75.800 11.510 1.00 16.92 50 VAL B CA 1
ATOM 5807 C C . VAL B 1 50 ? 68.764 76.668 11.584 1.00 19.03 50 VAL B C 1
ATOM 5808 O O . VAL B 1 50 ? 68.571 77.556 10.756 1.00 23.56 50 VAL B O 1
ATOM 5821 N N . ARG B 1 51 ? 67.925 76.398 12.581 1.00 18.46 51 ARG B N 1
ATOM 5822 C CA . ARG B 1 51 ? 66.725 77.186 12.832 1.00 16.05 51 ARG B CA 1
ATOM 5823 C C . ARG B 1 51 ? 66.911 78.081 14.052 1.00 16.39 51 ARG B C 1
ATOM 5824 O O . ARG B 1 51 ? 67.266 77.609 15.135 1.00 15.27 51 ARG B O 1
ATOM 5845 N N . VAL B 1 52 ? 66.670 79.374 13.862 1.00 15.32 52 VAL B N 1
ATOM 5846 C CA . VAL B 1 52 ? 66.778 80.353 14.938 1.00 18.69 52 VAL B CA 1
ATOM 5847 C C . VAL B 1 52 ? 65.418 80.988 15.195 1.00 17.24 52 VAL B C 1
ATOM 5848 O O . VAL B 1 52 ? 64.554 81.014 14.318 1.00 17.93 52 VAL B O 1
ATOM 5861 N N . GLN B 1 53 ? 65.235 81.504 16.403 1.00 14.47 53 GLN B N 1
ATOM 5862 C CA . GLN B 1 53 ? 63.990 82.156 16.765 1.00 15.99 53 GLN B CA 1
ATOM 5863 C C . GLN B 1 53 ? 64.263 83.260 17.768 1.00 17.56 53 GLN B C 1
ATOM 5864 O O . GLN B 1 53 ? 65.098 83.104 18.660 1.00 16.29 53 GLN B O 1
ATOM 5878 N N . ILE B 1 54 ? 63.573 84.383 17.608 1.00 17.11 54 ILE B N 1
ATOM 5879 C CA . ILE B 1 54 ? 63.691 85.485 18.552 1.00 18.54 54 ILE B CA 1
ATOM 5880 C C . ILE B 1 54 ? 62.421 86.321 18.553 1.00 17.28 54 ILE B C 1
ATOM 5881 O O . ILE B 1 54 ? 61.796 86.526 17.511 1.00 19.83 54 ILE B O 1
ATOM 5897 N N . SER B 1 55 ? 62.046 86.797 19.733 1.00 15.91 55 SER B N 1
ATOM 5898 C CA . SER B 1 55 ? 60.888 87.669 19.875 1.00 17.54 55 SER B CA 1
ATOM 5899 C C . SER B 1 55 ? 61.287 89.119 19.624 1.00 24.24 55 SER B C 1
ATOM 5900 O O . SER B 1 55 ? 62.151 89.657 20.318 1.00 21.19 55 SER B O 1
ATOM 5908 N N . ALA B 1 56 ? 60.661 89.739 18.625 1.00 20.50 56 ALA B N 1
ATOM 5909 C CA . ALA B 1 56 ? 60.872 91.155 18.321 1.00 21.36 56 ALA B CA 1
ATOM 5910 C C . ALA B 1 56 ? 59.613 91.764 17.699 1.00 20.94 56 ALA B C 1
ATOM 5911 O O . ALA B 1 56 ? 59.604 92.086 16.511 1.00 18.61 56 ALA B O 1
ATOM 5918 N N . PRO B 1 57 ? 58.552 91.933 18.507 1.00 21.75 57 PRO B N 1
ATOM 5919 C CA . PRO B 1 57 ? 57.211 92.311 18.031 1.00 22.84 57 PRO B CA 1
ATOM 5920 C C . PRO B 1 57 ? 57.127 93.594 17.201 1.00 27.07 57 PRO B C 1
ATOM 5921 O O . PRO B 1 57 ? 56.218 93.707 16.379 1.00 34.69 57 PRO B O 1
ATOM 5932 N N . GLU B 1 58 ? 58.036 94.541 17.414 1.00 20.30 58 GLU B N 1
ATOM 5933 C CA . GLU B 1 58 ? 57.989 95.811 16.697 1.00 25.97 58 GLU B CA 1
ATOM 5934 C C . GLU B 1 58 ? 58.979 95.875 15.539 1.00 24.00 58 GLU B C 1
ATOM 5935 O O . GLU B 1 58 ? 59.086 96.901 14.872 1.00 22.84 58 GLU B O 1
ATOM 5947 N N . ALA B 1 59 ? 59.695 94.783 15.289 1.00 19.78 59 ALA B N 1
ATOM 5948 C CA . ALA B 1 59 ? 60.738 94.795 14.268 1.00 20.19 59 ALA B CA 1
ATOM 5949 C C . ALA B 1 59 ? 60.161 94.731 12.853 1.00 27.37 59 ALA B C 1
ATOM 5950 O O . ALA B 1 59 ? 59.067 94.205 12.637 1.00 21.35 59 ALA B O 1
ATOM 5957 N N . LYS B 1 60 ? 60.910 95.273 11.896 1.00 20.09 60 LYS B N 1
ATOM 5958 C CA . LYS B 1 60 ? 60.518 95.248 10.493 1.00 24.10 60 LYS B CA 1
ATOM 5959 C C . LYS B 1 60 ? 61.252 94.144 9.742 1.00 24.70 60 LYS B C 1
ATOM 5960 O O . LYS B 1 60 ? 60.678 93.484 8.878 1.00 22.95 60 LYS B O 1
ATOM 5979 N N . VAL B 1 61 ? 62.521 93.943 10.085 1.00 18.93 61 VAL B N 1
ATOM 5980 C CA . VAL B 1 61 ? 63.340 92.916 9.454 1.00 20.07 61 VAL B CA 1
ATOM 5981 C C . VAL B 1 61 ? 64.255 92.278 10.491 1.00 22.80 61 VAL B C 1
ATOM 5982 O O . VAL B 1 61 ? 64.963 92.970 11.218 1.00 20.98 61 VAL B O 1
ATOM 5995 N N . VAL B 1 62 ? 64.218 90.952 10.561 1.00 21.13 62 VAL B N 1
ATOM 5996 C CA . VAL B 1 62 ? 65.152 90.199 11.384 1.00 17.70 62 VAL B CA 1
ATOM 5997 C C . VAL B 1 62 ? 65.835 89.159 10.499 1.00 21.54 62 VAL B C 1
ATOM 5998 O O . VAL B 1 62 ? 65.171 88.458 9.729 1.00 21.33 62 VAL B O 1
ATOM 6011 N N . GLN B 1 63 ? 67.162 89.078 10.596 1.00 19.42 63 GLN B N 1
ATOM 6012 C CA . GLN B 1 63 ? 67.940 88.185 9.746 1.00 16.97 63 GLN B CA 1
ATOM 6013 C C . GLN B 1 63 ? 68.883 87.279 10.526 1.00 23.89 63 GLN B C 1
ATOM 6014 O O . GLN B 1 63 ? 69.352 87.635 11.606 1.00 17.79 63 GLN B O 1
ATOM 6028 N N . LEU B 1 64 ? 69.148 86.108 9.949 1.00 19.05 64 LEU B N 1
ATOM 6029 C CA . LEU B 1 64 ? 70.222 85.225 10.390 1.00 19.26 64 LEU B CA 1
ATOM 6030 C C . LEU B 1 64 ? 71.411 85.384 9.446 1.00 22.64 64 LEU B C 1
ATOM 6031 O O . LEU B 1 64 ? 71.279 85.160 8.245 1.00 23.44 64 LEU B O 1
ATOM 6047 N N . ASP B 1 65 ? 72.561 85.776 9.989 1.00 21.44 65 ASP B N 1
ATOM 6048 C CA . ASP B 1 65 ? 73.787 85.916 9.203 1.00 20.13 65 ASP B CA 1
ATOM 6049 C C . ASP B 1 65 ? 74.721 84.752 9.523 1.00 20.71 65 ASP B C 1
ATOM 6050 O O . ASP B 1 65 ? 75.426 84.769 10.528 1.00 16.99 65 ASP B O 1
ATOM 6059 N N . LEU B 1 66 ? 74.711 83.745 8.655 1.00 18.79 66 LEU B N 1
ATOM 6060 C CA . LEU B 1 66 ? 75.437 82.502 8.886 1.00 18.93 66 LEU B CA 1
ATOM 6061 C C . LEU B 1 66 ? 75.993 81.944 7.581 1.00 27.13 66 LEU B C 1
ATOM 6062 O O . LEU B 1 66 ? 75.320 81.958 6.552 1.00 27.90 66 LEU B O 1
ATOM 6078 N N . GLY B 1 67 ? 77.226 81.454 7.632 1.00 27.14 67 GLY B N 1
ATOM 6079 C CA . GLY B 1 67 ? 77.858 80.862 6.470 1.00 31.08 67 GLY B CA 1
ATOM 6080 C C . GLY B 1 67 ? 78.029 81.859 5.342 1.00 35.10 67 GLY B C 1
ATOM 6081 O O . GLY B 1 67 ? 78.091 81.479 4.174 1.00 43.18 67 GLY B O 1
ATOM 6085 N N . GLY B 1 68 ? 78.107 83.138 5.695 1.00 34.83 68 GLY B N 1
ATOM 6086 C CA . GLY B 1 68 ? 78.290 84.196 4.719 1.00 39.29 68 GLY B CA 1
ATOM 6087 C C . GLY B 1 68 ? 77.011 84.572 3.990 1.00 41.14 68 GLY B C 1
ATOM 6088 O O . GLY B 1 68 ? 77.046 85.316 3.008 1.00 45.60 68 GLY B O 1
ATOM 6092 N N . VAL B 1 69 ? 75.883 84.060 4.475 1.00 34.37 69 VAL B N 1
ATOM 6093 C CA . VAL B 1 69 ? 74.587 84.303 3.850 1.00 30.78 69 VAL B CA 1
ATOM 6094 C C . VAL B 1 69 ? 73.610 84.871 4.870 1.00 33.55 69 VAL B C 1
ATOM 6095 O O . VAL B 1 69 ? 73.545 84.399 6.006 1.00 23.65 69 VAL B O 1
ATOM 6108 N N . LYS B 1 70 ? 72.861 85.893 4.461 1.00 21.86 70 LYS B N 1
ATOM 6109 C CA . LYS B 1 70 ? 71.822 86.466 5.307 1.00 27.68 70 LYS B CA 1
ATOM 6110 C C . LYS B 1 70 ? 70.461 85.890 4.951 1.00 27.06 70 LYS B C 1
ATOM 6111 O O . LYS B 1 70 ? 70.007 86.007 3.815 1.00 33.08 70 LYS B O 1
ATOM 6130 N N . TYR B 1 71 ? 69.820 85.263 5.931 1.00 19.07 71 TYR B N 1
ATOM 6131 C CA . TYR B 1 71 ? 68.492 84.686 5.758 1.00 22.20 71 TYR B CA 1
ATOM 6132 C C . TYR B 1 71 ? 67.450 85.532 6.472 1.00 29.10 71 TYR B C 1
ATOM 6133 O O . TYR B 1 71 ? 67.589 85.806 7.661 1.00 20.95 71 TYR B O 1
ATOM 6151 N N . ASP B 1 72 ? 66.405 85.931 5.752 1.00 26.21 72 ASP B N 1
ATOM 6152 C CA . ASP B 1 72 ? 65.283 86.643 6.358 1.00 23.35 72 ASP B CA 1
ATOM 6153 C C . ASP B 1 72 ? 64.411 85.681 7.156 1.00 30.05 72 ASP B C 1
ATOM 6154 O O . ASP B 1 72 ? 63.968 84.660 6.633 1.00 27.40 72 ASP B O 1
ATOM 6163 N N . LEU B 1 73 ? 64.168 86.008 8.422 1.00 17.56 73 LEU B N 1
ATOM 6164 C CA . LEU B 1 73 ? 63.229 85.255 9.243 1.00 22.35 73 LEU B CA 1
ATOM 6165 C C . LEU B 1 73 ? 61.816 85.742 8.960 1.00 16.89 73 LEU B C 1
ATOM 6166 O O . LEU B 1 73 ? 61.632 86.818 8.398 1.00 24.28 73 LEU B O 1
ATOM 6182 N N . THR B 1 74 ? 60.825 84.963 9.378 1.00 27.12 74 THR B N 1
ATOM 6183 C CA . THR B 1 74 ? 59.429 85.350 9.213 1.00 26.05 74 THR B CA 1
ATOM 6184 C C . THR B 1 74 ? 58.789 85.635 10.565 1.00 25.58 74 THR B C 1
ATOM 6185 O O . THR B 1 74 ? 58.968 84.877 11.519 1.00 22.26 74 THR B O 1
ATOM 6196 N N . LYS B 1 75 ? 58.039 86.732 10.634 1.00 22.83 75 LYS B N 1
ATOM 6197 C CA . LYS B 1 75 ? 57.380 87.154 11.867 1.00 29.09 75 LYS B CA 1
ATOM 6198 C C . LYS B 1 75 ? 55.984 86.551 11.979 1.00 28.12 75 LYS B C 1
ATOM 6199 O O . LYS B 1 75 ? 55.222 86.569 11.010 1.00 33.41 75 LYS B O 1
ATOM 6218 N N . ASP B 1 76 ? 55.646 86.028 13.156 1.00 24.39 76 ASP B N 1
ATOM 6219 C CA . ASP B 1 76 ? 54.310 85.479 13.376 1.00 31.45 76 ASP B CA 1
ATOM 6220 C C . ASP B 1 76 ? 53.434 86.443 14.177 1.00 36.93 76 ASP B C 1
ATOM 6221 O O . ASP B 1 76 ? 53.861 87.545 14.523 1.00 29.88 76 ASP B O 1
ATOM 6230 N N . GLU B 1 77 ? 52.210 86.017 14.470 1.00 32.06 77 GLU B N 1
ATOM 6231 C CA . GLU B 1 77 ? 51.205 86.913 15.030 1.00 39.25 77 GLU B CA 1
ATOM 6232 C C . GLU B 1 77 ? 51.501 87.273 16.491 1.00 40.83 77 GLU B C 1
ATOM 6233 O O . GLU B 1 77 ? 50.869 88.170 17.050 1.00 31.78 77 GLU B O 1
ATOM 6245 N N . LYS B 1 78 ? 52.454 86.578 17.107 1.00 30.07 78 LYS B N 1
ATOM 6246 C CA . LYS B 1 78 ? 52.836 86.869 18.486 1.00 30.80 78 LYS B CA 1
ATOM 6247 C C . LYS B 1 78 ? 54.097 87.733 18.544 1.00 31.42 78 LYS B C 1
ATOM 6248 O O . LYS B 1 78 ? 54.653 87.957 19.619 1.00 36.54 78 LYS B O 1
ATOM 6267 N N . GLY B 1 79 ? 54.538 88.218 17.387 1.00 27.35 79 GLY B N 1
ATOM 6268 C CA . GLY B 1 79 ? 55.722 89.055 17.300 1.00 33.73 79 GLY B CA 1
ATOM 6269 C C . GLY B 1 79 ? 57.026 88.272 17.291 1.00 31.34 79 GLY B C 1
ATOM 6270 O O . GLY B 1 79 ? 58.109 88.855 17.417 1.00 26.99 79 GLY B O 1
ATOM 6274 N N . VAL B 1 80 ? 56.929 86.954 17.132 1.00 22.64 80 VAL B N 1
ATOM 6275 C CA . VAL B 1 80 ? 58.106 86.087 17.166 1.00 25.17 80 VAL B CA 1
ATOM 6276 C C . VAL B 1 80 ? 58.605 85.773 15.757 1.00 28.45 80 VAL B C 1
ATOM 6277 O O . VAL B 1 80 ? 57.823 85.429 14.865 1.00 21.53 80 VAL B O 1
ATOM 6290 N N . TRP B 1 81 ? 59.917 85.901 15.570 1.00 20.12 81 TRP B N 1
ATOM 6291 C CA . TRP B 1 81 ? 60.550 85.653 14.277 1.00 20.51 81 TRP B CA 1
ATOM 6292 C C . TRP B 1 81 ? 61.181 84.270 14.231 1.00 22.81 81 TRP B C 1
ATOM 6293 O O . TRP B 1 81 ? 61.862 83.867 15.173 1.00 22.66 81 TRP B O 1
ATOM 6314 N N . THR B 1 82 ? 60.966 83.555 13.130 1.00 21.41 82 THR B N 1
ATOM 6315 C CA . THR B 1 82 ? 61.580 82.247 12.932 1.00 19.68 82 THR B CA 1
ATOM 6316 C C . THR B 1 82 ? 62.071 82.122 11.495 1.00 22.71 82 THR B C 1
ATOM 6317 O O . THR B 1 82 ? 61.455 82.644 10.571 1.00 24.43 82 THR B O 1
ATOM 6328 N N . GLY B 1 83 ? 63.192 81.431 11.319 1.00 20.07 83 GLY B N 1
ATOM 6329 C CA . GLY B 1 83 ? 63.739 81.186 9.999 1.00 24.65 83 GLY B CA 1
ATOM 6330 C C . GLY B 1 83 ? 64.839 80.156 10.086 1.00 24.87 83 GLY B C 1
ATOM 6331 O O . GLY B 1 83 ? 65.287 79.815 11.183 1.00 18.23 83 GLY B O 1
ATOM 6335 N N . GLU B 1 84 ? 65.280 79.662 8.935 1.00 20.20 84 GLU B N 1
ATOM 6336 C CA . GLU B 1 84 ? 66.266 78.592 8.906 1.00 21.32 84 GLU B CA 1
ATOM 6337 C C . GLU B 1 84 ? 67.264 78.760 7.770 1.00 21.45 84 GLU B C 1
ATOM 6338 O O . GLU B 1 84 ? 66.954 79.333 6.723 1.00 21.87 84 GLU B O 1
ATOM 6350 N N . SER B 1 85 ? 68.474 78.262 7.997 1.00 19.29 85 SER B N 1
ATOM 6351 C CA . SER B 1 85 ? 69.548 78.369 7.026 1.00 18.49 85 SER B CA 1
ATOM 6352 C C . SER B 1 85 ? 69.459 77.245 6.015 1.00 24.93 85 SER B C 1
ATOM 6353 O O . SER B 1 85 ? 68.639 76.334 6.150 1.00 19.51 85 SER B O 1
ATOM 6361 N N . ALA B 1 86 ? 70.323 77.319 5.010 1.00 24.98 86 ALA B N 1
ATOM 6362 C CA . ALA B 1 86 ? 70.596 76.182 4.150 1.00 26.24 86 ALA B CA 1
ATOM 6363 C C . ALA B 1 86 ? 71.423 75.184 4.952 1.00 30.91 86 ALA B C 1
ATOM 6364 O O . ALA B 1 86 ? 71.922 75.522 6.029 1.00 24.56 86 ALA B O 1
ATOM 6371 N N . PRO B 1 87 ? 71.559 73.949 4.445 1.00 30.42 87 PRO B N 1
ATOM 6372 C CA . PRO B 1 87 ? 72.436 72.962 5.080 1.00 27.86 87 PRO B CA 1
ATOM 6373 C C . PRO B 1 87 ? 73.858 73.481 5.275 1.00 24.10 87 PRO B C 1
ATOM 6374 O O . PRO B 1 87 ? 74.462 74.011 4.342 1.00 25.71 87 PRO B O 1
ATOM 6385 N N . GLN B 1 88 ? 74.371 73.334 6.490 1.00 21.92 88 GLN B N 1
ATOM 6386 C CA . GLN B 1 88 ? 75.722 73.773 6.824 1.00 22.74 88 GLN B CA 1
ATOM 6387 C C . GLN B 1 88 ? 76.700 72.612 6.767 1.00 20.49 88 GLN B C 1
ATOM 6388 O O . GLN B 1 88 ? 76.300 71.451 6.838 1.00 22.64 88 GLN B O 1
ATOM 6402 N N . GLN B 1 89 ? 77.983 72.925 6.638 1.00 22.13 89 GLN B N 1
ATOM 6403 C CA . GLN B 1 89 ? 79.015 71.920 6.837 1.00 18.42 89 GLN B CA 1
ATOM 6404 C C . GLN B 1 89 ? 79.021 71.532 8.311 1.00 24.13 89 GLN B C 1
ATOM 6405 O O . GLN B 1 89 ? 78.550 72.287 9.164 1.00 18.05 89 GLN B O 1
ATOM 6419 N N . GLU B 1 90 ? 79.534 70.344 8.602 1.00 20.33 90 GLU B N 1
ATOM 6420 C CA . GLU B 1 90 ? 79.649 69.878 9.977 1.00 23.79 90 GLU B CA 1
ATOM 6421 C C . GLU B 1 90 ? 80.539 70.799 10.796 1.00 15.79 90 GLU B C 1
ATOM 6422 O O . GLU B 1 90 ? 81.463 71.418 10.269 1.00 21.49 90 GLU B O 1
ATOM 6434 N N . GLY B 1 91 ? 80.262 70.873 12.091 1.00 19.55 91 GLY B N 1
ATOM 6435 C CA . GLY B 1 91 ? 81.154 71.539 13.017 1.00 16.15 91 GLY B CA 1
ATOM 6436 C C . GLY B 1 91 ? 80.667 72.893 13.481 1.00 14.22 91 GLY B C 1
ATOM 6437 O O . GLY B 1 91 ? 79.463 73.143 13.574 1.00 16.52 91 GLY B O 1
ATOM 6441 N N . PHE B 1 92 ? 81.626 73.770 13.758 1.00 16.45 92 PHE B N 1
ATOM 6442 C CA . PHE B 1 92 ? 81.369 75.022 14.456 1.00 13.72 92 PHE B CA 1
ATOM 6443 C C . PHE B 1 92 ? 81.382 76.199 13.492 1.00 14.21 92 PHE B C 1
ATOM 6444 O O . PHE B 1 92 ? 82.282 76.315 12.668 1.00 13.94 92 PHE B O 1
ATOM 6461 N N . HIS B 1 93 ? 80.378 77.066 13.604 1.00 13.41 93 HIS B N 1
ATOM 6462 C CA . HIS B 1 93 ? 80.262 78.239 12.740 1.00 14.30 93 HIS B CA 1
ATOM 6463 C C . HIS B 1 93 ? 79.880 79.488 13.533 1.00 15.16 93 HIS B C 1
ATOM 6464 O O . HIS B 1 93 ? 78.883 79.487 14.252 1.00 14.02 93 HIS B O 1
ATOM 6479 N N . TYR B 1 94 ? 80.664 80.554 13.399 1.00 13.39 94 TYR B N 1
ATOM 6480 C CA . TYR B 1 94 ? 80.272 81.838 13.976 1.00 12.01 94 TYR B CA 1
ATOM 6481 C C . TYR B 1 94 ? 79.019 82.350 13.271 1.00 13.60 94 TYR B C 1
ATOM 6482 O O . TYR B 1 94 ? 78.847 82.139 12.067 1.00 14.49 94 TYR B O 1
ATOM 6500 N N . TYR B 1 95 ? 78.144 83.028 14.006 1.00 15.47 95 TYR B N 1
ATOM 6501 C CA . TYR B 1 95 ? 77.025 83.714 13.373 1.00 13.45 95 TYR B CA 1
ATOM 6502 C C . TYR B 1 95 ? 76.507 84.855 14.227 1.00 11.85 95 TYR B C 1
ATOM 6503 O O . TYR B 1 95 ? 76.933 85.040 15.362 1.00 12.99 95 TYR B O 1
ATOM 6521 N N . GLN B 1 96 ? 75.611 85.640 13.643 1.00 10.68 96 GLN B N 1
ATOM 6522 C CA . GLN B 1 96 ? 74.986 86.749 14.341 1.00 15.31 96 GLN B CA 1
ATOM 6523 C C . GLN B 1 96 ? 73.581 86.953 13.805 1.00 14.78 96 GLN B C 1
ATOM 6524 O O . GLN B 1 96 ? 73.224 86.409 12.761 1.00 15.79 96 GLN B O 1
ATOM 6538 N N . LEU B 1 97 ? 72.791 87.739 14.526 1.00 16.12 97 LEU B N 1
ATOM 6539 C CA . LEU B 1 97 ? 71.493 88.175 14.035 1.00 16.55 97 LEU B CA 1
ATOM 6540 C C . LEU B 1 97 ? 71.562 89.642 13.639 1.00 20.23 97 LEU B C 1
ATOM 6541 O O . LEU B 1 97 ? 72.403 90.389 14.140 1.00 15.59 97 LEU B O 1
ATOM 6557 N N . ASN B 1 98 ? 70.674 90.040 12.732 1.00 18.20 98 ASN B N 1
ATOM 6558 C CA . ASN B 1 98 ? 70.491 91.441 12.371 1.00 18.41 98 ASN B CA 1
ATOM 6559 C C . ASN B 1 98 ? 69.067 91.851 12.695 1.00 20.33 98 ASN B C 1
ATOM 6560 O O . ASN B 1 98 ? 68.130 91.237 12.199 1.00 20.38 98 ASN B O 1
ATOM 6571 N N . VAL B 1 99 ? 68.902 92.867 13.535 1.00 17.97 99 VAL B N 1
ATOM 6572 C CA . VAL B 1 99 ? 67.566 93.331 13.906 1.00 14.28 99 VAL B CA 1
ATOM 6573 C C . VAL B 1 99 ? 67.412 94.800 13.541 1.00 18.28 99 VAL B C 1
ATOM 6574 O O . VAL B 1 99 ? 67.891 95.676 14.254 1.00 17.67 99 VAL B O 1
ATOM 6587 N N . ASP B 1 100 ? 66.737 95.050 12.421 1.00 19.71 100 ASP B N 1
ATOM 6588 C CA . ASP B 1 100 ? 66.514 96.405 11.927 1.00 22.10 100 ASP B CA 1
ATOM 6589 C C . ASP B 1 100 ? 67.807 97.214 11.898 1.00 18.48 100 ASP B C 1
ATOM 6590 O O . ASP B 1 100 ? 67.829 98.387 12.273 1.00 21.02 100 ASP B O 1
ATOM 6599 N N . GLY B 1 101 ? 68.883 96.569 11.455 1.00 17.77 101 GLY B N 1
ATOM 6600 C CA . GLY B 1 101 ? 70.168 97.223 11.310 1.00 17.54 101 GLY B CA 1
ATOM 6601 C C . GLY B 1 101 ? 71.180 96.885 12.393 1.00 17.60 101 GLY B C 1
ATOM 6602 O O . GLY B 1 101 ? 72.379 97.075 12.193 1.00 20.95 101 GLY B O 1
ATOM 6606 N N . ALA B 1 102 ? 70.710 96.399 13.538 1.00 17.58 102 ALA B N 1
ATOM 6607 C CA . ALA B 1 102 ? 71.601 96.097 14.661 1.00 15.58 102 ALA B CA 1
ATOM 6608 C C . ALA B 1 102 ? 72.217 94.707 14.535 1.00 14.65 102 ALA B C 1
ATOM 6609 O O . ALA B 1 102 ? 71.505 93.710 14.527 1.00 19.47 102 ALA B O 1
ATOM 6616 N N . ALA B 1 103 ? 73.541 94.650 14.441 1.00 15.98 103 ALA B N 1
ATOM 6617 C CA . ALA B 1 103 ? 74.250 93.376 14.455 1.00 17.42 103 ALA B CA 1
ATOM 6618 C C . ALA B 1 103 ? 74.419 92.922 15.899 1.00 14.69 103 ALA B C 1
ATOM 6619 O O . ALA B 1 103 ? 75.177 93.529 16.654 1.00 14.55 103 ALA B O 1
ATOM 6626 N N . VAL B 1 104 ? 73.715 91.860 16.281 1.00 19.01 104 VAL B N 1
ATOM 6627 C CA . VAL B 1 104 ? 73.677 91.446 17.678 1.00 13.51 104 VAL B CA 1
ATOM 6628 C C . VAL B 1 104 ? 73.857 89.941 17.839 1.00 12.85 104 VAL B C 1
ATOM 6629 O O . VAL B 1 104 ? 73.592 89.170 16.908 1.00 14.70 104 VAL B O 1
ATOM 6642 N N . PRO B 1 105 ? 74.312 89.515 19.025 1.00 14.20 105 PRO B N 1
ATOM 6643 C CA . PRO B 1 105 ? 74.365 88.082 19.304 1.00 10.71 105 PRO B CA 1
ATOM 6644 C C . PRO B 1 105 ? 72.970 87.491 19.448 1.00 10.14 105 PRO B C 1
ATOM 6645 O O . PRO B 1 105 ? 72.017 88.191 19.810 1.00 13.12 105 PRO B O 1
ATOM 6656 N N . ASP B 1 106 ? 72.871 86.198 19.194 1.00 13.48 106 ASP B N 1
ATOM 6657 C CA . ASP B 1 106 ? 71.650 85.455 19.441 1.00 17.40 106 ASP B CA 1
ATOM 6658 C C . ASP B 1 106 ? 71.532 85.200 20.950 1.00 14.94 106 ASP B C 1
ATOM 6659 O O . ASP B 1 106 ? 72.415 84.568 21.544 1.00 13.63 106 ASP B O 1
ATOM 6668 N N . PRO B 1 107 ? 70.456 85.699 21.586 1.00 12.32 107 PRO B N 1
ATOM 6669 C CA . PRO B 1 107 ? 70.261 85.440 23.022 1.00 10.87 107 PRO B CA 1
ATOM 6670 C C . PRO B 1 107 ? 70.113 83.956 23.357 1.00 15.46 107 PRO B C 1
ATOM 6671 O O . PRO B 1 107 ? 70.121 83.584 24.533 1.00 17.86 107 PRO B O 1
ATOM 6682 N N . GLY B 1 108 ? 69.978 83.121 22.335 1.00 15.63 108 GLY B N 1
ATOM 6683 C CA . GLY B 1 108 ? 69.776 81.698 22.538 1.00 15.57 108 GLY B CA 1
ATOM 6684 C C . GLY B 1 108 ? 71.038 80.883 22.775 1.00 16.17 108 GLY B C 1
ATOM 6685 O O . GLY B 1 108 ? 70.948 79.769 23.291 1.00 16.69 108 GLY B O 1
ATOM 6689 N N . THR B 1 109 ? 72.204 81.416 22.410 1.00 12.55 109 THR B N 1
ATOM 6690 C CA . THR B 1 109 ? 73.453 80.649 22.509 1.00 11.74 109 THR B CA 1
ATOM 6691 C C . THR B 1 109 ? 74.396 81.178 23.579 1.00 13.23 109 THR B C 1
ATOM 6692 O O . THR B 1 109 ? 74.306 82.338 23.973 1.00 13.57 109 THR B O 1
ATOM 6703 N N . ILE B 1 110 ? 75.318 80.323 24.022 1.00 12.64 110 ILE B N 1
ATOM 6704 C CA . ILE B 1 110 ? 76.490 80.778 24.759 1.00 13.90 110 ILE B CA 1
ATOM 6705 C C . ILE B 1 110 ? 77.383 81.506 23.763 1.00 10.78 110 ILE B C 1
ATOM 6706 O O . ILE B 1 110 ? 77.095 81.515 22.564 1.00 11.53 110 ILE B O 1
ATOM 6722 N N . TYR B 1 111 ? 78.469 82.106 24.239 1.00 11.63 111 TYR B N 1
ATOM 6723 C CA . TYR B 1 111 ? 79.247 82.988 23.377 1.00 9.29 111 TYR B CA 1
ATOM 6724 C C . TYR B 1 111 ? 80.715 82.597 23.289 1.00 13.05 111 TYR B C 1
ATOM 6725 O O . TYR B 1 111 ? 81.268 81.940 24.175 1.00 13.62 111 TYR B O 1
ATOM 6743 N N . PHE B 1 112 ? 81.302 82.981 22.161 1.00 11.04 112 PHE B N 1
ATOM 6744 C CA . PHE B 1 112 ? 82.645 82.593 21.760 1.00 10.13 112 PHE B CA 1
ATOM 6745 C C . PHE B 1 112 ? 83.383 83.819 21.274 1.00 12.28 112 PHE B C 1
ATOM 6746 O O . PHE B 1 112 ? 82.771 84.703 20.674 1.00 11.00 112 PHE B O 1
ATOM 6763 N N . TYR B 1 113 ? 84.685 83.889 21.537 1.00 11.13 113 TYR B N 1
ATOM 6764 C CA . TYR B 1 113 ? 85.475 84.983 21.001 1.00 13.21 113 TYR B CA 1
ATOM 6765 C C . TYR B 1 113 ? 86.078 84.597 19.656 1.00 12.40 113 TYR B C 1
ATOM 6766 O O . TYR B 1 113 ? 86.811 83.619 19.550 1.00 13.27 113 TYR B O 1
ATOM 6784 N N . GLY B 1 114 ? 85.765 85.389 18.637 1.00 12.84 114 GLY B N 1
ATOM 6785 C CA . GLY B 1 114 ? 86.216 85.135 17.285 1.00 12.82 114 GLY B CA 1
ATOM 6786 C C . GLY B 1 114 ? 85.598 86.171 16.375 1.00 17.38 114 GLY B C 1
ATOM 6787 O O . GLY B 1 114 ? 84.592 86.789 16.737 1.00 14.66 114 GLY B O 1
ATOM 6791 N N . ALA B 1 115 ? 86.194 86.370 15.204 1.00 18.14 115 ALA B N 1
ATOM 6792 C CA . ALA B 1 115 ? 85.767 87.431 14.293 1.00 18.17 115 ALA B CA 1
ATOM 6793 C C . ALA B 1 115 ? 85.764 88.787 15.000 1.00 21.32 115 ALA B C 1
ATOM 6794 O O . ALA B 1 115 ? 84.965 89.668 14.676 1.00 21.76 115 ALA B O 1
ATOM 6801 N N . GLY B 1 116 ? 86.657 88.944 15.975 1.00 19.70 116 GLY B N 1
ATOM 6802 C CA . GLY B 1 116 ? 86.866 90.217 16.643 1.00 20.36 116 GLY B CA 1
ATOM 6803 C C . GLY B 1 116 ? 85.797 90.601 17.654 1.00 18.75 116 GLY B C 1
ATOM 6804 O O . GLY B 1 116 ? 85.657 91.776 17.992 1.00 15.68 116 GLY B O 1
ATOM 6808 N N . ARG B 1 117 ? 85.054 89.615 18.150 1.00 16.06 117 ARG B N 1
ATOM 6809 C CA . ARG B 1 117 ? 83.951 89.873 19.067 1.00 13.05 117 ARG B CA 1
ATOM 6810 C C . ARG B 1 117 ? 83.654 88.670 19.947 1.00 10.31 117 ARG B C 1
ATOM 6811 O O . ARG B 1 117 ? 84.000 87.547 19.599 1.00 11.86 117 ARG B O 1
ATOM 6832 N N . TRP B 1 118 ? 83.007 88.910 21.084 1.00 15.21 118 TRP B N 1
ATOM 6833 C CA . TRP B 1 118 ? 82.262 87.861 21.769 1.00 14.93 118 TRP B CA 1
ATOM 6834 C C . TRP B 1 118 ? 80.889 87.784 21.117 1.00 11.90 118 TRP B C 1
ATOM 6835 O O . TRP B 1 118 ? 80.165 88.780 21.058 1.00 12.43 118 TRP B O 1
ATOM 6856 N N . GLY B 1 119 ? 80.526 86.608 20.618 1.00 10.29 119 GLY B N 1
ATOM 6857 C CA . GLY B 1 119 ? 79.266 86.465 19.922 1.00 9.27 119 GLY B CA 1
ATOM 6858 C C . GLY B 1 119 ? 78.866 85.019 19.747 1.00 10.80 119 GLY B C 1
ATOM 6859 O O . GLY B 1 119 ? 79.513 84.110 20.266 1.00 11.12 119 GLY B O 1
ATOM 6863 N N . SER B 1 120 ? 77.790 84.815 18.998 1.00 11.14 120 SER B N 1
ATOM 6864 C CA . SER B 1 120 ? 77.194 83.501 18.863 1.00 11.50 120 SER B CA 1
ATOM 6865 C C . SER B 1 120 ? 78.006 82.584 17.968 1.00 12.57 120 SER B C 1
ATOM 6866 O O . SER B 1 120 ? 78.810 83.029 17.146 1.00 12.04 120 SER B O 1
ATOM 6874 N N . GLY B 1 121 ? 77.787 81.290 18.165 1.00 13.52 121 GLY B N 1
ATOM 6875 C CA . GLY B 1 121 ? 78.309 80.255 17.301 1.00 10.26 121 GLY B CA 1
ATOM 6876 C C . GLY B 1 121 ? 77.289 79.139 17.317 1.00 12.11 121 GLY B C 1
ATOM 6877 O O . GLY B 1 121 ? 76.526 79.016 18.273 1.00 12.44 121 GLY B O 1
ATOM 6881 N N . ILE B 1 122 ? 77.244 78.356 16.246 1.00 13.61 122 ILE B N 1
ATOM 6882 C CA . ILE B 1 122 ? 76.377 77.190 16.187 1.00 13.37 122 ILE B CA 1
ATOM 6883 C C . ILE B 1 122 ? 77.255 75.951 16.044 1.00 17.30 122 ILE B C 1
ATOM 6884 O O . ILE B 1 122 ? 78.317 76.004 15.423 1.00 13.07 122 ILE B O 1
ATOM 6900 N N . GLU B 1 123 ? 76.829 74.853 16.662 1.00 12.02 123 GLU B N 1
ATOM 6901 C CA . GLU B 1 123 ? 77.482 73.562 16.483 1.00 15.63 123 GLU B CA 1
ATOM 6902 C C . GLU B 1 123 ? 76.550 72.650 15.701 1.00 18.35 123 GLU B C 1
ATOM 6903 O O . GLU B 1 123 ? 75.436 72.368 16.137 1.00 17.11 123 GLU B O 1
ATOM 6915 N N . VAL B 1 124 ? 77.011 72.227 14.530 1.00 16.57 124 VAL B N 1
ATOM 6916 C CA . VAL B 1 124 ? 76.304 71.264 13.698 1.00 15.81 124 VAL B CA 1
ATOM 6917 C C . VAL B 1 124 ? 77.014 69.927 13.892 1.00 17.89 124 VAL B C 1
ATOM 6918 O O . VAL B 1 124 ? 78.171 69.787 13.490 1.00 21.98 124 VAL B O 1
ATOM 6931 N N . PRO B 1 125 ? 76.341 68.952 14.525 1.00 23.94 125 PRO B N 1
ATOM 6932 C CA . PRO B 1 125 ? 77.034 67.725 14.943 1.00 27.15 125 PRO B CA 1
ATOM 6933 C C . PRO B 1 125 ? 77.814 67.040 13.821 1.00 24.60 125 PRO B C 1
ATOM 6934 O O . PRO B 1 125 ? 77.259 66.790 12.754 1.00 26.36 125 PRO B O 1
ATOM 6945 N N . ALA B 1 126 ? 79.091 66.756 14.071 1.00 22.92 126 ALA B N 1
ATOM 6946 C CA . ALA B 1 126 ? 79.943 66.083 13.095 1.00 20.87 126 ALA B CA 1
ATOM 6947 C C . ALA B 1 126 ? 79.863 64.569 13.254 1.00 25.89 126 ALA B C 1
ATOM 6948 O O . ALA B 1 126 ? 79.655 64.065 14.357 1.00 22.47 126 ALA B O 1
ATOM 6955 N N . HIS B 1 127 ? 80.049 63.847 12.155 1.00 26.57 127 HIS B N 1
ATOM 6956 C CA . HIS B 1 127 ? 79.941 62.394 12.185 1.00 32.07 127 HIS B CA 1
ATOM 6957 C C . HIS B 1 127 ? 81.018 61.790 13.088 1.00 27.63 127 HIS B C 1
ATOM 6958 O O . HIS B 1 127 ? 80.802 60.740 13.694 1.00 32.61 127 HIS B O 1
ATOM 6972 N N . ASP B 1 128 ? 82.162 62.464 13.193 1.00 25.31 128 ASP B N 1
ATOM 6973 C CA . ASP B 1 128 ? 83.270 61.972 14.012 1.00 18.97 128 ASP B CA 1
ATOM 6974 C C . ASP B 1 128 ? 83.383 62.729 15.339 1.00 18.77 128 ASP B C 1
ATOM 6975 O O . ASP B 1 128 ? 84.422 62.689 15.996 1.00 21.57 128 ASP B O 1
ATOM 6984 N N . ALA B 1 129 ? 82.301 63.385 15.748 1.00 16.61 129 ALA B N 1
ATOM 6985 C CA . ALA B 1 129 ? 82.338 64.290 16.896 1.00 26.80 129 ALA B CA 1
ATOM 6986 C C . ALA B 1 129 ? 82.778 63.604 18.187 1.00 25.02 129 ALA B C 1
ATOM 6987 O O . ALA B 1 129 ? 83.138 64.269 19.154 1.00 19.35 129 ALA B O 1
ATOM 6994 N N . ASP B 1 130 ? 82.765 62.275 18.200 1.00 23.68 130 ASP B N 1
ATOM 6995 C CA . ASP B 1 130 ? 83.134 61.529 19.394 1.00 23.02 130 ASP B CA 1
ATOM 6996 C C . ASP B 1 130 ? 84.528 61.871 19.915 1.00 21.82 130 ASP B C 1
ATOM 6997 O O . ASP B 1 130 ? 84.776 61.776 21.115 1.00 20.80 130 ASP B O 1
ATOM 7006 N N . PHE B 1 131 ? 85.439 62.282 19.035 1.00 21.18 131 PHE B N 1
ATOM 7007 C CA . PHE B 1 131 ? 86.819 62.475 19.472 1.00 19.76 131 PHE B CA 1
ATOM 7008 C C . PHE B 1 131 ? 86.992 63.731 20.338 1.00 14.06 131 PHE B C 1
ATOM 7009 O O . PHE B 1 131 ? 87.983 63.838 21.058 1.00 17.00 131 PHE B O 1
ATOM 7026 N N . TYR B 1 132 ? 86.025 64.648 20.307 1.00 16.86 132 TYR B N 1
ATOM 7027 C CA . TYR B 1 132 ? 86.054 65.805 21.212 1.00 20.15 132 TYR B CA 1
ATOM 7028 C C . TYR B 1 132 ? 84.855 65.799 22.160 1.00 21.67 132 TYR B C 1
ATOM 7029 O O . TYR B 1 132 ? 84.480 66.832 22.726 1.00 19.88 132 TYR B O 1
ATOM 7047 N N . ALA B 1 133 ? 84.274 64.623 22.349 1.00 18.14 133 ALA B N 1
ATOM 7048 C CA . ALA B 1 133 ? 83.131 64.467 23.235 1.00 19.62 133 ALA B CA 1
ATOM 7049 C C . ALA B 1 133 ? 83.546 64.531 24.695 1.00 15.17 133 ALA B C 1
ATOM 7050 O O . ALA B 1 133 ? 84.713 64.336 25.041 1.00 18.53 133 ALA B O 1
ATOM 7057 N N . LEU B 1 134 ? 82.571 64.818 25.547 1.00 16.88 134 LEU B N 1
ATOM 7058 C CA . LEU B 1 134 ? 82.758 64.751 26.983 1.00 18.53 134 LEU B CA 1
ATOM 7059 C C . LEU B 1 134 ? 82.525 63.302 27.404 1.00 21.21 134 LEU B C 1
ATOM 7060 O O . LEU B 1 134 ? 81.388 62.835 27.443 1.00 23.64 134 LEU B O 1
ATOM 7076 N N . LYS B 1 135 ? 83.613 62.591 27.685 1.00 20.36 135 LYS B N 1
ATOM 7077 C CA . LYS B 1 135 ? 83.554 61.151 27.922 1.00 28.72 135 LYS B CA 1
ATOM 7078 C C . LYS B 1 135 ? 83.903 60.777 29.349 1.00 24.37 135 LYS B C 1
ATOM 7079 O O . LYS B 1 135 ? 84.541 61.543 30.069 1.00 21.99 135 LYS B O 1
ATOM 7098 N N . ASP B 1 136 ? 83.495 59.573 29.739 1.00 23.99 136 ASP B N 1
ATOM 7099 C CA . ASP B 1 136 ? 83.837 59.044 31.047 1.00 25.98 136 ASP B CA 1
ATOM 7100 C C . ASP B 1 136 ? 85.291 58.598 31.060 1.00 29.79 136 ASP B C 1
ATOM 7101 O O . ASP B 1 136 ? 85.595 57.404 31.056 1.00 31.57 136 ASP B O 1
ATOM 7110 N N . VAL B 1 137 ? 86.182 59.582 31.059 1.00 23.44 137 VAL B N 1
ATOM 7111 C CA . VAL B 1 137 ? 87.614 59.360 31.169 1.00 19.97 137 VAL B CA 1
ATOM 7112 C C . VAL B 1 137 ? 88.147 60.348 32.189 1.00 18.09 137 VAL B C 1
ATOM 7113 O O . VAL B 1 137 ? 87.460 61.309 32.527 1.00 21.65 137 VAL B O 1
ATOM 7126 N N . PRO B 1 138 ? 89.367 60.120 32.693 1.00 21.59 138 PRO B N 1
ATOM 7127 C CA . PRO B 1 138 ? 89.953 61.121 33.588 1.00 18.93 138 PRO B CA 1
ATOM 7128 C C . PRO B 1 138 ? 90.107 62.458 32.871 1.00 22.15 138 PRO B C 1
ATOM 7129 O O . PRO B 1 138 ? 90.507 62.477 31.708 1.00 19.38 138 PRO B O 1
ATOM 7140 N N . HIS B 1 139 ? 89.771 63.551 33.548 1.00 18.73 139 HIS B N 1
ATOM 7141 C CA . HIS B 1 139 ? 89.799 64.874 32.936 1.00 18.77 139 HIS B CA 1
ATOM 7142 C C . HIS B 1 139 ? 90.848 65.766 33.577 1.00 23.09 139 HIS B C 1
ATOM 7143 O O . HIS B 1 139 ? 90.900 65.910 34.796 1.00 20.51 139 HIS B O 1
ATOM 7158 N N . GLY B 1 140 ? 91.684 66.364 32.740 1.00 16.52 140 GLY B N 1
ATOM 7159 C CA . GLY B 1 140 ? 92.692 67.286 33.213 1.00 19.69 140 GLY B CA 1
ATOM 7160 C C . GLY B 1 140 ? 92.081 68.642 33.511 1.00 22.11 140 GLY B C 1
ATOM 7161 O O . GLY B 1 140 ? 90.950 68.918 33.115 1.00 21.19 140 GLY B O 1
ATOM 7165 N N . LEU B 1 141 ? 92.825 69.489 34.210 1.00 15.42 141 LEU B N 1
ATOM 7166 C CA . LEU B 1 141 ? 92.363 70.843 34.507 1.00 16.72 141 LEU B CA 1
ATOM 7167 C C . LEU B 1 141 ? 92.683 71.808 33.371 1.00 15.31 141 LEU B C 1
ATOM 7168 O O . LEU B 1 141 ? 93.674 71.638 32.663 1.00 15.96 141 LEU B O 1
ATOM 7184 N N . LEU B 1 142 ? 91.828 72.812 33.212 1.00 15.51 142 LEU B N 1
ATOM 7185 C CA . LEU B 1 142 ? 92.095 73.944 32.335 1.00 13.95 142 LEU B CA 1
ATOM 7186 C C . LEU B 1 142 ? 92.165 75.188 33.206 1.00 15.43 142 LEU B C 1
ATOM 7187 O O . LEU B 1 142 ? 91.160 75.602 33.787 1.00 16.59 142 LEU B O 1
ATOM 7203 N N . SER B 1 143 ? 93.361 75.764 33.306 1.00 11.73 143 SER B N 1
ATOM 7204 C CA . SER B 1 143 ? 93.652 76.799 34.292 1.00 9.88 143 SER B CA 1
ATOM 7205 C C . SER B 1 143 ? 93.908 78.162 33.670 1.00 15.80 143 SER B C 1
ATOM 7206 O O . SER B 1 143 ? 94.648 78.294 32.696 1.00 13.41 143 SER B O 1
ATOM 7214 N N . GLU B 1 144 ? 93.289 79.178 34.259 1.00 13.73 144 GLU B N 1
ATOM 7215 C CA . GLU B 1 144 ? 93.485 80.554 33.840 1.00 15.80 144 GLU B CA 1
ATOM 7216 C C . GLU B 1 144 ? 94.679 81.132 34.579 1.00 17.72 144 GLU B C 1
ATOM 7217 O O . GLU B 1 144 ? 94.761 81.040 35.800 1.00 14.79 144 GLU B O 1
ATOM 7246 N N . ASN B 1 146 ? 97.016 84.645 34.942 1.00 18.95 146 ASN B N 1
ATOM 7247 C CA . ASN B 1 146 ? 97.226 86.062 34.684 1.00 18.32 146 ASN B CA 1
ATOM 7248 C C . ASN B 1 146 ? 98.655 86.464 35.016 1.00 19.67 146 ASN B C 1
ATOM 7249 O O . ASN B 1 146 ? 99.184 86.077 36.055 1.00 19.74 146 ASN B O 1
ATOM 7260 N N . TYR B 1 147 ? 99.270 87.241 34.130 1.00 20.48 147 TYR B N 1
ATOM 7261 C CA . TYR B 1 147 ? 100.651 87.671 34.320 1.00 21.95 147 TYR B CA 1
ATOM 7262 C C . TYR B 1 147 ? 100.903 89.019 33.663 1.00 23.61 147 TYR B C 1
ATOM 7263 O O . TYR B 1 147 ? 100.235 89.377 32.693 1.00 17.71 147 TYR B O 1
ATOM 7281 N N . TYR B 1 148 ? 101.864 89.765 34.205 1.00 22.38 148 TYR B N 1
ATOM 7282 C CA . TYR B 1 148 ? 102.257 91.041 33.624 1.00 21.85 148 TYR B CA 1
ATOM 7283 C C . TYR B 1 148 ? 103.451 90.858 32.701 1.00 26.26 148 TYR B C 1
ATOM 7284 O O . TYR B 1 148 ? 104.438 90.222 33.071 1.00 22.98 148 TYR B O 1
ATOM 7302 N N . SER B 1 149 ? 103.351 91.419 31.499 1.00 22.20 149 SER B N 1
ATOM 7303 C CA . SER B 1 149 ? 104.444 91.392 30.535 1.00 21.78 149 SER B CA 1
ATOM 7304 C C . SER B 1 149 ? 105.192 92.718 30.543 1.00 28.89 149 SER B C 1
ATOM 7305 O O . SER B 1 149 ? 104.603 93.771 30.292 1.00 23.93 149 SER B O 1
ATOM 7313 N N . ASN B 1 150 ? 106.486 92.669 30.839 1.00 28.18 150 ASN B N 1
ATOM 7314 C CA . ASN B 1 150 ? 107.306 93.873 30.798 1.00 32.76 150 ASN B CA 1
ATOM 7315 C C . ASN B 1 150 ? 107.655 94.250 29.365 1.00 24.94 150 ASN B C 1
ATOM 7316 O O . ASN B 1 150 ? 107.973 95.402 29.080 1.00 35.51 150 ASN B O 1
ATOM 7327 N N . LEU B 1 151 ? 107.586 93.279 28.462 1.00 27.53 151 LEU B N 1
ATOM 7328 C CA . LEU B 1 151 ? 107.884 93.536 27.059 1.00 29.23 151 LEU B CA 1
ATOM 7329 C C . LEU B 1 151 ? 106.771 94.349 26.402 1.00 31.88 151 LEU B C 1
ATOM 7330 O O . LEU B 1 151 ? 107.049 95.247 25.611 1.00 25.35 151 LEU B O 1
ATOM 7346 N N . THR B 1 152 ? 105.518 94.046 26.745 1.00 23.19 152 THR B N 1
ATOM 7347 C CA . THR B 1 152 ? 104.369 94.783 26.212 1.00 22.80 152 THR B CA 1
ATOM 7348 C C . THR B 1 152 ? 103.872 95.849 27.187 1.00 25.22 152 THR B C 1
ATOM 7349 O O . THR B 1 152 ? 103.047 96.688 26.823 1.00 24.07 152 THR B O 1
ATOM 7360 N N . LYS B 1 153 ? 104.380 95.809 28.419 1.00 26.31 153 LYS B N 1
ATOM 7361 C CA . LYS B 1 153 ? 103.925 96.691 29.497 1.00 23.77 153 LYS B CA 1
ATOM 7362 C C . LYS B 1 153 ? 102.406 96.617 29.648 1.00 28.57 153 LYS B C 1
ATOM 7363 O O . LYS B 1 153 ? 101.718 97.636 29.743 1.00 26.29 153 LYS B O 1
ATOM 7382 N N . ALA B 1 154 ? 101.893 95.393 29.670 1.00 24.36 154 ALA B N 1
ATOM 7383 C CA . ALA B 1 154 ? 100.466 95.166 29.821 1.00 24.39 154 ALA B CA 1
ATOM 7384 C C . ALA B 1 154 ? 100.203 93.858 30.553 1.00 20.85 154 ALA B C 1
ATOM 7385 O O . ALA B 1 154 ? 101.055 92.966 30.592 1.00 20.49 154 ALA B O 1
ATOM 7392 N N . TRP B 1 155 ? 99.017 93.760 31.142 1.00 24.23 155 TRP B N 1
ATOM 7393 C CA . TRP B 1 155 ? 98.556 92.509 31.718 1.00 21.75 155 TRP B CA 1
ATOM 7394 C C . TRP B 1 155 ? 98.129 91.571 30.604 1.00 17.89 155 TRP B C 1
ATOM 7395 O O . TRP B 1 155 ? 97.459 91.983 29.654 1.00 19.74 155 TRP B O 1
ATOM 7416 N N . ARG B 1 156 ? 98.535 90.312 30.723 1.00 16.23 156 ARG B N 1
ATOM 7417 C CA . ARG B 1 156 ? 98.195 89.293 29.744 1.00 15.11 156 ARG B CA 1
ATOM 7418 C C . ARG B 1 156 ? 97.549 88.101 30.450 1.00 16.84 156 ARG B C 1
ATOM 7419 O O . ARG B 1 156 ? 97.500 88.049 31.677 1.00 15.66 156 ARG B O 1
ATOM 7440 N N . ARG B 1 157 ? 97.047 87.154 29.668 1.00 23.01 157 ARG B N 1
ATOM 7441 C CA . ARG B 1 157 ? 96.383 85.982 30.214 1.00 17.32 157 ARG B CA 1
ATOM 7442 C C . ARG B 1 157 ? 96.609 84.796 29.287 1.00 14.36 157 ARG B C 1
ATOM 7443 O O . ARG B 1 157 ? 96.484 84.925 28.070 1.00 16.04 157 ARG B O 1
ATOM 7464 N N . CYS B 1 158 ? 96.960 83.646 29.857 1.00 13.89 158 CYS B N 1
ATOM 7465 C CA . CYS B 1 158 ? 97.003 82.407 29.082 1.00 16.50 158 CYS B CA 1
ATOM 7466 C C . CYS B 1 158 ? 96.207 81.329 29.793 1.00 14.75 158 CYS B C 1
ATOM 7467 O O . CYS B 1 158 ? 95.874 81.461 30.973 1.00 15.82 158 CYS B O 1
ATOM 7475 N N . PHE B 1 159 ? 95.872 80.284 29.051 1.00 13.92 159 PHE B N 1
ATOM 7476 C CA . PHE B 1 159 ? 95.202 79.131 29.615 1.00 15.85 159 PHE B CA 1
ATOM 7477 C C . PHE B 1 159 ? 96.099 77.920 29.484 1.00 14.30 159 PHE B C 1
ATOM 7478 O O . PHE B 1 159 ? 96.743 77.721 28.455 1.00 13.17 159 PHE B O 1
ATOM 7495 N N . VAL B 1 160 ? 96.130 77.120 30.542 1.00 13.97 160 VAL B N 1
ATOM 7496 C CA . VAL B 1 160 ? 97.004 75.966 30.604 1.00 13.70 160 VAL B CA 1
ATOM 7497 C C . VAL B 1 160 ? 96.223 74.712 30.930 1.00 13.80 160 VAL B C 1
ATOM 7498 O O . VAL B 1 160 ? 95.533 74.627 31.948 1.00 14.27 160 VAL B O 1
ATOM 7511 N N . TYR B 1 161 ? 96.344 73.741 30.038 1.00 15.27 161 TYR B N 1
ATOM 7512 C CA . TYR B 1 161 ? 95.828 72.408 30.271 1.00 12.57 161 TYR B CA 1
ATOM 7513 C C . TYR B 1 161 ? 96.887 71.587 30.970 1.00 15.31 161 TYR B C 1
ATOM 7514 O O . TYR B 1 161 ? 98.031 71.544 30.525 1.00 15.58 161 TYR B O 1
ATOM 7532 N N . THR B 1 162 ? 96.507 70.961 32.075 1.00 13.45 162 THR B N 1
ATOM 7533 C CA . THR B 1 162 ? 97.350 69.965 32.709 1.00 14.17 162 THR B CA 1
ATOM 7534 C C . THR B 1 162 ? 96.637 68.622 32.578 1.00 20.98 162 THR B C 1
ATOM 7535 O O . THR B 1 162 ? 95.410 68.559 32.660 1.00 17.38 162 THR B O 1
ATOM 7546 N N . PRO B 1 163 ? 97.397 67.542 32.340 1.00 17.87 163 PRO B N 1
ATOM 7547 C CA . PRO B 1 163 ? 96.785 66.224 32.146 1.00 16.07 163 PRO B CA 1
ATOM 7548 C C . PRO B 1 163 ? 96.150 65.687 33.427 1.00 15.77 163 PRO B C 1
ATOM 7549 O O . PRO B 1 163 ? 96.462 66.173 34.514 1.00 17.52 163 PRO B O 1
ATOM 7560 N N . ALA B 1 164 ? 95.267 64.705 33.288 1.00 19.00 164 ALA B N 1
ATOM 7561 C CA . ALA B 1 164 ? 94.478 64.213 34.415 1.00 19.85 164 ALA B CA 1
ATOM 7562 C C . ALA B 1 164 ? 95.347 63.702 35.563 1.00 27.22 164 ALA B C 1
ATOM 7563 O O . ALA B 1 164 ? 94.993 63.865 36.729 1.00 32.89 164 ALA B O 1
ATOM 7570 N N . GLY B 1 165 ? 96.485 63.098 35.236 1.00 28.30 165 GLY B N 1
ATOM 7571 C CA . GLY B 1 165 ? 97.346 62.512 36.253 1.00 34.36 165 GLY B CA 1
ATOM 7572 C C . GLY B 1 165 ? 98.372 63.469 36.836 1.00 32.95 165 GLY B C 1
ATOM 7573 O O . GLY B 1 165 ? 99.235 63.056 37.612 1.00 24.40 165 GLY B O 1
ATOM 7577 N N . TYR B 1 166 ? 98.276 64.745 36.473 1.00 22.28 166 TYR B N 1
ATOM 7578 C CA . TYR B 1 166 ? 99.263 65.741 36.876 1.00 22.52 166 TYR B CA 1
ATOM 7579 C C . TYR B 1 166 ? 99.452 65.797 38.389 1.00 32.33 166 TYR B C 1
ATOM 7580 O O . TYR B 1 166 ? 100.580 65.792 38.878 1.00 34.04 166 TYR B O 1
ATOM 7598 N N . GLY B 1 167 ? 98.349 65.856 39.127 1.00 31.08 167 GLY B N 1
ATOM 7599 C CA . GLY B 1 167 ? 98.412 65.911 40.576 1.00 35.65 167 GLY B CA 1
ATOM 7600 C C . GLY B 1 167 ? 98.827 64.594 41.208 1.00 39.94 167 GLY B C 1
ATOM 7601 O O . GLY B 1 167 ? 99.581 64.575 42.181 1.00 44.67 167 GLY B O 1
ATOM 7605 N N . ASP B 1 168 ? 98.338 63.491 40.651 1.00 43.71 168 ASP B N 1
ATOM 7606 C CA . ASP B 1 168 ? 98.576 62.168 41.224 1.00 50.55 168 ASP B CA 1
ATOM 7607 C C . ASP B 1 168 ? 100.061 61.803 41.255 1.00 45.15 168 ASP B C 1
ATOM 7608 O O . ASP B 1 168 ? 100.507 61.060 42.133 1.00 48.06 168 ASP B O 1
ATOM 7617 N N . ASN B 1 169 ? 100.818 62.332 40.298 1.00 54.30 169 ASN B N 1
ATOM 7618 C CA . ASN B 1 169 ? 102.230 61.991 40.134 1.00 54.11 169 ASN B CA 1
ATOM 7619 C C . ASN B 1 169 ? 103.132 63.181 40.450 1.00 49.88 169 ASN B C 1
ATOM 7620 O O . ASN B 1 169 ? 103.546 63.912 39.552 1.00 55.13 169 ASN B O 1
ATOM 7631 N N . LYS B 1 170 ? 103.446 63.357 41.730 1.00 51.00 170 LYS B N 1
ATOM 7632 C CA . LYS B 1 170 ? 104.107 64.570 42.206 1.00 48.01 170 LYS B CA 1
ATOM 7633 C C . LYS B 1 170 ? 105.563 64.701 41.763 1.00 45.92 170 LYS B C 1
ATOM 7634 O O . LYS B 1 170 ? 106.111 65.803 41.756 1.00 42.50 170 LYS B O 1
ATOM 7653 N N . ASP B 1 171 ? 106.190 63.586 41.400 1.00 49.06 171 ASP B N 1
ATOM 7654 C CA . ASP B 1 171 ? 107.581 63.607 40.950 1.00 54.81 171 ASP B CA 1
ATOM 7655 C C . ASP B 1 171 ? 107.688 63.652 39.427 1.00 42.64 171 ASP B C 1
ATOM 7656 O O . ASP B 1 171 ? 108.753 63.940 38.882 1.00 41.59 171 ASP B O 1
ATOM 7665 N N . LYS B 1 172 ? 106.583 63.368 38.746 1.00 38.83 172 LYS B N 1
ATOM 7666 C CA . LYS B 1 172 ? 106.582 63.289 37.288 1.00 39.16 172 LYS B CA 1
ATOM 7667 C C . LYS B 1 172 ? 106.596 64.669 36.630 1.00 38.04 172 LYS B C 1
ATOM 7668 O O . LYS B 1 172 ? 106.015 65.618 37.155 1.00 27.25 172 LYS B O 1
ATOM 7687 N N . ARG B 1 173 ? 107.266 64.765 35.482 1.00 30.35 173 ARG B N 1
ATOM 7688 C CA . ARG B 1 173 ? 107.332 66.008 34.712 1.00 28.93 173 ARG B CA 1
ATOM 7689 C C . ARG B 1 173 ? 106.847 65.759 33.292 1.00 20.83 173 ARG B C 1
ATOM 7690 O O . ARG B 1 173 ? 106.966 64.647 32.782 1.00 24.01 173 ARG B O 1
ATOM 7711 N N . TYR B 1 174 ? 106.299 66.796 32.657 1.00 23.40 174 TYR B N 1
ATOM 7712 C CA . TYR B 1 174 ? 105.585 66.627 31.391 1.00 23.23 174 TYR B CA 1
ATOM 7713 C C . TYR B 1 174 ? 106.090 67.555 30.285 1.00 12.19 174 TYR B C 1
ATOM 7714 O O . TYR B 1 174 ? 106.511 68.676 30.555 1.00 18.83 174 TYR B O 1
ATOM 7732 N N . PRO B 1 175 ? 106.038 67.088 29.030 1.00 14.40 175 PRO B N 1
ATOM 7733 C CA . PRO B 1 175 ? 106.384 67.969 27.914 1.00 20.23 175 PRO B CA 1
ATOM 7734 C C . PRO B 1 175 ? 105.260 68.967 27.670 1.00 19.27 175 PRO B C 1
ATOM 7735 O O . PRO B 1 175 ? 104.187 68.810 28.256 1.00 17.73 175 PRO B O 1
ATOM 7746 N N . VAL B 1 176 ? 105.496 69.963 26.822 1.00 22.04 176 VAL B N 1
ATOM 7747 C CA . VAL B 1 176 ? 104.531 71.045 26.640 1.00 14.37 176 VAL B CA 1
ATOM 7748 C C . VAL B 1 176 ? 104.294 71.366 25.171 1.00 23.09 176 VAL B C 1
ATOM 7749 O O . VAL B 1 176 ? 105.236 71.473 24.385 1.00 21.92 176 VAL B O 1
ATOM 7762 N N . LEU B 1 177 ? 103.021 71.508 24.816 1.00 19.71 177 LEU B N 1
ATOM 7763 C CA . LEU B 1 177 ? 102.625 72.013 23.509 1.00 16.64 177 LEU B CA 1
ATOM 7764 C C . LEU B 1 177 ? 102.147 73.459 23.646 1.00 18.52 177 LEU B C 1
ATOM 7765 O O . LEU B 1 177 ? 101.303 73.768 24.487 1.00 14.25 177 LEU B O 1
ATOM 7781 N N . TYR B 1 178 ? 102.704 74.341 22.823 1.00 14.21 178 TYR B N 1
ATOM 7782 C CA . TYR B 1 178 ? 102.246 75.723 22.749 1.00 17.59 178 TYR B CA 1
ATOM 7783 C C . TYR B 1 178 ? 101.376 75.842 21.504 1.00 14.75 178 TYR B C 1
ATOM 7784 O O . TYR B 1 178 ? 101.795 75.496 20.406 1.00 13.92 178 TYR B O 1
ATOM 7802 N N . LEU B 1 179 ? 100.147 76.308 21.696 1.00 14.86 179 LEU B N 1
ATOM 7803 C CA . LEU B 1 179 ? 99.107 76.193 20.683 1.00 13.24 179 LEU B CA 1
ATOM 7804 C C . LEU B 1 179 ? 98.426 77.542 20.462 1.00 15.74 179 LEU B C 1
ATOM 7805 O O . LEU B 1 179 ? 97.855 78.104 21.397 1.00 14.84 179 LEU B O 1
ATOM 7821 N N . GLN B 1 180 ? 98.492 78.063 19.234 1.00 15.73 180 GLN B N 1
ATOM 7822 C CA . GLN B 1 180 ? 98.039 79.430 18.968 1.00 15.38 180 GLN B CA 1
ATOM 7823 C C . GLN B 1 180 ? 96.835 79.549 18.032 1.00 11.20 180 GLN B C 1
ATOM 7824 O O . GLN B 1 180 ? 96.657 78.762 17.105 1.00 13.02 180 GLN B O 1
ATOM 7838 N N . HIS B 1 181 ? 96.024 80.569 18.305 1.00 14.33 181 HIS B N 1
ATOM 7839 C CA . HIS B 1 181 ? 94.780 80.841 17.588 1.00 13.98 181 HIS B CA 1
ATOM 7840 C C . HIS B 1 181 ? 95.004 81.642 16.309 1.00 16.97 181 HIS B C 1
ATOM 7841 O O . HIS B 1 181 ? 96.133 82.005 15.976 1.00 14.95 181 HIS B O 1
ATOM 7855 N N . GLY B 1 182 ? 93.906 81.941 15.619 1.00 15.96 182 GLY B N 1
ATOM 7856 C CA . GLY B 1 182 ? 93.948 82.693 14.379 1.00 15.32 182 GLY B CA 1
ATOM 7857 C C . GLY B 1 182 ? 93.677 84.175 14.550 1.00 15.71 182 GLY B C 1
ATOM 7858 O O . GLY B 1 182 ? 93.505 84.678 15.660 1.00 13.92 182 GLY B O 1
ATOM 7862 N N . SER B 1 183 ? 93.636 84.894 13.434 1.00 14.52 183 SER B N 1
ATOM 7863 C CA . SER B 1 183 ? 93.376 86.323 13.501 1.00 15.12 183 SER B CA 1
ATOM 7864 C C . SER B 1 183 ? 91.986 86.597 14.076 1.00 17.91 183 SER B C 1
ATOM 7865 O O . SER B 1 183 ? 91.036 85.844 13.836 1.00 13.45 183 SER B O 1
ATOM 7873 N N . PHE B 1 184 ? 91.906 87.660 14.871 1.00 17.95 184 PHE B N 1
ATOM 7874 C CA . PHE B 1 184 ? 90.660 88.141 15.469 1.00 17.84 184 PHE B CA 1
ATOM 7875 C C . PHE B 1 184 ? 90.071 87.142 16.462 1.00 13.78 184 PHE B C 1
ATOM 7876 O O . PHE B 1 184 ? 88.882 87.204 16.785 1.00 16.38 184 PHE B O 1
ATOM 7893 N N . GLU B 1 185 ? 90.920 86.239 16.948 1.00 14.30 185 GLU B N 1
ATOM 7894 C CA . GLU B 1 185 ? 90.580 85.351 18.057 1.00 13.61 185 GLU B CA 1
ATOM 7895 C C . GLU B 1 185 ? 91.494 85.651 19.241 1.00 12.67 185 GLU B C 1
ATOM 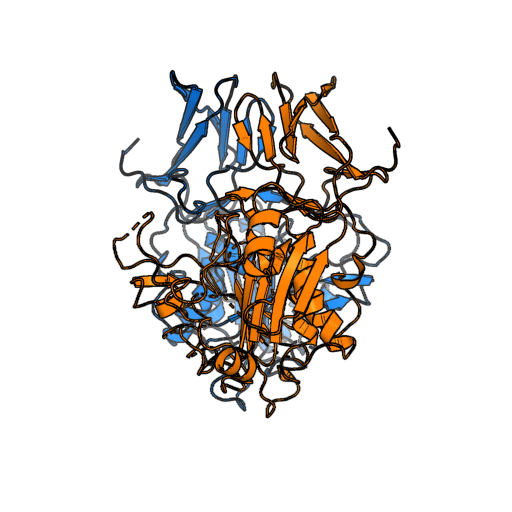7896 O O . GLU B 1 185 ? 92.256 86.621 19.206 1.00 14.16 185 GLU B O 1
ATOM 7908 N N . ASP B 1 186 ? 91.413 84.846 20.298 1.00 13.40 186 ASP B N 1
ATOM 7909 C CA . ASP B 1 186 ? 92.219 85.099 21.491 1.00 13.78 186 ASP B CA 1
ATOM 7910 C C . ASP B 1 186 ? 92.566 83.807 22.229 1.00 13.38 186 ASP B C 1
ATOM 7911 O O . ASP B 1 186 ? 92.345 82.710 21.714 1.00 12.46 186 ASP B O 1
ATOM 7920 N N . GLU B 1 187 ? 93.093 83.951 23.438 1.00 11.18 187 GLU B N 1
ATOM 7921 C CA . GLU B 1 187 ? 93.632 82.815 24.185 1.00 13.04 187 GLU B CA 1
ATOM 7922 C C . GLU B 1 187 ? 92.569 81.799 24.632 1.00 12.73 187 GLU B C 1
ATOM 7923 O O . GLU B 1 187 ? 92.915 80.726 25.129 1.00 13.96 187 GLU B O 1
ATOM 7935 N N . THR B 1 188 ? 91.290 82.134 24.475 1.00 12.68 188 THR B N 1
ATOM 7936 C CA . THR B 1 188 ? 90.206 81.227 24.874 1.00 12.95 188 THR B CA 1
ATOM 7937 C C . THR B 1 188 ? 89.720 80.314 23.747 1.00 14.23 188 THR B C 1
ATOM 7938 O O . THR B 1 188 ? 88.989 79.354 23.994 1.00 13.55 188 THR B O 1
ATOM 7949 N N . GLY B 1 189 ? 90.096 80.630 22.511 1.00 12.14 189 GLY B N 1
ATOM 7950 C CA . GLY B 1 189 ? 89.577 79.925 21.347 1.00 12.75 189 GLY B CA 1
ATOM 7951 C C . GLY B 1 189 ? 89.836 78.427 21.351 1.00 15.59 189 GLY B C 1
ATOM 7952 O O . GLY B 1 189 ? 88.911 77.624 21.216 1.00 13.94 189 GLY B O 1
ATOM 7956 N N . TRP B 1 190 ? 91.100 78.048 21.504 1.00 13.03 190 TRP B N 1
ATOM 7957 C CA . TRP B 1 190 ? 91.481 76.642 21.461 1.00 15.82 190 TRP B CA 1
ATOM 7958 C C . TRP B 1 190 ? 90.800 75.847 22.567 1.00 16.04 190 TRP B C 1
ATOM 7959 O O . TRP B 1 190 ? 90.411 74.687 22.378 1.00 12.10 190 TRP B O 1
ATOM 7980 N N . GLY B 1 191 ? 90.660 76.488 23.719 1.00 14.40 191 GLY B N 1
ATOM 7981 C CA . GLY B 1 191 ? 90.053 75.8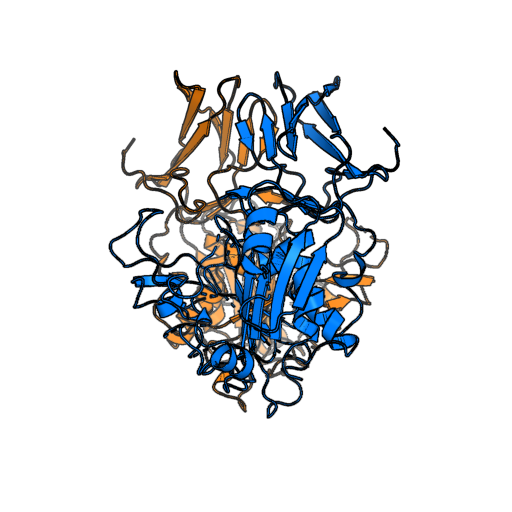68 24.877 1.00 15.11 191 GLY B CA 1
ATOM 7982 C C . GLY B 1 191 ? 88.549 75.737 24.758 1.00 17.27 191 GLY B C 1
ATOM 7983 O O . GLY B 1 191 ? 87.997 74.746 25.189 1.00 16.93 191 GLY B O 1
ATOM 7987 N N . ARG B 1 192 ? 87.880 76.722 24.171 1.00 16.49 192 ARG B N 1
ATOM 7988 C CA . ARG B 1 192 ? 86.422 76.677 24.093 1.00 18.13 192 ARG B CA 1
ATOM 7989 C C . ARG B 1 192 ? 85.956 76.044 22.780 1.00 17.29 192 ARG B C 1
ATOM 7990 O O . ARG B 1 192 ? 85.662 74.849 22.748 1.00 19.00 192 ARG B O 1
ATOM 8011 N N . GLN B 1 193 ? 85.895 76.803 21.695 1.00 13.93 193 GLN B N 1
ATOM 8012 C CA . GLN B 1 193 ? 85.389 76.226 20.452 1.00 16.72 193 GLN B CA 1
ATOM 8013 C C . GLN B 1 193 ? 86.352 75.164 19.899 1.00 14.40 193 GLN B C 1
ATOM 8014 O O . GLN B 1 193 ? 85.939 74.289 19.138 1.00 14.84 193 GLN B O 1
ATOM 8028 N N . GLY B 1 194 ? 87.614 75.222 20.319 1.00 14.67 194 GLY B N 1
ATOM 8029 C CA . GLY B 1 194 ? 88.611 74.247 19.905 1.00 14.18 194 GLY B CA 1
ATOM 8030 C C . GLY B 1 194 ? 88.580 72.943 20.697 1.00 17.01 194 GLY B C 1
ATOM 8031 O O . GLY B 1 194 ? 89.169 71.947 20.281 1.00 15.88 194 GLY B O 1
ATOM 8035 N N . LYS B 1 195 ? 87.918 72.958 21.850 1.00 15.66 195 LYS B N 1
ATOM 8036 C CA . LYS B 1 195 ? 87.742 71.758 22.675 1.00 19.83 195 LYS B CA 1
ATOM 8037 C C . LYS B 1 195 ? 89.057 71.050 23.046 1.00 15.12 195 LYS B C 1
ATOM 8038 O O . LYS B 1 195 ? 89.087 69.829 23.204 1.00 17.43 195 LYS B O 1
ATOM 8057 N N . THR B 1 196 ? 90.127 71.821 23.222 1.00 12.88 196 THR B N 1
ATOM 8058 C CA . THR B 1 196 ? 91.465 71.253 23.423 1.00 12.85 196 THR B CA 1
ATOM 8059 C C . THR B 1 196 ? 91.550 70.316 24.628 1.00 17.27 196 THR B C 1
ATOM 8060 O O . THR B 1 196 ? 92.140 69.236 24.539 1.00 13.99 196 THR B O 1
ATOM 8071 N N . ASN B 1 197 ? 90.963 70.716 25.750 1.00 11.06 197 ASN B N 1
ATOM 8072 C CA . ASN B 1 197 ? 91.058 69.902 26.959 1.00 12.17 197 ASN B CA 1
ATOM 8073 C C . ASN B 1 197 ? 90.378 68.538 26.782 1.00 17.42 197 ASN B C 1
ATOM 8074 O O . ASN B 1 197 ? 90.876 67.526 27.282 1.00 17.18 197 ASN B O 1
ATOM 8085 N N . LEU B 1 198 ? 89.264 68.499 26.056 1.00 13.84 198 LEU B N 1
ATOM 8086 C CA . LEU B 1 198 ? 88.555 67.242 25.826 1.00 13.85 198 LEU B CA 1
ATOM 8087 C C . LEU B 1 198 ? 89.278 66.360 24.812 1.00 18.85 198 LEU B C 1
ATOM 8088 O O . LEU B 1 198 ? 89.343 65.141 24.976 1.00 16.23 198 LEU B O 1
ATOM 8104 N N . ILE B 1 199 ? 89.817 66.972 23.766 1.00 15.06 199 ILE B N 1
ATOM 8105 C CA . ILE B 1 199 ? 90.591 66.230 22.780 1.00 18.78 199 ILE B CA 1
ATOM 8106 C C . ILE B 1 199 ? 91.787 65.561 23.457 1.00 15.26 199 ILE B C 1
ATOM 8107 O O . ILE B 1 199 ? 92.026 64.365 23.263 1.00 17.92 199 ILE B O 1
ATOM 8123 N N . LEU B 1 200 ? 92.517 66.319 24.269 1.00 15.08 200 LEU B N 1
ATOM 8124 C CA . LEU B 1 200 ? 93.690 65.781 24.953 1.00 17.46 200 LEU B CA 1
ATOM 8125 C C . LEU B 1 200 ? 93.275 64.747 25.998 1.00 24.68 200 LEU B C 1
ATOM 8126 O O . LEU B 1 200 ? 93.888 63.683 26.087 1.00 16.74 200 LEU B O 1
ATOM 8142 N N . ASP B 1 201 ? 92.236 65.057 26.777 1.00 15.64 201 ASP B N 1
ATOM 8143 C CA . ASP B 1 201 ? 91.666 64.087 27.714 1.00 18.17 201 ASP B CA 1
ATOM 8144 C C . ASP B 1 201 ? 91.423 62.748 27.031 1.00 17.07 201 ASP B C 1
ATOM 8145 O O . ASP B 1 201 ? 91.841 61.696 27.523 1.00 21.10 201 ASP B O 1
ATOM 8154 N N . ASN B 1 202 ? 90.736 62.794 25.896 1.00 16.80 202 ASN B N 1
ATOM 8155 C CA . ASN B 1 202 ? 90.368 61.578 25.189 1.00 18.56 202 ASN B CA 1
ATOM 8156 C C . ASN B 1 202 ? 91.582 60.860 24.595 1.00 18.34 202 ASN B C 1
ATOM 8157 O O . ASN B 1 202 ? 91.716 59.646 24.751 1.00 18.98 202 ASN B O 1
ATOM 8168 N N . LEU B 1 203 ? 92.465 61.599 23.929 1.00 16.92 203 LEU B N 1
ATOM 8169 C CA . LEU B 1 203 ? 93.658 60.994 23.332 1.00 18.76 203 LEU B CA 1
ATOM 8170 C C . LEU B 1 203 ? 94.547 60.356 24.386 1.00 20.53 203 LEU B C 1
ATOM 8171 O O . LEU B 1 203 ? 95.043 59.242 24.201 1.00 22.59 203 LEU B O 1
ATOM 8187 N N . ILE B 1 204 ? 94.755 61.076 25.482 1.00 16.47 204 ILE B N 1
ATOM 8188 C CA . ILE B 1 204 ? 95.622 60.619 26.555 1.00 18.45 204 ILE B CA 1
ATOM 8189 C C . ILE B 1 204 ? 95.025 59.371 27.201 1.00 21.40 204 ILE B C 1
ATOM 8190 O O . ILE B 1 204 ? 95.736 58.396 27.457 1.00 24.78 204 ILE B O 1
ATOM 8206 N N . ALA B 1 205 ? 93.721 59.405 27.458 1.00 20.75 205 ALA B N 1
ATOM 8207 C CA . ALA B 1 205 ? 93.036 58.272 28.068 1.00 21.57 205 ALA B CA 1
ATOM 8208 C C . ALA B 1 205 ? 93.101 57.055 27.151 1.00 25.09 205 ALA B C 1
ATOM 8209 O O . ALA B 1 205 ? 93.201 55.919 27.618 1.00 24.52 205 ALA B O 1
ATOM 8216 N N . ALA B 1 206 ? 93.048 57.303 25.847 1.00 20.56 206 ALA B N 1
ATOM 8217 C CA . ALA B 1 206 ? 93.058 56.233 24.853 1.00 21.62 206 ALA B CA 1
ATOM 8218 C C . ALA B 1 206 ? 94.462 55.683 24.604 1.00 19.80 206 ALA B C 1
ATOM 8219 O O . ALA B 1 206 ? 94.631 54.735 23.837 1.00 23.46 206 ALA B O 1
ATOM 8226 N N . GLY B 1 207 ? 95.462 56.285 25.239 1.00 19.69 207 GLY B N 1
ATOM 8227 C CA . GLY B 1 207 ? 96.843 55.872 25.069 1.00 21.67 207 GLY B CA 1
ATOM 8228 C C . GLY B 1 207 ? 97.433 56.263 23.725 1.00 26.66 207 GLY B C 1
ATOM 8229 O O . GLY B 1 207 ? 98.417 55.672 23.284 1.00 26.66 207 GLY B O 1
ATOM 8233 N N . LYS B 1 208 ? 96.842 57.264 23.077 1.00 23.63 208 LYS B N 1
ATOM 8234 C CA . LYS B 1 208 ? 97.286 57.688 21.746 1.00 21.42 208 LYS B CA 1
ATOM 8235 C C . LYS B 1 208 ? 98.251 58.869 21.803 1.00 27.43 208 LYS B C 1
ATOM 8236 O O . LYS B 1 208 ? 99.085 59.044 20.915 1.00 27.61 208 LYS B O 1
ATOM 8255 N N . ALA B 1 209 ? 98.128 59.682 22.845 1.00 20.14 209 ALA B N 1
ATOM 8256 C CA . ALA B 1 209 ? 99.014 60.818 23.047 1.00 20.27 209 ALA B CA 1
ATOM 8257 C C . ALA B 1 209 ? 99.690 60.724 24.401 1.00 17.79 209 ALA B C 1
ATOM 8258 O O . ALA B 1 209 ? 99.106 60.245 25.373 1.00 22.66 209 ALA B O 1
ATOM 8265 N N . VAL B 1 210 ? 100.927 61.191 24.457 1.00 19.52 210 VAL B N 1
ATOM 8266 C CA . VAL B 1 210 ? 101.651 61.302 25.710 1.00 21.40 210 VAL B CA 1
ATOM 8267 C C . VAL B 1 210 ? 100.977 62.360 26.586 1.00 24.98 210 VAL B C 1
ATOM 8268 O O . VAL B 1 210 ? 100.517 63.382 26.077 1.00 24.42 210 VAL B O 1
ATOM 8281 N N . PRO B 1 211 ? 100.880 62.107 27.902 1.00 25.67 211 PRO B N 1
ATOM 8282 C CA . PRO B 1 211 ? 100.394 63.175 28.779 1.00 21.14 211 PRO B CA 1
ATOM 8283 C C . PRO B 1 211 ? 101.260 64.417 28.669 1.00 23.64 211 PRO B C 1
ATOM 8284 O O . PRO B 1 211 ? 102.478 64.339 28.817 1.00 23.35 211 PRO B O 1
ATOM 8312 N N . LEU B 1 213 ? 101.303 69.074 28.892 1.00 14.98 213 LEU B N 1
ATOM 8313 C CA . LEU B 1 213 ? 100.667 70.368 29.092 1.00 16.59 213 LEU B CA 1
ATOM 8314 C C . LEU B 1 213 ? 100.367 70.998 27.736 1.00 23.26 213 LEU B C 1
ATOM 8315 O O . LEU B 1 213 ? 101.095 70.772 26.771 1.00 17.89 213 LEU B O 1
ATOM 8331 N N . VAL B 1 214 ? 99.289 71.775 27.665 1.00 14.78 214 VAL B N 1
ATOM 8332 C CA . VAL B 1 214 ? 99.033 72.615 26.501 1.00 15.43 214 VAL B CA 1
ATOM 8333 C C . VAL B 1 214 ? 98.883 74.052 26.984 1.00 15.44 214 VAL B C 1
ATOM 8334 O O . VAL B 1 214 ? 98.103 74.326 27.899 1.00 16.25 214 VAL B O 1
ATOM 8347 N N . VAL B 1 215 ? 99.653 74.960 26.386 1.00 11.33 215 VAL B N 1
ATOM 8348 C CA . VAL B 1 215 ? 99.653 76.361 26.778 1.00 12.37 215 VAL B CA 1
ATOM 8349 C C . VAL B 1 215 ? 99.085 77.188 25.631 1.00 13.64 215 VAL B C 1
ATOM 8350 O O . VAL B 1 215 ? 99.579 77.128 24.504 1.00 14.30 215 VAL B O 1
ATOM 8380 N N . ASP B 1 217 ? 98.173 80.976 24.544 1.00 15.07 217 ASP B N 1
ATOM 8381 C CA . ASP B 1 217 ? 98.357 82.394 24.808 1.00 14.00 217 ASP B CA 1
ATOM 8382 C C . ASP B 1 217 ? 97.700 83.239 23.714 1.00 15.99 217 ASP B C 1
ATOM 8383 O O . ASP B 1 217 ? 97.044 82.708 22.812 1.00 16.90 217 ASP B O 1
ATOM 8392 N N . ASN B 1 218 ? 97.867 84.554 23.813 1.00 14.16 218 ASN B N 1
ATOM 8393 C CA . ASN B 1 218 ? 97.296 85.488 22.851 1.00 14.33 218 ASN B CA 1
ATOM 8394 C C . ASN B 1 218 ? 98.353 85.924 21.845 1.00 16.25 218 ASN B C 1
ATOM 8395 O O . ASN B 1 218 ? 99.371 86.506 22.211 1.00 18.95 218 ASN B O 1
ATOM 8406 N N . GLY B 1 219 ? 98.095 85.641 20.574 1.00 18.59 219 GLY B N 1
ATOM 8407 C CA . GLY B 1 219 ? 99.056 85.884 19.517 1.00 16.89 219 GLY B CA 1
ATOM 8408 C C . GLY B 1 219 ? 99.329 87.350 19.261 1.00 18.19 219 GLY B C 1
ATOM 8409 O O . GLY B 1 219 ? 100.274 87.682 18.547 1.00 20.21 219 GLY B O 1
ATOM 8413 N N . TYR B 1 220 ? 98.508 88.228 19.832 1.00 16.16 220 TYR B N 1
ATOM 8414 C CA . TYR B 1 220 ? 98.718 89.666 19.686 1.00 17.66 220 TYR B CA 1
ATOM 8415 C C . TYR B 1 220 ? 99.604 90.193 20.811 1.00 21.45 220 TYR B C 1
ATOM 8416 O O . TYR B 1 220 ? 99.274 90.082 21.991 1.00 20.20 220 TYR B O 1
ATOM 8434 N N . ALA B 1 221 ? 100.749 90.746 20.427 1.00 20.83 221 ALA B N 1
ATOM 8435 C CA . ALA B 1 221 ? 101.672 91.355 21.373 1.00 19.02 221 ALA B CA 1
ATOM 8436 C C . ALA B 1 221 ? 102.449 92.452 20.662 1.00 23.23 221 ALA B C 1
ATOM 8437 O O . ALA B 1 221 ? 103.066 92.210 19.623 1.00 21.59 221 ALA B O 1
ATOM 8444 N N . THR B 1 222 ? 102.402 93.656 21.220 1.00 20.85 222 THR B N 1
ATOM 8445 C CA . THR B 1 222 ? 103.078 94.805 20.626 1.00 32.29 222 THR B CA 1
ATOM 8446 C C . THR B 1 222 ? 103.881 95.573 21.664 1.00 27.39 222 THR B C 1
ATOM 8447 O O . THR B 1 222 ? 103.618 95.481 22.865 1.00 24.96 222 THR B O 1
ATOM 8458 N N . LYS B 1 223 ? 104.864 96.329 21.185 1.00 28.34 223 LYS B N 1
ATOM 8459 C CA . LYS B 1 223 ? 105.669 97.183 22.044 1.00 28.42 223 LYS B CA 1
ATOM 8460 C C . LYS B 1 223 ? 104.777 98.171 22.784 1.00 25.77 223 LYS B C 1
ATOM 8461 O O . LYS B 1 223 ? 103.683 98.481 22.321 1.00 31.38 223 LYS B O 1
ATOM 8480 N N . PRO B 1 224 ? 105.243 98.676 23.939 1.00 28.03 224 PRO B N 1
ATOM 8481 C CA . PRO B 1 224 ? 104.458 99.662 24.688 1.00 27.11 224 PRO B CA 1
ATOM 8482 C C . PRO B 1 224 ? 104.165 100.917 23.868 1.00 42.37 224 PRO B C 1
ATOM 8483 O O . PRO B 1 224 ? 105.080 101.504 23.284 1.00 37.74 224 PRO B O 1
ATOM 8494 N N . GLY B 1 225 ? 102.895 101.307 23.820 1.00 32.12 225 GLY B N 1
ATOM 8495 C CA . GLY B 1 225 ? 102.482 102.498 23.101 1.00 35.07 225 GLY B CA 1
ATOM 8496 C C . GLY B 1 225 ? 102.324 102.303 21.603 1.00 47.51 225 GLY B C 1
ATOM 8497 O O . GLY B 1 225 ? 102.019 103.260 20.888 1.00 53.76 225 GLY B O 1
ATOM 8501 N N . GLU B 1 226 ? 102.532 101.076 21.127 1.00 45.69 226 GLU B N 1
ATOM 8502 C CA . GLU B 1 226 ? 102.376 100.761 19.707 1.00 41.04 226 GLU B CA 1
ATOM 8503 C C . GLU B 1 226 ? 101.105 99.954 19.457 1.00 40.65 226 GLU B C 1
ATOM 8504 O O . GLU B 1 226 ? 100.540 99.364 20.378 1.00 44.09 226 GLU B O 1
ATOM 8516 N N . PHE B 1 230 ? 98.355 97.030 13.273 1.00 40.20 230 PHE B N 1
ATOM 8517 C CA . PHE B 1 230 ? 99.337 96.880 12.204 1.00 42.40 230 PHE B CA 1
ATOM 8518 C C . PHE B 1 230 ? 100.771 97.052 12.704 1.00 39.55 230 PHE B C 1
ATOM 8519 O O . PHE B 1 230 ? 101.725 96.858 11.948 1.00 32.74 230 PHE B O 1
ATOM 8535 N N . ALA B 1 231 ? 100.922 97.419 13.974 1.00 46.48 231 ALA B N 1
ATOM 8536 C CA . ALA B 1 231 ? 102.244 97.570 14.573 1.00 46.07 231 ALA B CA 1
ATOM 8537 C C . ALA B 1 231 ? 103.009 96.254 14.506 1.00 40.48 231 ALA B C 1
ATOM 8538 O O . ALA B 1 231 ? 102.410 95.185 14.374 1.00 34.21 231 ALA B O 1
ATOM 8545 N N . ALA B 1 232 ? 104.332 96.333 14.590 1.00 38.95 232 ALA B N 1
ATOM 8546 C CA . ALA B 1 232 ? 105.162 95.137 14.544 1.00 34.13 232 ALA B CA 1
ATOM 8547 C C . ALA B 1 232 ? 104.857 94.237 15.736 1.00 34.68 232 ALA B C 1
ATOM 8548 O O . ALA B 1 232 ? 104.677 94.706 16.860 1.00 32.44 232 ALA B O 1
ATOM 8555 N N . SER B 1 233 ? 104.781 92.941 15.477 1.00 27.76 233 SER B N 1
ATOM 8556 C CA . SER B 1 233 ? 104.551 91.971 16.533 1.00 29.13 233 SER B CA 1
ATOM 8557 C C . SER B 1 233 ? 105.825 91.762 17.333 1.00 31.19 233 SER B C 1
ATOM 8558 O O . SER B 1 233 ? 106.923 91.784 16.774 1.00 33.94 233 SER B O 1
ATOM 8566 N N . ILE B 1 234 ? 105.678 91.581 18.642 1.00 28.32 234 ILE B N 1
ATOM 8567 C CA . ILE B 1 234 ? 106.773 91.103 19.474 1.00 29.15 234 ILE B CA 1
ATOM 8568 C C . ILE B 1 234 ? 106.316 89.857 20.224 1.00 31.13 234 ILE B C 1
ATOM 8569 O O . ILE B 1 234 ? 106.791 89.570 21.320 1.00 24.69 234 ILE B O 1
ATOM 8585 N N . PHE B 1 235 ? 105.390 89.115 19.624 1.00 22.56 235 PHE B N 1
ATOM 8586 C CA . PHE B 1 235 ? 104.867 87.915 20.265 1.00 25.62 235 PHE B CA 1
ATOM 8587 C C . PHE B 1 235 ? 105.957 86.859 20.431 1.00 26.48 235 PHE B C 1
ATOM 8588 O O . PHE B 1 235 ? 105.982 86.151 21.437 1.00 20.57 235 PHE B O 1
ATOM 8605 N N . GLU B 1 236 ? 106.859 86.750 19.459 1.00 21.42 236 GLU B N 1
ATOM 8606 C CA . GLU B 1 236 ? 107.963 85.801 19.586 1.00 26.16 236 GLU B CA 1
ATOM 8607 C C . GLU B 1 236 ? 108.789 86.110 20.830 1.00 22.01 236 GLU B C 1
ATOM 8608 O O . GLU B 1 236 ? 109.116 85.209 21.596 1.00 22.99 236 GLU B O 1
ATOM 8620 N N . GLU B 1 237 ? 109.115 87.383 21.031 1.00 22.63 237 GLU B N 1
ATOM 8621 C CA . GLU B 1 237 ? 109.885 87.791 22.201 1.00 30.89 237 GLU B CA 1
ATOM 8622 C C . GLU B 1 237 ? 109.126 87.484 23.488 1.00 28.20 237 GLU B C 1
ATOM 8623 O O . GLU B 1 237 ? 109.715 87.040 24.471 1.00 26.89 237 GLU B O 1
ATOM 8635 N N . VAL B 1 238 ? 107.819 87.725 23.480 1.00 26.20 238 VAL B N 1
ATOM 8636 C CA . VAL B 1 238 ? 106.998 87.477 24.659 1.00 24.36 238 VAL B CA 1
ATOM 8637 C C . VAL B 1 238 ? 106.930 85.983 24.955 1.00 19.27 238 VAL B C 1
ATOM 8638 O O . VAL B 1 238 ? 107.002 85.575 26.110 1.00 22.22 238 VAL B O 1
ATOM 8651 N N . LEU B 1 239 ? 106.794 85.168 23.916 1.00 18.50 239 LEU B N 1
ATOM 8652 C CA . LEU B 1 239 ? 106.693 83.728 24.107 1.00 21.53 239 LEU B CA 1
ATOM 8653 C C . LEU B 1 239 ? 108.010 83.149 24.612 1.00 28.47 239 LEU B C 1
ATOM 8654 O O . LEU B 1 239 ? 108.032 82.365 25.564 1.00 19.52 239 LEU B O 1
ATOM 8687 N N . ASN B 1 241 ? 110.761 84.708 25.913 1.00 22.15 241 ASN B N 1
ATOM 8688 C CA . ASN B 1 241 ? 111.401 85.317 27.075 1.00 25.65 241 ASN B CA 1
ATOM 8689 C C . ASN B 1 241 ? 110.518 85.480 28.301 1.00 27.07 241 ASN B C 1
ATOM 8690 O O . ASN B 1 241 ? 111.035 85.710 29.391 1.00 27.10 241 ASN B O 1
ATOM 8701 N N . GLU B 1 242 ? 109.200 85.384 28.137 1.00 23.58 242 GLU B N 1
ATOM 8702 C CA . GLU B 1 242 ? 108.296 85.573 29.271 1.00 20.09 242 GLU B CA 1
ATOM 8703 C C . GLU B 1 242 ? 107.418 84.347 29.517 1.00 19.17 242 GLU B C 1
ATOM 8704 O O . GLU B 1 242 ? 107.396 83.830 30.633 1.00 27.10 242 GLU B O 1
ATOM 8716 N N . VAL B 1 243 ? 106.719 83.863 28.493 1.00 20.98 243 VAL B N 1
ATOM 8717 C CA . VAL B 1 243 ? 105.761 82.771 28.694 1.00 20.77 243 VAL B CA 1
ATOM 8718 C C . VAL B 1 243 ? 106.429 81.419 28.963 1.00 20.46 243 VAL B C 1
ATOM 8719 O O . VAL B 1 243 ? 106.127 80.768 29.965 1.00 18.74 243 VAL B O 1
ATOM 8732 N N . ILE B 1 244 ? 107.316 80.980 28.078 1.00 19.19 244 ILE B N 1
ATOM 8733 C CA . ILE B 1 244 ? 107.924 79.665 28.246 1.00 19.56 244 ILE B CA 1
ATOM 8734 C C . ILE B 1 244 ? 108.714 79.594 29.562 1.00 21.55 244 ILE B C 1
ATOM 8735 O O . ILE B 1 244 ? 108.593 78.616 30.298 1.00 20.08 244 ILE B O 1
ATOM 8751 N N . PRO B 1 245 ? 109.521 80.624 29.868 1.00 25.59 245 PRO B N 1
ATOM 8752 C CA . PRO B 1 245 ? 110.195 80.591 31.173 1.00 25.02 245 PRO B CA 1
ATOM 8753 C C . PRO B 1 245 ? 109.209 80.540 32.343 1.00 31.68 245 PRO B C 1
ATOM 8754 O O . PRO B 1 245 ? 109.465 79.860 33.335 1.00 24.98 245 PRO B O 1
ATOM 8782 N N . ILE B 1 247 ? 106.104 79.241 32.344 1.00 16.62 247 ILE B N 1
ATOM 8783 C CA . ILE B 1 247 ? 105.494 77.917 32.399 1.00 15.66 247 ILE B CA 1
ATOM 8784 C C . ILE B 1 247 ? 106.466 76.891 32.989 1.00 24.92 247 ILE B C 1
ATOM 8785 O O . ILE B 1 247 ? 106.104 76.129 33.888 1.00 18.73 247 ILE B O 1
ATOM 8801 N N . ASP B 1 248 ? 107.698 76.874 32.492 1.00 22.53 248 ASP B N 1
ATOM 8802 C CA . ASP B 1 248 ? 108.695 75.925 32.980 1.00 23.50 248 ASP B CA 1
ATOM 8803 C C . ASP B 1 248 ? 109.069 76.194 34.436 1.00 23.26 248 ASP B C 1
ATOM 8804 O O . ASP B 1 248 ? 109.591 75.312 35.119 1.00 28.44 248 ASP B O 1
ATOM 8813 N N . ALA B 1 249 ? 108.802 77.409 34.905 1.00 27.76 249 ALA B N 1
ATOM 8814 C CA . ALA B 1 249 ? 109.110 77.789 36.281 1.00 23.16 249 ALA B CA 1
ATOM 8815 C C . ALA B 1 249 ? 107.981 77.434 37.247 1.00 31.18 249 ALA B C 1
ATOM 8816 O O . ALA B 1 249 ? 108.226 77.154 38.423 1.00 25.52 249 ALA B O 1
ATOM 8823 N N . LYS B 1 250 ? 106.750 77.452 36.744 1.00 27.52 250 LYS B N 1
ATOM 8824 C CA . LYS B 1 250 ? 105.566 77.306 37.587 1.00 25.03 250 LYS B CA 1
ATOM 8825 C C . LYS B 1 250 ? 104.969 75.903 37.550 1.00 22.58 250 LYS B C 1
ATOM 8826 O O . LYS B 1 250 ? 104.270 75.500 38.482 1.00 24.66 250 LYS B O 1
ATOM 8845 N N . PHE B 1 251 ? 105.242 75.164 36.482 1.00 17.34 251 PHE B N 1
ATOM 8846 C CA . PHE B 1 251 ? 104.715 73.810 36.332 1.00 21.67 251 PHE B CA 1
ATOM 8847 C C . PHE B 1 251 ? 105.841 72.797 36.264 1.00 19.84 251 PHE B C 1
ATOM 8848 O O . PHE B 1 251 ? 106.980 73.138 35.953 1.00 21.91 251 PHE B O 1
ATOM 8865 N N . ARG B 1 252 ? 105.509 71.549 36.568 1.00 18.88 252 ARG B N 1
ATOM 8866 C CA . ARG B 1 252 ? 106.466 70.456 36.481 1.00 25.41 252 ARG B CA 1
ATOM 8867 C C . ARG B 1 252 ? 106.600 69.996 35.035 1.00 19.22 252 ARG B C 1
ATOM 8868 O O . ARG B 1 252 ? 105.958 69.036 34.617 1.00 19.84 252 ARG B O 1
ATOM 8889 N N . THR B 1 253 ? 107.431 70.698 34.271 1.00 21.64 253 THR B N 1
ATOM 8890 C CA . THR B 1 253 ? 107.608 70.389 32.859 1.00 21.42 253 THR B CA 1
ATOM 8891 C C . THR B 1 253 ? 108.991 69.834 32.553 1.00 23.02 253 THR B C 1
ATOM 8892 O O . THR B 1 253 ? 109.946 70.069 33.295 1.00 24.19 253 THR B O 1
ATOM 8903 N N . LEU B 1 254 ? 109.073 69.084 31.458 1.00 25.41 254 LEU B N 1
ATOM 8904 C CA . LEU B 1 254 ? 110.340 68.802 30.794 1.00 26.74 254 LEU B CA 1
ATOM 8905 C C . LEU B 1 254 ? 110.616 69.969 29.854 1.00 30.05 254 LEU B C 1
ATOM 8906 O O . LEU B 1 254 ? 109.746 70.341 29.069 1.00 27.63 254 LEU B O 1
ATOM 8922 N N . SER B 1 255 ? 111.811 70.549 29.941 1.00 26.08 255 SER B N 1
ATOM 8923 C CA . SER B 1 255 ? 112.089 71.832 29.300 1.00 17.41 255 SER B CA 1
ATOM 8924 C C . SER B 1 255 ? 113.164 71.774 28.214 1.00 19.91 255 SER B C 1
ATOM 8925 O O . SER B 1 255 ? 113.751 72.802 27.869 1.00 25.97 255 SER B O 1
ATOM 8933 N N . GLY B 1 256 ? 113.415 70.584 27.679 1.00 25.07 256 GLY B N 1
ATOM 8934 C CA . GLY B 1 256 ? 114.335 70.429 26.563 1.00 33.08 256 GLY B CA 1
ATOM 8935 C C . GLY B 1 256 ? 113.604 70.635 25.252 1.00 30.87 256 GLY B C 1
ATOM 8936 O O . GLY B 1 256 ? 112.387 70.469 25.200 1.00 30.29 256 GLY B O 1
ATOM 8940 N N . ARG B 1 257 ? 114.334 70.991 24.195 1.00 31.43 257 ARG B N 1
ATOM 8941 C CA . ARG B 1 257 ? 113.714 71.258 22.896 1.00 31.31 257 ARG B CA 1
ATOM 8942 C C . ARG B 1 257 ? 112.866 70.072 22.437 1.00 27.66 257 ARG B C 1
ATOM 8943 O O . ARG B 1 257 ? 111.859 70.244 21.749 1.00 32.34 257 ARG B O 1
ATOM 8964 N N . GLU B 1 258 ? 113.267 68.867 22.832 1.00 27.20 258 GLU B N 1
ATOM 8965 C CA . GLU B 1 258 ? 112.560 67.659 22.423 1.00 23.71 258 GLU B CA 1
ATOM 8966 C C . GLU B 1 258 ? 111.349 67.396 23.317 1.00 28.17 258 GLU B C 1
ATOM 8967 O O . GLU B 1 258 ? 110.620 66.419 23.126 1.00 23.98 258 GLU B O 1
ATOM 8979 N N . ASP B 1 259 ? 111.142 68.280 24.286 1.00 28.54 259 ASP B N 1
ATOM 8980 C CA . ASP B 1 259 ? 109.980 68.209 25.161 1.00 27.95 259 ASP B CA 1
ATOM 8981 C C . ASP B 1 259 ? 109.046 69.393 24.925 1.00 27.47 259 ASP B C 1
ATOM 8982 O O . ASP B 1 259 ? 108.110 69.608 25.692 1.00 24.62 259 ASP B O 1
ATOM 8991 N N . ARG B 1 260 ? 109.306 70.161 23.870 1.00 26.33 260 ARG B N 1
ATOM 8992 C CA . ARG B 1 260 ? 108.527 71.362 23.597 1.00 22.22 260 ARG B CA 1
ATOM 8993 C C . ARG B 1 260 ? 108.072 71.403 22.141 1.00 23.66 260 ARG B C 1
ATOM 8994 O O . ARG B 1 260 ? 108.893 71.364 21.223 1.00 21.68 260 ARG B O 1
ATOM 9015 N N . ALA B 1 261 ? 106.757 71.469 21.946 1.00 19.38 261 ALA B N 1
ATOM 9016 C CA . ALA B 1 261 ? 106.165 71.562 20.614 1.00 16.94 261 ALA B CA 1
ATOM 9017 C C . ALA B 1 261 ? 105.465 72.907 20.439 1.00 20.82 261 ALA B C 1
ATOM 9018 O O . ALA B 1 261 ? 105.109 73.554 21.419 1.00 16.93 261 ALA B O 1
ATOM 9025 N N . ILE B 1 262 ? 105.272 73.325 19.190 1.00 23.81 262 ILE B N 1
ATOM 9026 C CA . ILE B 1 262 ? 104.569 74.575 18.914 1.00 14.83 262 ILE B CA 1
ATOM 9027 C C . ILE B 1 262 ? 103.702 74.431 17.664 1.00 17.50 262 ILE B C 1
ATOM 9028 O O . ILE B 1 262 ? 104.077 73.755 16.713 1.00 18.07 262 ILE B O 1
ATOM 9044 N N . ALA B 1 263 ? 102.524 75.045 17.670 1.00 15.58 263 ALA B N 1
ATOM 9045 C CA . ALA B 1 263 ? 101.631 74.924 16.529 1.00 14.48 263 ALA B CA 1
ATOM 9046 C C . ALA B 1 263 ? 100.572 76.007 16.560 1.00 12.76 263 ALA B C 1
ATOM 9047 O O . ALA B 1 263 ? 100.380 76.667 17.574 1.00 11.45 263 ALA B O 1
ATOM 9054 N N . GLY B 1 264 ? 99.884 76.174 15.440 1.00 16.27 264 GLY B N 1
ATOM 9055 C CA . GLY B 1 264 ? 98.873 77.206 15.332 1.00 18.84 264 GLY B CA 1
ATOM 9056 C C . GLY B 1 264 ? 97.989 77.026 14.123 1.00 13.61 264 GLY B C 1
ATOM 9057 O O . GLY B 1 264 ? 98.285 76.224 13.230 1.00 14.61 264 GLY B O 1
ATOM 9061 N N . LEU B 1 265 ? 96.887 77.770 14.111 1.00 14.24 265 LEU B N 1
ATOM 9062 C CA . LEU B 1 265 ? 95.951 77.765 12.999 1.00 12.83 265 LEU B CA 1
ATOM 9063 C C . LEU B 1 265 ? 95.927 79.135 12.325 1.00 13.31 265 LEU B C 1
ATOM 9064 O O . LEU B 1 265 ? 96.047 80.164 12.991 1.00 13.15 265 LEU B O 1
ATOM 9080 N N . SER B 1 266 ? 95.762 79.129 11.006 1.00 15.72 266 SER B N 1
ATOM 9081 C CA . SER B 1 266 ? 95.677 80.357 10.218 1.00 15.36 266 SER B CA 1
ATOM 9082 C C . SER B 1 266 ? 96.842 81.309 10.559 1.00 20.45 266 SER B C 1
ATOM 9083 O O . SER B 1 266 ? 98.001 80.914 10.436 1.00 19.10 266 SER B O 1
ATOM 9108 N N . GLY B 1 268 ? 98.045 82.042 13.325 1.00 18.48 268 GLY B N 1
ATOM 9109 C CA . GLY B 1 268 ? 98.854 81.390 14.336 1.00 16.49 268 GLY B CA 1
ATOM 9110 C C . GLY B 1 268 ? 99.807 80.377 13.734 1.00 20.99 268 GLY B C 1
ATOM 9111 O O . GLY B 1 268 ? 100.892 80.145 14.269 1.00 15.87 268 GLY B O 1
ATOM 9115 N N . ALA B 1 269 ? 99.400 79.770 12.623 1.00 14.48 269 ALA B N 1
ATOM 9116 C CA . ALA B 1 269 ? 100.262 78.831 11.920 1.00 19.46 269 ALA B CA 1
ATOM 9117 C C . ALA B 1 269 ? 101.463 79.586 11.373 1.00 23.25 269 ALA B C 1
ATOM 9118 O O . ALA B 1 269 ? 102.602 79.115 11.434 1.00 18.79 269 ALA B O 1
ATOM 9125 N N . ASN B 1 270 ? 101.189 80.770 10.843 1.00 20.38 270 ASN B N 1
ATOM 9126 C CA . ASN B 1 270 ? 102.228 81.637 10.311 1.00 22.60 270 ASN B CA 1
ATOM 9127 C C . ASN B 1 270 ? 103.203 82.062 11.413 1.00 18.49 270 ASN B C 1
ATOM 9128 O O . ASN B 1 270 ? 104.411 81.870 11.291 1.00 19.82 270 ASN B O 1
ATOM 9139 N N . GLN B 1 271 ? 102.670 82.630 12.491 1.00 16.58 271 GLN B N 1
ATOM 9140 C CA . GLN B 1 271 ? 103.493 83.082 13.611 1.00 24.49 271 GLN B CA 1
ATOM 9141 C C . GLN B 1 271 ? 104.382 81.989 14.181 1.00 18.85 271 GLN B C 1
ATOM 9142 O O . GLN B 1 271 ? 105.564 82.211 14.432 1.00 20.69 271 GLN B O 1
ATOM 9156 N N . THR B 1 272 ? 103.805 80.815 14.408 1.00 17.88 272 THR B N 1
ATOM 9157 C CA . THR B 1 272 ? 104.539 79.746 15.069 1.00 22.74 272 THR B CA 1
ATOM 9158 C C . THR B 1 272 ? 105.572 79.121 14.129 1.00 22.63 272 THR B C 1
ATOM 9159 O O . THR B 1 272 ? 106.567 78.573 14.593 1.00 19.25 272 THR B O 1
ATOM 9187 N N . HIS B 1 274 ? 107.349 81.037 11.994 1.00 16.89 274 HIS B N 1
ATOM 9188 C CA . HIS B 1 274 ? 108.412 82.015 12.224 1.00 21.84 274 HIS B CA 1
ATOM 9189 C C . HIS B 1 274 ? 109.183 81.696 13.503 1.00 30.47 274 HIS B C 1
ATOM 9190 O O . HIS B 1 274 ? 110.414 81.667 13.511 1.00 22.81 274 HIS B O 1
ATOM 9204 N N . ILE B 1 275 ? 108.445 81.461 14.584 1.00 25.94 275 ILE B N 1
ATOM 9205 C CA . ILE B 1 275 ? 109.045 81.201 15.890 1.00 23.53 275 ILE B CA 1
ATOM 9206 C C . ILE B 1 275 ? 109.852 79.906 15.882 1.00 20.50 275 ILE B C 1
ATOM 9207 O O . ILE B 1 275 ? 110.952 79.845 16.439 1.00 27.83 275 ILE B O 1
ATOM 9223 N N . ALA B 1 276 ? 109.304 78.874 15.254 1.00 18.37 276 ALA B N 1
ATOM 9224 C CA . ALA B 1 276 ? 109.960 77.574 15.224 1.00 24.36 276 ALA B CA 1
ATOM 9225 C C . ALA B 1 276 ? 111.291 77.645 14.478 1.00 32.13 276 ALA B C 1
ATOM 9226 O O . ALA B 1 276 ? 112.310 77.148 14.959 1.00 29.65 276 ALA B O 1
ATOM 9250 N N . ASN B 1 278 ? 113.098 80.278 13.794 1.00 23.07 278 ASN B N 1
ATOM 9251 C CA . ASN B 1 278 ? 114.031 81.181 14.456 1.00 25.03 278 ASN B CA 1
ATOM 9252 C C . ASN B 1 278 ? 114.603 80.597 15.744 1.00 33.16 278 ASN B C 1
ATOM 9253 O O . ASN B 1 278 ? 115.623 81.071 16.243 1.00 36.13 278 ASN B O 1
ATOM 9264 N N . ASN B 1 279 ? 113.953 79.564 16.270 1.00 26.65 279 ASN B N 1
ATOM 9265 C CA . ASN B 1 279 ? 114.337 78.996 17.560 1.00 29.37 279 ASN B CA 1
ATOM 9266 C C . ASN B 1 279 ? 114.396 77.472 17.520 1.00 30.82 279 ASN B C 1
ATOM 9267 O O . ASN B 1 279 ? 113.683 76.798 18.259 1.00 31.63 279 ASN B O 1
ATOM 9278 N N . PRO B 1 280 ? 115.267 76.923 16.661 1.00 28.64 280 PRO B N 1
ATOM 9279 C CA . PRO B 1 280 ? 115.420 75.476 16.486 1.00 31.49 280 PRO B CA 1
ATOM 9280 C C . PRO B 1 280 ? 115.961 74.773 17.735 1.00 29.25 280 PRO B C 1
ATOM 9281 O O . PRO B 1 280 ? 115.804 73.560 17.873 1.00 32.04 280 PRO B O 1
ATOM 9292 N N . GLY B 1 281 ? 116.588 75.531 18.629 1.00 30.37 281 GLY B N 1
ATOM 9293 C CA . GLY B 1 281 ? 117.152 74.968 19.843 1.00 35.50 281 GLY B CA 1
ATOM 9294 C C . GLY B 1 281 ? 116.176 74.959 21.006 1.00 39.43 281 GLY B C 1
ATOM 9295 O O . GLY B 1 281 ? 116.582 74.778 22.155 1.00 28.33 281 GLY B O 1
ATOM 9299 N N . HIS B 1 282 ? 114.892 75.155 20.710 1.00 34.01 282 HIS B N 1
ATOM 9300 C CA . HIS B 1 282 ? 113.851 75.160 21.739 1.00 30.60 282 HIS B CA 1
ATOM 9301 C C . HIS B 1 282 ? 112.606 74.385 21.316 1.00 27.61 282 HIS B C 1
ATOM 9302 O O . HIS B 1 282 ? 111.721 74.139 22.134 1.00 27.90 282 HIS B O 1
ATOM 9316 N N . PHE B 1 283 ? 112.534 74.010 20.044 1.00 23.44 283 PHE B N 1
ATOM 9317 C CA . PHE B 1 283 ? 111.401 73.248 19.527 1.00 22.28 283 PHE B CA 1
ATOM 9318 C C . PHE B 1 283 ? 111.870 72.124 18.615 1.00 28.65 283 PHE B C 1
ATOM 9319 O O . PHE B 1 283 ? 112.752 72.328 17.781 1.00 35.99 283 PHE B O 1
ATOM 9336 N N . ALA B 1 284 ? 111.270 70.946 18.768 1.00 29.03 284 ALA B N 1
ATOM 9337 C CA . ALA B 1 284 ? 111.547 69.820 17.880 1.00 27.50 284 ALA B CA 1
ATOM 9338 C C . ALA B 1 284 ? 110.289 69.391 17.132 1.00 19.64 284 ALA B C 1
ATOM 9339 O O . ALA B 1 284 ? 110.301 68.399 16.403 1.00 25.23 284 ALA B O 1
ATOM 9346 N N . TYR B 1 285 ? 109.204 70.144 17.312 1.00 26.12 285 TYR B N 1
ATOM 9347 C CA . TYR B 1 285 ? 107.931 69.828 16.673 1.00 17.86 285 TYR B CA 1
ATOM 9348 C C . TYR B 1 285 ? 107.212 71.100 16.244 1.00 19.41 285 TYR B C 1
ATOM 9349 O O . TYR B 1 285 ? 107.169 72.074 16.996 1.00 21.72 285 TYR B O 1
ATOM 9367 N N . TYR B 1 286 ? 106.651 71.078 15.038 1.00 20.98 286 TYR B N 1
ATOM 9368 C CA . TYR B 1 286 ? 105.845 72.188 14.533 1.00 20.31 286 TYR B CA 1
ATOM 9369 C C . TYR B 1 286 ? 104.587 71.670 13.852 1.00 20.38 286 TYR B C 1
ATOM 9370 O O . TYR B 1 286 ? 104.624 70.673 13.130 1.00 20.14 286 TYR B O 1
ATOM 9388 N N . GLY B 1 287 ? 103.478 72.368 14.077 1.00 16.96 287 GLY B N 1
ATOM 9389 C CA . GLY B 1 287 ? 102.231 72.068 13.404 1.00 14.78 287 GLY B CA 1
ATOM 9390 C C . GLY B 1 287 ? 101.633 73.333 12.817 1.00 21.82 287 GLY B C 1
ATOM 9391 O O . GLY B 1 287 ? 101.477 74.331 13.518 1.00 17.98 287 GLY B O 1
ATOM 9395 N N . GLY B 1 288 ? 101.313 73.288 11.527 1.00 17.53 288 GLY B N 1
ATOM 9396 C CA . GLY B 1 288 ? 100.684 74.402 10.837 1.00 20.69 288 GLY B CA 1
ATOM 9397 C C . GLY B 1 288 ? 99.321 74.002 10.304 1.00 13.93 288 GLY B C 1
ATOM 9398 O O . GLY B 1 288 ? 99.224 73.238 9.342 1.00 17.21 288 GLY B O 1
ATOM 9402 N N . PHE B 1 289 ? 98.267 74.513 10.937 1.00 15.80 289 PHE B N 1
ATOM 9403 C CA . PHE B 1 289 ? 96.902 74.165 10.566 1.00 17.94 289 PHE B CA 1
ATOM 9404 C C . PHE B 1 289 ? 96.309 75.258 9.673 1.00 18.77 289 PHE B C 1
ATOM 9405 O O . PHE B 1 289 ? 96.077 76.370 10.133 1.00 17.26 289 PHE B O 1
ATOM 9422 N N . SER B 1 290 ? 96.060 74.932 8.408 1.00 21.36 290 SER B N 1
ATOM 9423 C CA . SER B 1 290 ? 95.464 75.877 7.458 1.00 23.96 290 SER B CA 1
ATOM 9424 C C . SER B 1 290 ? 96.247 77.181 7.359 1.00 23.66 290 SER B C 1
ATOM 9425 O O . SER B 1 290 ? 95.671 78.274 7.385 1.00 20.36 290 SER B O 1
ATOM 9433 N N . GLY B 1 291 ? 97.563 77.068 7.254 1.00 18.85 291 GLY B N 1
ATOM 9434 C CA . GLY B 1 291 ? 98.396 78.242 7.125 1.00 20.67 291 GLY B CA 1
ATOM 9435 C C . GLY B 1 291 ? 99.872 77.920 7.097 1.00 19.50 291 GLY B C 1
ATOM 9436 O O . GLY B 1 291 ? 100.349 77.048 7.822 1.00 20.93 291 GLY B O 1
ATOM 9440 N N . THR B 1 292 ? 100.588 78.631 6.235 1.00 16.40 292 THR B N 1
ATOM 9441 C CA . THR B 1 292 ? 102.043 78.599 6.197 1.00 17.65 292 THR B CA 1
ATOM 9442 C C . THR B 1 292 ? 102.515 80.015 5.880 1.00 21.17 292 THR B C 1
ATOM 9443 O O . THR B 1 292 ? 101.724 80.847 5.436 1.00 23.92 292 THR B O 1
ATOM 9454 N N . SER B 1 293 ? 103.796 80.286 6.106 1.00 20.85 293 SER B N 1
ATOM 9455 C CA . SER B 1 293 ? 104.300 81.658 6.116 1.00 21.26 293 SER B CA 1
ATOM 9456 C C . SER B 1 293 ? 104.382 82.325 4.740 1.00 20.78 293 SER B C 1
ATOM 9457 O O . SER B 1 293 ? 104.644 83.524 4.658 1.00 22.54 293 SER B O 1
ATOM 9465 N N . ASN B 1 294 ? 104.158 81.568 3.669 1.00 20.42 294 ASN B N 1
ATOM 9466 C CA . ASN B 1 294 ? 104.135 82.152 2.323 1.00 21.01 294 ASN B CA 1
ATOM 9467 C C . ASN B 1 294 ? 102.784 82.781 1.984 1.00 18.89 294 ASN B C 1
ATOM 9468 O O . ASN B 1 294 ? 102.609 83.358 0.907 1.00 18.56 294 ASN B O 1
ATOM 9479 N N . TYR B 1 295 ? 101.830 82.652 2.900 1.00 21.64 295 TYR B N 1
ATOM 9480 C CA . TYR B 1 295 ? 100.533 83.304 2.768 1.00 19.56 295 TYR B CA 1
ATOM 9481 C C . TYR B 1 295 ? 100.716 84.809 2.564 1.00 18.11 295 TYR B C 1
ATOM 9482 O O . TYR B 1 295 ? 101.567 85.418 3.215 1.00 19.91 295 TYR B O 1
ATOM 9500 N N . PRO B 1 296 ? 99.906 85.429 1.686 1.00 20.70 296 PRO B N 1
ATOM 9501 C CA . PRO B 1 296 ? 98.776 84.919 0.902 1.00 20.08 296 PRO B CA 1
ATOM 9502 C C . PRO B 1 296 ? 99.162 84.472 -0.508 1.00 23.56 296 PRO B C 1
ATOM 9503 O O . PRO B 1 296 ? 98.288 84.326 -1.365 1.00 25.89 296 PRO B O 1
ATOM 9514 N N . SER B 1 297 ? 100.451 84.265 -0.746 1.00 20.23 297 SER B N 1
ATOM 9515 C CA . SER B 1 297 ? 100.923 83.932 -2.083 1.00 17.14 297 SER B CA 1
ATOM 9516 C C . SER B 1 297 ? 100.730 82.460 -2.434 1.00 22.56 297 SER B C 1
ATOM 9517 O O . SER B 1 297 ? 100.969 81.576 -1.609 1.00 23.57 297 SER B O 1
ATOM 9525 N N . THR B 1 298 ? 100.305 82.213 -3.672 1.00 19.48 298 THR B N 1
ATOM 9526 C CA . THR B 1 298 ? 100.143 80.860 -4.196 1.00 20.80 298 THR B CA 1
ATOM 9527 C C . THR B 1 298 ? 101.208 80.533 -5.241 1.00 22.01 298 THR B C 1
ATOM 9528 O O . THR B 1 298 ? 101.120 79.520 -5.936 1.00 25.52 298 THR B O 1
ATOM 9539 N N . GLU B 1 299 ? 102.210 81.400 -5.352 1.00 19.57 299 GLU B N 1
ATOM 9540 C CA . GLU B 1 299 ? 103.278 81.227 -6.330 1.00 22.09 299 GLU B CA 1
ATOM 9541 C C . GLU B 1 299 ? 104.422 80.382 -5.774 1.00 28.08 299 GLU B C 1
ATOM 9542 O O . GLU B 1 299 ? 104.529 80.207 -4.559 1.00 24.86 299 GLU B O 1
ATOM 9554 N N . PRO B 1 300 ? 105.279 79.850 -6.664 1.00 23.48 300 PRO B N 1
ATOM 9555 C CA . PRO B 1 300 ? 106.365 78.964 -6.229 1.00 26.47 300 PRO B CA 1
ATOM 9556 C C . PRO B 1 300 ? 107.358 79.651 -5.298 1.00 29.72 300 PRO B C 1
ATOM 9557 O O . PRO B 1 300 ? 107.585 80.856 -5.420 1.00 28.41 300 PRO B O 1
ATOM 9568 N N . LEU B 1 301 ? 107.939 78.882 -4.381 1.00 28.98 301 LEU B N 1
ATOM 9569 C CA . LEU B 1 301 ? 108.885 79.412 -3.404 1.00 29.48 301 LEU B CA 1
ATOM 9570 C C . LEU B 1 301 ? 110.327 79.127 -3.803 1.00 35.61 301 LEU B C 1
ATOM 9571 O O . LEU B 1 301 ? 110.621 78.110 -4.434 1.00 36.87 301 LEU B O 1
ATOM 9587 N N . ASP B 1 302 ? 111.216 80.036 -3.421 1.00 30.43 302 ASP B N 1
ATOM 9588 C CA . ASP B 1 302 ? 112.652 79.833 -3.546 1.00 38.74 302 ASP B CA 1
ATOM 9589 C C . ASP B 1 302 ?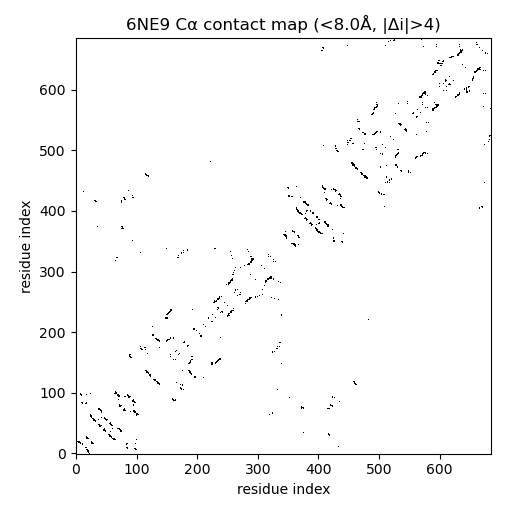 113.237 79.579 -2.161 1.00 29.53 302 ASP B C 1
ATOM 9590 O O . ASP B 1 302 ? 113.306 80.488 -1.336 1.00 31.52 302 ASP B O 1
ATOM 9599 N N . ALA B 1 303 ? 113.660 78.342 -1.916 1.00 31.54 303 ALA B N 1
ATOM 9600 C CA . ALA B 1 303 ? 114.153 77.939 -0.601 1.00 30.60 303 ALA B CA 1
ATOM 9601 C C . ALA B 1 303 ? 115.355 78.770 -0.158 1.00 35.06 303 ALA B C 1
ATOM 9602 O O . ALA B 1 303 ? 115.654 78.859 1.032 1.00 32.28 303 ALA B O 1
ATOM 9609 N N . THR B 1 304 ? 116.035 79.379 -1.124 1.00 38.10 304 THR B N 1
ATOM 9610 C CA . THR B 1 304 ? 117.222 80.181 -0.853 1.00 36.84 304 THR B CA 1
ATOM 9611 C C . THR B 1 304 ? 116.897 81.475 -0.114 1.00 36.95 304 THR B C 1
ATOM 9612 O O . THR B 1 304 ? 117.675 81.921 0.730 1.00 41.27 304 THR B O 1
ATOM 9623 N N . THR B 1 305 ? 115.752 82.072 -0.433 1.00 32.10 305 THR B N 1
ATOM 9624 C CA . THR B 1 305 ? 115.400 83.389 0.092 1.00 32.55 305 THR B CA 1
ATOM 9625 C C . THR B 1 305 ? 114.137 83.372 0.945 1.00 35.91 305 THR B C 1
ATOM 9626 O O . THR B 1 305 ? 113.936 84.262 1.771 1.00 37.67 305 THR B O 1
ATOM 9637 N N . PHE B 1 306 ? 113.281 82.376 0.735 1.00 32.61 306 PHE B N 1
ATOM 9638 C CA . PHE B 1 306 ? 112.035 82.296 1.487 1.00 37.60 306 PHE B CA 1
ATOM 9639 C C . PHE B 1 306 ? 112.305 82.143 2.977 1.00 37.89 306 PHE B C 1
ATOM 9640 O O . PHE B 1 306 ? 113.059 81.261 3.395 1.00 26.15 306 PHE B O 1
ATOM 9657 N N . LEU B 1 307 ? 111.685 83.018 3.765 1.00 31.81 307 LEU B N 1
ATOM 9658 C CA . LEU B 1 307 ? 111.798 82.980 5.217 1.00 32.54 307 LEU B CA 1
ATOM 9659 C C . LEU B 1 307 ? 113.267 82.990 5.633 1.00 38.41 307 LEU B C 1
ATOM 9660 O O . LEU B 1 307 ? 113.713 82.144 6.410 1.00 28.63 307 LEU B O 1
ATOM 9676 N N . ASN B 1 308 ? 114.009 83.953 5.090 1.00 37.10 308 ASN B N 1
ATOM 9677 C CA . ASN B 1 308 ? 115.426 84.125 5.392 1.00 35.15 308 ASN B CA 1
ATOM 9678 C C . ASN B 1 308 ? 116.228 82.847 5.154 1.00 35.22 308 ASN B C 1
ATOM 9679 O O . ASN B 1 308 ? 117.170 82.542 5.884 1.00 41.86 308 ASN B O 1
ATOM 9690 N N . GLY B 1 309 ? 115.845 82.106 4.119 1.00 31.57 309 GLY B N 1
ATOM 9691 C CA . GLY B 1 309 ? 116.554 80.902 3.726 1.00 34.73 309 GLY B CA 1
ATOM 9692 C C . GLY B 1 309 ? 116.591 79.826 4.793 1.00 37.58 309 GLY B C 1
ATOM 9693 O O . GLY B 1 309 ? 117.475 78.974 4.787 1.00 33.02 309 GLY B O 1
ATOM 9697 N N . LYS B 1 310 ? 115.631 79.849 5.710 1.00 37.92 310 LYS B N 1
ATOM 9698 C CA . LYS B 1 310 ? 115.622 78.885 6.806 1.00 34.20 310 LYS B CA 1
ATOM 9699 C C . LYS B 1 310 ? 115.384 77.454 6.319 1.00 31.20 310 LYS B C 1
ATOM 9700 O O . LYS B 1 310 ? 115.736 76.498 7.012 1.00 33.79 310 LYS B O 1
ATOM 9719 N N . PHE B 1 311 ? 114.795 77.306 5.134 1.00 25.10 311 PHE B N 1
ATOM 9720 C CA . PHE B 1 311 ? 114.576 75.984 4.545 1.00 27.51 311 PHE B CA 1
ATOM 9721 C C . PHE B 1 311 ? 115.630 75.633 3.492 1.00 29.17 311 PHE B C 1
ATOM 9722 O O . PHE B 1 311 ? 115.462 74.674 2.736 1.00 33.82 311 PHE B O 1
ATOM 9739 N N . LYS B 1 312 ? 116.712 76.403 3.445 1.00 30.88 312 LYS B N 1
ATOM 9740 C CA . LYS B 1 312 ? 117.790 76.158 2.488 1.00 34.53 312 LYS B CA 1
ATOM 9741 C C . LYS B 1 312 ? 118.433 74.795 2.738 1.00 37.77 312 LYS B C 1
ATOM 9742 O O . LYS B 1 312 ? 118.510 73.957 1.838 1.00 38.16 312 LYS B O 1
ATOM 9761 N N . ASP B 1 313 ? 118.878 74.578 3.971 1.00 35.33 313 ASP B N 1
ATOM 9762 C CA . ASP B 1 313 ? 119.541 73.335 4.353 1.00 42.90 313 ASP B CA 1
ATOM 9763 C C . ASP B 1 313 ? 118.513 72.270 4.729 1.00 36.89 313 ASP B C 1
ATOM 9764 O O . ASP B 1 313 ? 118.120 72.162 5.890 1.00 41.52 313 ASP B O 1
ATOM 9773 N N . ALA B 1 314 ? 118.089 71.483 3.745 1.00 31.94 314 ALA B N 1
ATOM 9774 C CA . ALA B 1 314 ? 117.060 70.470 3.954 1.00 30.13 314 ALA B CA 1
ATOM 9775 C C . ALA B 1 314 ? 117.454 69.454 5.025 1.00 45.39 314 ALA B C 1
ATOM 9776 O O . ALA B 1 314 ? 116.610 69.004 5.804 1.00 40.41 314 ALA B O 1
ATOM 9783 N N . LYS B 1 315 ? 118.732 69.089 5.058 1.00 45.37 315 LYS B N 1
ATOM 9784 C CA . LYS B 1 315 ? 119.214 68.117 6.033 1.00 47.26 315 LYS B CA 1
ATOM 9785 C C . LYS B 1 315 ? 119.055 68.652 7.453 1.00 41.68 315 LYS B C 1
ATOM 9786 O O . LYS B 1 315 ? 118.603 67.937 8.344 1.00 39.77 315 LYS B O 1
ATOM 9805 N N . ALA B 1 316 ? 119.419 69.914 7.656 1.00 30.52 316 ALA B N 1
ATOM 9806 C CA . ALA B 1 316 ? 119.337 70.524 8.976 1.00 35.40 316 ALA B CA 1
ATOM 9807 C C . ALA B 1 316 ? 117.893 70.587 9.468 1.00 45.37 316 ALA B C 1
ATOM 9808 O O . ALA B 1 316 ? 117.622 70.360 10.647 1.00 44.62 316 ALA B O 1
ATOM 9815 N N . VAL B 1 317 ? 116.968 70.891 8.562 1.00 39.62 317 VAL B N 1
ATOM 9816 C CA . VAL B 1 317 ? 115.555 70.960 8.915 1.00 35.99 317 VAL B CA 1
ATOM 9817 C C . VAL B 1 317 ? 115.039 69.581 9.319 1.00 39.65 317 VAL B C 1
ATOM 9818 O O . VAL B 1 317 ? 114.279 69.453 10.279 1.00 33.61 317 VAL B O 1
ATOM 9831 N N . ASN B 1 318 ? 115.458 68.551 8.591 1.00 34.09 318 ASN B N 1
ATOM 9832 C CA . ASN B 1 318 ? 115.022 67.189 8.886 1.00 40.01 318 ASN B CA 1
ATOM 9833 C C . ASN B 1 318 ? 115.522 66.715 10.244 1.00 37.23 318 ASN B C 1
ATOM 9834 O O . ASN B 1 318 ? 114.862 65.921 10.914 1.00 36.84 318 ASN B O 1
ATOM 9845 N N . VAL B 1 319 ? 116.689 67.209 10.646 1.00 38.87 319 VAL B N 1
ATOM 9846 C CA . VAL B 1 319 ? 117.266 66.860 11.938 1.00 42.10 319 VAL B CA 1
ATOM 9847 C C . VAL B 1 319 ? 116.586 67.648 13.049 1.00 43.18 319 VAL B C 1
ATOM 9848 O O . VAL B 1 319 ? 116.355 67.128 14.141 1.00 40.63 319 VAL B O 1
ATOM 9861 N N . GLN B 1 320 ? 116.274 68.907 12.763 1.00 39.88 320 GLN B N 1
ATOM 9862 C CA . GLN B 1 320 ? 115.650 69.785 13.743 1.00 40.33 320 GLN B CA 1
ATOM 9863 C C . GLN B 1 320 ? 114.282 69.266 14.193 1.00 39.66 320 GLN B C 1
ATOM 9864 O O . GLN B 1 320 ? 113.938 69.357 15.374 1.00 34.82 320 GLN B O 1
ATOM 9878 N N . PHE B 1 321 ? 113.510 68.721 13.256 1.00 28.89 321 PHE B N 1
ATOM 9879 C CA . PHE B 1 321 ? 112.127 68.344 13.534 1.00 35.78 321 PHE B CA 1
ATOM 9880 C C . PHE B 1 321 ? 111.905 66.843 13.598 1.00 37.67 321 PHE B C 1
ATOM 9881 O O . PHE B 1 321 ? 112.098 66.131 12.614 1.00 30.44 321 PHE B O 1
ATOM 9898 N N . LYS B 1 322 ? 111.483 66.373 14.768 1.00 32.04 322 LYS B N 1
ATOM 9899 C CA . LYS B 1 322 ? 110.958 65.024 14.891 1.00 22.62 322 LYS B CA 1
ATOM 9900 C C . LYS B 1 322 ? 109.610 64.962 14.177 1.00 22.10 322 LYS B C 1
ATOM 9901 O O . LYS B 1 322 ? 109.242 63.939 13.603 1.00 26.72 322 LYS B O 1
ATOM 9920 N N . VAL B 1 323 ? 108.875 66.072 14.219 1.00 30.15 323 VAL B N 1
ATOM 9921 C CA . VAL B 1 323 ? 107.574 66.161 13.560 1.00 25.71 323 VAL B CA 1
ATOM 9922 C C . VAL B 1 323 ? 107.379 67.535 12.936 1.00 17.71 323 VAL B C 1
ATOM 9923 O O . VAL B 1 323 ? 107.550 68.558 13.597 1.00 20.03 323 VAL B O 1
ATOM 9936 N N . PHE B 1 324 ? 107.027 67.534 11.656 1.00 26.35 324 PHE B N 1
ATOM 9937 C CA . PHE B 1 324 ? 106.631 68.744 10.949 1.00 26.52 324 PHE B CA 1
ATOM 9938 C C . PHE B 1 324 ? 105.285 68.469 10.292 1.00 20.81 324 PHE B C 1
ATOM 9939 O O . PHE B 1 324 ? 105.188 67.671 9.357 1.00 26.35 324 PHE B O 1
ATOM 9956 N N . PHE B 1 325 ? 104.254 69.139 10.795 1.00 21.47 325 PHE B N 1
ATOM 9957 C CA . PHE B 1 325 ? 102.873 68.806 10.477 1.00 20.32 325 PHE B CA 1
ATOM 9958 C C . PHE B 1 325 ? 102.176 69.937 9.726 1.00 18.54 325 PHE B C 1
ATOM 9959 O O . PHE B 1 325 ? 102.305 71.103 10.097 1.00 22.14 325 PHE B O 1
ATOM 9976 N N . LEU B 1 326 ? 101.447 69.572 8.674 1.00 18.50 326 LEU B N 1
ATOM 9977 C CA . LEU B 1 326 ? 100.619 70.508 7.916 1.00 21.79 326 LEU B CA 1
ATOM 9978 C C . LEU B 1 326 ? 99.199 69.971 7.813 1.00 21.47 326 LEU B C 1
ATOM 9979 O O . LEU B 1 326 ? 98.995 68.802 7.473 1.00 23.45 326 LEU B O 1
ATOM 9995 N N . GLY B 1 327 ? 98.223 70.829 8.106 1.00 21.24 327 GLY B N 1
ATOM 9996 C CA . GLY B 1 327 ? 96.818 70.465 8.027 1.00 18.09 327 GLY B CA 1
ATOM 9997 C C . GLY B 1 327 ? 96.032 71.394 7.117 1.00 21.22 327 GLY B C 1
ATOM 9998 O O . GLY B 1 327 ? 96.402 72.555 6.947 1.00 19.87 327 GLY B O 1
ATOM 10002 N N . LEU B 1 328 ? 94.939 70.890 6.545 1.00 18.95 328 LEU B N 1
ATOM 10003 C CA . LEU B 1 328 ? 94.116 71.678 5.624 1.00 22.49 328 LEU B CA 1
ATOM 10004 C C . LEU B 1 328 ? 92.730 71.065 5.452 1.00 20.96 328 LEU B C 1
ATOM 10005 O O . LEU B 1 328 ? 92.583 69.847 5.450 1.00 22.95 328 LEU B O 1
ATOM 10021 N N . GLY B 1 329 ? 91.713 71.908 5.302 1.00 18.01 329 GLY B N 1
ATOM 10022 C CA . GLY B 1 329 ? 90.376 71.433 4.989 1.00 22.65 329 GLY B CA 1
ATOM 10023 C C . GLY B 1 329 ? 90.213 71.274 3.488 1.00 23.56 329 GLY B C 1
ATOM 10024 O O . GLY B 1 329 ? 90.760 72.058 2.718 1.00 26.89 329 GLY B O 1
ATOM 10028 N N . THR B 1 330 ? 89.469 70.262 3.057 1.00 24.87 330 THR B N 1
ATOM 10029 C CA . THR B 1 330 ? 89.311 70.026 1.626 1.00 23.61 330 THR B CA 1
ATOM 10030 C C . THR B 1 330 ? 88.389 71.058 0.976 1.00 30.43 330 THR B C 1
ATOM 10031 O O . THR B 1 330 ? 88.351 71.169 -0.251 1.00 28.72 330 THR B O 1
ATOM 10042 N N . ALA B 1 331 ? 87.666 71.823 1.793 1.00 20.69 331 ALA B N 1
ATOM 10043 C CA . ALA B 1 331 ? 86.717 72.808 1.280 1.00 23.08 331 ALA B CA 1
ATOM 10044 C C . ALA B 1 331 ? 87.113 74.242 1.639 1.00 19.72 331 ALA B C 1
ATOM 10045 O O . ALA B 1 331 ? 86.267 75.137 1.668 1.00 19.72 331 ALA B O 1
ATOM 10052 N N . GLU B 1 332 ? 88.398 74.465 1.898 1.00 19.81 332 GLU B N 1
ATOM 10053 C CA . GLU B 1 332 ? 88.865 75.790 2.282 1.00 20.01 332 GLU B CA 1
ATOM 10054 C C . GLU B 1 332 ? 88.813 76.731 1.081 1.00 19.49 332 GLU B C 1
ATOM 10055 O O . GLU B 1 332 ? 89.010 76.306 -0.057 1.00 20.88 332 GLU B O 1
ATOM 10067 N N . PRO B 1 333 ? 88.524 78.016 1.327 1.00 23.30 333 PRO B N 1
ATOM 10068 C CA . PRO B 1 333 ? 88.436 78.965 0.217 1.00 20.47 333 PRO B CA 1
ATOM 10069 C C . PRO B 1 333 ? 89.804 79.400 -0.277 1.00 17.98 333 PRO B C 1
ATOM 10070 O O . PRO B 1 333 ? 90.790 79.281 0.449 1.00 20.78 333 PRO B O 1
ATOM 10081 N N . HIS B 1 334 ? 89.852 79.889 -1.509 1.00 21.66 334 HIS B N 1
ATOM 10082 C CA . HIS B 1 334 ? 91.020 80.593 -2.013 1.00 19.94 334 HIS B CA 1
ATOM 10083 C C . HIS B 1 334 ? 91.456 81.622 -0.968 1.00 17.15 334 HIS B C 1
ATOM 10084 O O . HIS B 1 334 ? 90.606 82.297 -0.382 1.00 20.67 334 HIS B O 1
ATOM 10098 N N . PRO B 1 335 ? 92.772 81.751 -0.717 1.00 20.38 335 PRO B N 1
ATOM 10099 C CA . PRO B 1 335 ? 93.933 81.105 -1.331 1.00 18.77 335 PRO B CA 1
ATOM 10100 C C . PRO B 1 335 ? 94.569 80.003 -0.481 1.00 19.76 335 PRO B C 1
ATOM 10101 O O . PRO B 1 335 ? 95.701 79.625 -0.759 1.00 17.82 335 PRO B O 1
ATOM 10112 N N . PHE B 1 336 ? 93.881 79.505 0.542 1.00 17.78 336 PHE B N 1
ATOM 10113 C CA . PHE B 1 336 ? 94.538 78.609 1.494 1.00 18.71 336 PHE B CA 1
ATOM 10114 C C . PHE B 1 336 ? 95.057 77.316 0.855 1.00 18.54 336 PHE B C 1
ATOM 10115 O O . PHE B 1 336 ? 96.168 76.889 1.161 1.00 19.64 336 PHE B O 1
ATOM 10132 N N . PRO B 1 337 ? 94.274 76.692 -0.042 1.00 19.49 337 PRO B N 1
ATOM 10133 C CA . PRO B 1 337 ? 94.839 75.501 -0.690 1.00 23.72 337 PRO B CA 1
ATOM 10134 C C . PRO B 1 337 ? 96.083 75.819 -1.519 1.00 24.47 337 PRO B C 1
ATOM 10135 O O . PRO B 1 337 ? 97.076 75.087 -1.445 1.00 21.90 337 PRO B O 1
ATOM 10146 N N . GLY B 1 338 ? 96.034 76.906 -2.285 1.00 19.91 338 GLY B N 1
ATOM 10147 C CA . GLY B 1 338 ? 97.161 77.301 -3.112 1.00 22.72 338 GLY B CA 1
ATOM 10148 C C . GLY B 1 338 ? 98.392 77.648 -2.297 1.00 23.27 338 GLY B C 1
ATOM 10149 O O . GLY B 1 338 ? 99.519 77.323 -2.683 1.00 23.20 338 GLY B O 1
ATOM 10153 N N . VAL B 1 339 ? 98.178 78.316 -1.167 1.00 19.48 339 VAL B N 1
ATOM 10154 C CA . VAL B 1 339 ? 99.270 78.687 -0.279 1.00 19.55 339 VAL B CA 1
ATOM 10155 C C . VAL B 1 339 ? 99.995 77.435 0.218 1.00 24.42 339 VAL B C 1
ATOM 10156 O O . VAL B 1 339 ? 101.224 77.350 0.175 1.00 21.82 339 VAL B O 1
ATOM 10169 N N . VAL B 1 340 ? 99.227 76.460 0.685 1.00 22.27 340 VAL B N 1
ATOM 10170 C CA . VAL B 1 340 ? 99.812 75.260 1.262 1.00 21.78 340 VAL B CA 1
ATOM 10171 C C . VAL B 1 340 ? 100.463 74.408 0.173 1.00 23.82 340 VAL B C 1
ATOM 10172 O O . VAL B 1 340 ? 101.511 73.807 0.398 1.00 23.03 340 VAL B O 1
ATOM 10185 N N . LYS B 1 341 ? 99.848 74.369 -1.006 1.00 24.39 341 LYS B N 1
ATOM 10186 C CA . LYS B 1 341 ? 100.387 73.606 -2.133 1.00 23.98 341 LYS B CA 1
ATOM 10187 C C . LYS B 1 341 ? 101.778 74.101 -2.519 1.00 29.76 341 LYS B C 1
ATOM 10188 O O . LYS B 1 341 ? 102.693 73.305 -2.755 1.00 23.39 341 LYS B O 1
ATOM 10207 N N . ALA B 1 342 ? 101.936 75.420 -2.570 1.00 22.19 342 ALA B N 1
ATOM 10208 C CA . ALA B 1 342 ? 103.219 76.026 -2.906 1.00 25.45 342 ALA B CA 1
ATOM 10209 C C . ALA B 1 342 ? 104.270 75.699 -1.852 1.00 29.38 342 ALA B C 1
ATOM 10210 O O . ALA B 1 342 ? 105.429 75.446 -2.181 1.00 24.91 342 ALA B O 1
ATOM 10217 N N . PHE B 1 343 ? 103.868 75.699 -0.584 1.00 26.46 343 PHE B N 1
ATOM 10218 C CA . PHE B 1 343 ? 104.797 75.381 0.490 1.00 22.21 343 PHE B CA 1
ATOM 10219 C C . PHE B 1 343 ? 105.231 73.920 0.390 1.00 20.66 343 PHE B C 1
ATOM 10220 O O . PHE B 1 343 ? 106.412 73.599 0.538 1.00 25.53 343 PHE B O 1
ATOM 10237 N N . ARG B 1 344 ? 104.268 73.043 0.133 1.00 21.80 344 ARG B N 1
ATOM 10238 C CA . ARG B 1 344 ? 104.543 71.618 0.015 1.00 30.77 344 ARG B CA 1
ATOM 10239 C C . ARG B 1 344 ? 105.485 71.313 -1.143 1.00 28.88 344 ARG B C 1
ATOM 10240 O O . ARG B 1 344 ? 106.372 70.471 -1.021 1.00 25.37 344 ARG B O 1
ATOM 10261 N N . GLN B 1 345 ? 105.294 71.991 -2.269 1.00 34.59 345 GLN B N 1
ATOM 10262 C CA . GLN B 1 345 ? 106.153 71.762 -3.423 1.00 30.32 345 GLN B CA 1
ATOM 10263 C C . GLN B 1 345 ? 107.575 72.213 -3.116 1.00 30.21 345 GLN B C 1
ATOM 10264 O O . GLN B 1 345 ? 108.540 71.591 -3.558 1.00 35.28 345 GLN B O 1
ATOM 10305 N N . ASP B 1 348 ? 108.913 69.294 -0.865 1.00 23.46 348 ASP B N 1
ATOM 10306 C CA . ASP B 1 348 ? 109.201 68.083 -1.621 1.00 40.04 348 ASP B CA 1
ATOM 10307 C C . ASP B 1 348 ? 110.492 68.232 -2.419 1.00 42.10 348 ASP B C 1
ATOM 10308 O O . ASP B 1 348 ? 111.343 67.341 -2.414 1.00 36.28 348 ASP B O 1
ATOM 10317 N N . LYS B 1 349 ? 110.633 69.365 -3.099 1.00 31.57 349 LYS B N 1
ATOM 10318 C CA . LYS B 1 349 ? 111.825 69.637 -3.891 1.00 33.47 349 LYS B CA 1
ATOM 10319 C C . LYS B 1 349 ? 113.077 69.613 -3.022 1.00 35.69 349 LYS B C 1
ATOM 10320 O O . LYS B 1 349 ? 114.085 69.019 -3.399 1.00 31.88 349 LYS B O 1
ATOM 10339 N N . GLN B 1 350 ? 113.009 70.244 -1.854 1.00 28.37 350 GLN B N 1
ATOM 10340 C CA . GLN B 1 350 ? 114.149 70.277 -0.945 1.00 37.28 350 GLN B CA 1
ATOM 10341 C C . GLN B 1 350 ? 114.392 68.910 -0.312 1.00 34.28 350 GLN B C 1
ATOM 10342 O O . GLN B 1 350 ? 115.468 68.652 0.225 1.00 38.02 350 GLN B O 1
ATOM 10356 N N . GLY B 1 351 ? 113.390 68.038 -0.381 1.00 29.93 351 GLY B N 1
ATOM 10357 C CA . GLY B 1 351 ? 113.476 66.726 0.234 1.00 44.64 351 GLY B CA 1
ATOM 10358 C C . GLY B 1 351 ? 113.267 66.776 1.737 1.00 39.47 351 GLY B C 1
ATOM 10359 O O . GLY B 1 351 ? 113.637 65.847 2.457 1.00 37.93 351 GLY B O 1
ATOM 10363 N N . ILE B 1 352 ? 112.674 67.867 2.213 1.00 34.33 352 ILE B N 1
ATOM 10364 C CA . ILE B 1 352 ? 112.367 68.019 3.632 1.00 37.98 352 ILE B CA 1
ATOM 10365 C C . ILE B 1 352 ? 111.064 67.290 3.967 1.00 33.48 352 ILE B C 1
ATOM 10366 O O . ILE B 1 352 ? 110.037 67.504 3.324 1.00 29.50 352 ILE B O 1
ATOM 10382 N N . LYS B 1 353 ? 111.112 66.428 4.979 1.00 35.58 353 LYS B N 1
ATOM 10383 C CA . LYS B 1 353 ? 109.966 65.597 5.336 1.00 28.89 353 LYS B CA 1
ATOM 10384 C C . LYS B 1 353 ? 108.910 66.386 6.109 1.00 27.61 353 LYS B C 1
ATOM 10385 O O . LYS B 1 353 ? 109.230 67.324 6.843 1.00 22.43 353 LYS B O 1
ATOM 10404 N N . TYR B 1 354 ? 107.655 65.982 5.952 1.00 24.21 354 TYR B N 1
ATOM 10405 C CA . TYR B 1 354 ? 106.555 66.552 6.723 1.00 27.99 354 TYR B CA 1
ATOM 10406 C C . TYR B 1 354 ? 105.378 65.589 6.745 1.00 29.39 354 TYR B C 1
ATOM 10407 O O . TYR B 1 354 ? 105.259 64.723 5.874 1.00 28.18 354 TYR B O 1
ATOM 10425 N N . VAL B 1 355 ? 104.517 65.741 7.749 1.00 22.61 355 VAL B N 1
ATOM 10426 C CA . VAL B 1 355 ? 103.250 65.019 7.810 1.00 19.78 355 VAL B CA 1
ATOM 10427 C C . VAL B 1 355 ? 102.153 65.923 7.261 1.00 24.99 355 VAL B C 1
ATOM 10428 O O . VAL B 1 355 ? 102.106 67.103 7.601 1.00 26.21 355 VAL B O 1
ATOM 10441 N N . TYR B 1 356 ? 101.289 65.371 6.412 1.00 18.05 356 TYR B N 1
ATOM 10442 C CA . TYR B 1 356 ? 100.190 66.131 5.820 1.00 24.91 356 TYR B CA 1
ATOM 10443 C C . TYR B 1 356 ? 98.847 65.474 6.127 1.00 27.96 356 TYR B C 1
ATOM 10444 O O . TYR B 1 356 ? 98.680 64.271 5.932 1.00 28.53 356 TYR B O 1
ATOM 10462 N N . TYR B 1 357 ? 97.899 66.272 6.615 1.00 24.32 357 TYR B N 1
ATOM 10463 C CA . TYR B 1 357 ? 96.555 65.785 6.922 1.00 19.70 357 TYR B CA 1
ATOM 10464 C C . TYR B 1 357 ? 95.479 66.674 6.311 1.00 24.09 357 TYR B C 1
ATOM 10465 O O . TYR B 1 357 ? 95.557 67.899 6.402 1.00 22.41 357 TYR B O 1
ATOM 10483 N N . GLU B 1 358 ? 94.474 66.049 5.703 1.00 23.29 358 GLU B N 1
ATOM 10484 C CA . GLU B 1 358 ? 93.325 66.772 5.157 1.00 19.46 358 GLU B CA 1
ATOM 10485 C C . GLU B 1 358 ? 92.038 66.437 5.898 1.00 26.49 358 GLU B C 1
ATOM 10486 O O . GLU B 1 358 ? 91.680 65.269 6.040 1.00 24.33 358 GLU B O 1
ATOM 10498 N N . SER B 1 359 ? 91.341 67.472 6.357 1.00 21.70 359 SER B N 1
ATOM 10499 C CA . SER B 1 359 ? 90.036 67.303 6.982 1.00 20.20 359 SER B CA 1
ATOM 10500 C C . SER B 1 359 ? 88.939 67.294 5.916 1.00 26.75 359 SER B C 1
ATOM 10501 O O . SER B 1 359 ? 88.739 68.295 5.226 1.00 25.90 359 SER B O 1
ATOM 10509 N N . PRO B 1 360 ? 88.213 66.169 5.782 1.00 25.00 360 PRO B N 1
ATOM 10510 C CA . PRO B 1 360 ? 87.224 66.073 4.704 1.00 31.85 360 PRO B CA 1
ATOM 10511 C C . PRO B 1 360 ? 85.995 66.955 4.914 1.00 25.01 360 PRO B C 1
ATOM 10512 O O . PRO B 1 360 ? 85.402 66.932 5.990 1.00 25.13 360 PRO B O 1
ATOM 10523 N N . ASP B 1 361 ? 85.641 67.725 3.889 1.00 27.55 361 ASP B N 1
ATOM 10524 C CA . ASP B 1 361 ? 84.392 68.484 3.855 1.00 30.29 361 ASP B CA 1
ATOM 10525 C C . ASP B 1 361 ? 84.319 69.595 4.899 1.00 28.76 361 ASP B C 1
ATOM 10526 O O . ASP B 1 361 ? 83.233 69.912 5.390 1.00 24.87 361 ASP B O 1
ATOM 10535 N N . THR B 1 362 ? 85.462 70.186 5.239 1.00 23.92 362 THR B N 1
ATOM 10536 C CA . THR B 1 362 ? 85.468 71.359 6.113 1.00 21.21 362 THR B CA 1
ATOM 10537 C C . THR B 1 362 ? 86.305 72.480 5.501 1.00 19.26 362 THR B C 1
ATOM 10538 O O . THR B 1 362 ? 87.178 72.236 4.668 1.00 19.97 362 THR B O 1
ATOM 10549 N N . ALA B 1 363 ? 86.016 73.708 5.922 1.00 19.46 363 ALA B N 1
ATOM 10550 C CA . ALA B 1 363 ? 86.637 74.896 5.352 1.00 17.63 363 ALA B CA 1
ATOM 10551 C C . ALA B 1 363 ? 87.617 75.522 6.342 1.00 17.48 363 ALA B C 1
ATOM 10552 O O . ALA B 1 363 ? 88.278 74.813 7.104 1.00 17.53 363 ALA B O 1
ATOM 10559 N N . HIS B 1 364 ? 87.731 76.846 6.317 1.00 16.46 364 HIS B N 1
ATOM 10560 C CA . HIS B 1 364 ? 88.649 77.554 7.198 1.00 15.51 364 HIS B CA 1
ATOM 10561 C C . HIS B 1 364 ? 87.937 77.856 8.514 1.00 18.17 364 HIS B C 1
ATOM 10562 O O . HIS B 1 364 ? 87.692 79.019 8.846 1.00 15.50 364 HIS B O 1
ATOM 10576 N N . GLU B 1 365 ? 87.595 76.790 9.243 1.00 14.10 365 GLU B N 1
ATOM 10577 C CA . GLU B 1 365 ? 86.792 76.883 10.463 1.00 15.45 365 GLU B CA 1
ATOM 10578 C C . GLU B 1 365 ? 87.223 75.842 11.501 1.00 17.57 365 GLU B C 1
ATOM 10579 O O . GLU B 1 365 ? 88.036 74.973 11.212 1.00 14.45 365 GLU B O 1
ATOM 10591 N N . TRP B 1 366 ? 86.641 75.909 12.695 1.00 13.55 366 TRP B N 1
ATOM 10592 C CA . TRP B 1 366 ? 87.236 75.245 13.851 1.00 16.30 366 TRP B CA 1
ATOM 10593 C C . TRP B 1 366 ? 87.255 73.713 13.805 1.00 14.62 366 TRP B C 1
ATOM 10594 O O . TRP B 1 366 ? 88.179 73.116 14.351 1.00 15.46 366 TRP B O 1
ATOM 10615 N N . LEU B 1 367 ? 86.286 73.072 13.157 1.00 13.39 367 LEU B N 1
ATOM 10616 C CA . LEU B 1 367 ? 86.307 71.608 13.089 1.00 15.04 367 LEU B CA 1
ATOM 10617 C C . LEU B 1 367 ? 87.569 71.124 12.379 1.00 18.25 367 LEU B C 1
ATOM 10618 O O . LEU B 1 367 ? 88.170 70.121 12.770 1.00 17.17 367 LEU B O 1
ATOM 10634 N N . THR B 1 368 ? 87.967 71.838 11.332 1.00 16.67 368 THR B N 1
ATOM 10635 C CA . THR B 1 368 ? 89.219 71.545 10.641 1.00 16.64 368 THR B CA 1
ATOM 10636 C C . THR B 1 368 ? 90.388 71.516 11.622 1.00 15.59 368 THR B C 1
ATOM 10637 O O . THR B 1 368 ? 91.267 70.652 11.536 1.00 16.41 368 THR B O 1
ATOM 10648 N N . TRP B 1 369 ? 90.379 72.443 12.574 1.00 16.74 369 TRP B N 1
ATOM 10649 C CA . TRP B 1 369 ? 91.506 72.625 13.478 1.00 12.27 369 TRP B CA 1
ATOM 10650 C C . TRP B 1 369 ? 91.411 71.676 14.680 1.00 13.55 369 TRP B C 1
ATOM 10651 O O . TRP B 1 369 ? 92.434 71.252 15.216 1.00 14.35 369 TRP B O 1
ATOM 10672 N N . ARG B 1 370 ? 90.192 71.321 15.077 1.00 13.30 370 ARG B N 1
ATOM 10673 C CA . ARG B 1 370 ? 89.998 70.259 16.059 1.00 14.70 370 ARG B CA 1
ATOM 10674 C C . ARG B 1 370 ? 90.613 68.961 15.543 1.00 15.45 370 ARG B C 1
ATOM 10675 O O . ARG B 1 370 ? 91.320 68.252 16.256 1.00 16.94 370 ARG B O 1
ATOM 10696 N N . ARG B 1 371 ? 90.304 68.659 14.292 1.00 14.84 371 ARG B N 1
ATOM 10697 C CA . ARG B 1 371 ? 90.774 67.442 13.646 1.00 18.53 371 ARG B CA 1
ATOM 10698 C C . ARG B 1 371 ? 92.286 67.444 13.467 1.00 18.73 371 ARG B C 1
ATOM 10699 O O . ARG B 1 371 ? 92.932 66.411 13.623 1.00 19.76 371 ARG B O 1
ATOM 10720 N N . ALA B 1 372 ? 92.850 68.608 13.155 1.00 18.25 372 ALA B N 1
ATOM 10721 C CA . ALA B 1 372 ? 94.294 68.744 13.018 1.00 18.46 372 ALA B CA 1
ATOM 10722 C C . ALA B 1 372 ? 95.007 68.494 14.349 1.00 21.97 372 ALA B C 1
ATOM 10723 O O . ALA B 1 372 ? 96.048 67.835 14.390 1.00 19.04 372 ALA B O 1
ATOM 10730 N N . LEU B 1 373 ? 94.452 69.007 15.442 1.00 16.95 373 LEU B N 1
ATOM 10731 C CA . LEU B 1 373 ? 95.061 68.781 16.745 1.00 15.65 373 LEU B CA 1
ATOM 10732 C C . LEU B 1 373 ? 94.983 67.295 17.078 1.00 14.53 373 LEU B C 1
ATOM 10733 O O . LEU B 1 373 ? 95.948 66.706 17.572 1.00 18.21 373 LEU B O 1
ATOM 10749 N N . ASN B 1 374 ? 93.831 66.698 16.802 1.00 15.74 374 ASN B N 1
ATOM 10750 C CA . ASN B 1 374 ? 93.614 65.282 17.083 1.00 19.68 374 ASN B CA 1
ATOM 10751 C C . ASN B 1 374 ? 94.626 64.393 16.358 1.00 22.03 374 ASN B C 1
ATOM 10752 O O . ASN B 1 374 ? 94.998 63.337 16.859 1.00 23.38 374 ASN B O 1
ATOM 10763 N N . GLU B 1 375 ? 95.065 64.833 15.181 1.00 22.83 375 GLU B N 1
ATOM 10764 C CA . GLU B 1 375 ? 96.023 64.078 14.376 1.00 19.38 375 GLU B CA 1
ATOM 10765 C C . GLU B 1 375 ? 97.468 64.426 14.738 1.00 21.41 375 GLU B C 1
ATOM 10766 O O . GLU B 1 375 ? 98.359 63.584 14.644 1.00 22.23 375 GLU B O 1
ATOM 10778 N N . PHE B 1 376 ? 97.685 65.664 15.168 1.00 17.45 376 PHE B N 1
ATOM 10779 C CA . PHE B 1 376 ? 99.015 66.184 15.463 1.00 19.99 376 PHE B CA 1
ATOM 10780 C C . PHE B 1 376 ? 99.525 65.741 16.833 1.00 22.94 376 PHE B C 1
ATOM 10781 O O . PHE B 1 376 ? 100.685 65.351 16.976 1.00 22.36 376 PHE B O 1
ATOM 10798 N N . ALA B 1 377 ? 98.653 65.799 17.835 1.00 18.81 377 ALA B N 1
ATOM 10799 C CA . ALA B 1 377 ? 99.056 65.557 19.215 1.00 17.70 377 ALA B CA 1
ATOM 10800 C C . ALA B 1 377 ? 99.667 64.163 19.445 1.00 15.44 377 ALA B C 1
ATOM 10801 O O . ALA B 1 377 ? 100.641 64.041 20.185 1.00 22.68 377 ALA B O 1
ATOM 10808 N N . PRO B 1 378 ? 99.095 63.112 18.831 1.00 18.71 378 PRO B N 1
ATOM 10809 C CA . PRO B 1 378 ? 99.640 61.757 19.025 1.00 22.14 378 PRO B CA 1
ATOM 10810 C C . PRO B 1 378 ? 101.066 61.550 18.498 1.00 29.14 378 PRO B C 1
ATOM 10811 O O . PRO B 1 378 ? 101.668 60.512 18.780 1.00 29.28 378 PRO B O 1
ATOM 10822 N N . LEU B 1 379 ? 101.595 62.516 17.754 1.00 23.71 379 LEU B N 1
ATOM 10823 C CA . LEU B 1 379 ? 102.918 62.387 17.145 1.00 21.04 379 LEU B CA 1
ATOM 10824 C C . LEU B 1 379 ? 104.016 62.976 18.021 1.00 26.83 379 LEU B C 1
ATOM 10825 O O . LEU B 1 379 ? 105.204 62.815 17.732 1.00 26.96 379 LEU B O 1
ATOM 10841 N N . LEU B 1 380 ? 103.620 63.646 19.099 1.00 20.31 380 LEU B N 1
ATOM 10842 C CA . LEU B 1 380 ? 104.551 64.438 19.892 1.00 19.52 380 LEU B CA 1
ATOM 10843 C C . LEU B 1 380 ? 105.225 63.651 21.010 1.00 23.54 380 LEU B C 1
ATOM 10844 O O . LEU B 1 380 ? 104.602 62.827 21.680 1.00 26.12 380 LEU B O 1
ATOM 10860 N N . PHE B 1 381 ? 106.511 63.925 21.192 1.00 23.75 381 PHE B N 1
ATOM 10861 C CA . PHE B 1 381 ? 107.273 63.433 22.335 1.00 31.74 381 PHE B CA 1
ATOM 10862 C C . PHE B 1 381 ? 107.346 61.908 22.381 1.00 27.70 381 PHE B C 1
ATOM 10863 O O . PHE B 1 381 ? 107.104 61.303 23.424 1.00 30.99 381 PHE B O 1
ATOM 10880 N N . LYS B 1 382 ? 107.698 61.297 21.252 1.00 29.43 382 LYS B N 1
ATOM 10881 C CA . LYS B 1 382 ? 107.828 59.841 21.163 1.00 27.53 382 LYS B CA 1
ATOM 10882 C C . LYS B 1 382 ? 109.107 59.441 20.429 1.00 25.19 382 LYS B C 1
ATOM 10883 O O . LYS B 1 382 ? 110.025 60.250 20.282 1.00 33.42 382 LYS B O 1
#

Organism: NCBI:txid471870

Solvent-accessible surface area: 28389 Å² total

B-factor: mean 26.29, std 12.71, range [7.58, 121.93]

Sequence (685 aa):
TVEDFKPSEVNQPGKLYPQVNSERKVRVQISAPEAKVVQLDLGGVKYDLTKDEKGVWTGESAPQQEGFHYYQLNVDGAAVPDPGTIYFYGAGRWGSGIEVPAHDADFYALKDVPHGLLSENYYSNLTKAWRRCFVYTPAGYGDNKDKRYPVLYLQHGSSFEDETGWGRQGKTNLILDNLIAAGKAVPLVVDNGYATKPGEKSPFAASIFEEVLNEVIPIDAKFRTLSGREDRAIAGLSGANQTHIANNPGHFAYYGGFSGTLDATTFLNGKFKDAKAVNVQFKVFFLGLGTAEPHPFPGVVKAFRQDKQGIKYVYYESPDTAHEWLTWRRALNEFAPLLFKTVEDFKPSEVNQPGKLYPQVNSERKVRVQISAPEAKVVQLDLGGVKYDLTKDEKGVWTGESAPQQEGFHYYQLNVDGAAVPDPGTIYFYGAGRWGSGIEVPAHDADFYALKDVPHGLLSENYYSNLTKAWRRCFVYTPAGYGDNKDKRYPVLYLQHGSFEDETGWGRQGKTNLILDNLIAAGKAVPLVVDNGYATKPGEFAASIFEEVLNEVIPIDAKFRTLSGREDRAIAGLSGANQTHIANNPGHFAYYGGFSGTSNYPSTEPLDATTFLNGKFKDAKAVNVQFKVFFLGLGTAEPHPFPGVVKAFRQDKQGIKYVYYESPDTAHEWLTWRRALNEFAPLLFK

Foldseek 3Di:
DDPPWFDFPFFDPPFGDFTADPLQKTKGKDADQVFDWKWKCWPNDTDTWDQDPRRMTMDIDHHDFAFKTFIFMATNRDTHARNTGQWFFAPQDTHDMGGRHDPPNVLLDPDPFQFWDKDKWDADPQQRGIFMKIKTFARCQVPPVLDAAFEEEEEEAPRHWRCCCVPSVSVRSNLRRCVRVVLFDGMYMGGQAGAGNVDDDPPGDGPSLVCVCPVLVCVVPGRHDFFQLRYEYEYECSLVVSLSVCCLRGHQYYEYELHDDDCCPPSPNPCVQQVSQQVSHPAAEYFAEPAEDPPRVVVVVVVPVCPSPHDHYYYYHYPDYSDNVRVSVSCSVRRSSGSD/DDPQWFDFPFFDPPFGDFTAGPLQKTKGKDADQPFDWKWKCWPNDTHTWDADPRRMTMDIDHHDFAAKTFIFMATNHDTHARNGGQWFFAPQDTHDMGGRHDPPCVLLDDDPFQFWDWDKWDADPQQRGIFMKIKTFARCQVVDVPDAAFEEEEEEAPRHWRCCCVPSVSVRSNLRRCVRVVLFDGMYMGGQAGAGYPAVGDGPSLVCVCPVLVCVVPGRHDFFQQRYEYEYENSNQVSLSVCCLRRHQYYEYALDYNQPPDLDADDCCPPSPNPCVQLVVLQVSHLAAYYFAEPPEDPPSVSSVVNVPPCPSVRDHHYYYDYRDYSDSVSVSVSCSVRRSSGND

InterPro domains:
  IPR000801 Esterase-like [PF00756] (153-303)
  IPR013783 Immunoglobulin-like fold [G3DSA:2.60.40.10] (24-115)
  IPR014756 Immunoglobulin E-set [SSF81296] (45-111)
  IPR029058 Alpha/Beta hydrolase fold [G3DSA:3.40.50.1820] (120-382)
  IPR029058 Alpha/Beta hydrolase fold [SSF53474] (131-382)
  IPR050583 Mycobacterial A85 antigen [PTHR48098] (105-381)